Protein AF-0000000085080255 (afdb_homodimer)

Foldseek 3Di:
DVVVVVVVVVVVLLQCLQVQLLVCLLVLPPVSNVVSVVVPHDQCDHHPQQDGSLLNNLLNLNLVNNLVCLVVPHDQCGATNVGDTSLNSNLQNLNLNSLQVSVVSPDADDDDLARLQVQLLVCLVVLNLSSNVSCVSNPGDQCRAHPQSDGSLLNNLLVVSLVNNLVCLVVQHQQCRQTNVGDGSLNNNVPVVSSNVSNVVSVCVVCPPPPPD/DVVVVVVVVVVVCLQCLQVQLLVCLLVLPPVSNVVSVVVPHDQCDHHPQQDGSLLNNLLNLNLVNNLVCLVVPHDQCRATNVGDTSLNSNLQNLNLNSLQVSVVSPDADDDDLARLQVQLLVCLVVLNLSSNVSCVSNPGDQCRAHPQSDGSLLNNLLVVSLVNNLVCLVVQHQQCRQTNVGDGSLNNNVPVVSSNVSNVVSVCVVCPPPPPD

Organism: Oikopleura dioica (NCBI:txid34765)

InterPro domains:
  IPR002110 Ankyrin repeat [PF12796] (23-107)
  IPR002110 Ankyrin repeat [PF12796] (121-199)
  IPR002110 Ankyrin repeat [PR01415] (50-65)
  IPR002110 Ankyrin repeat [PR01415] (164-178)
  IPR002110 Ankyrin repeat [PS50088] (49-81)
  IPR002110 Ankyrin repeat [PS50088] (148-180)
  IPR002110 Ankyrin repeat [SM00248] (49-78)
  IPR002110 Ankyrin repeat [SM00248] (82-111)
  IPR002110 Ankyrin repeat [SM00248] (148-177)
  IPR036770 Ankyrin repeat-containing domain superfamily [G3DSA:1.25.40.20] (18-121)
  IPR036770 Ankyrin repeat-containing domain superfamily [G3DSA:1.25.40.20] (122-201)
  IPR036770 Ankyrin repeat-containing domain superfamily [SSF48403] (20-192)

Solvent-accessible surface area (backbone atoms only — not comparable to full-atom values): 22457 Å² total; per-residue (Å²): 111,68,63,58,45,50,49,48,48,46,50,48,43,64,66,41,37,28,44,50,42,31,42,26,25,51,69,55,34,61,67,59,40,51,53,41,36,75,73,68,42,61,64,78,37,46,33,89,56,41,39,27,27,54,34,36,11,31,46,61,57,31,55,69,58,43,51,52,41,52,75,72,64,49,78,54,72,57,51,23,76,86,65,47,24,27,53,54,32,7,29,78,58,50,26,61,70,51,29,50,54,38,42,74,74,64,41,75,72,88,67,53,50,52,58,48,20,51,54,41,38,53,28,49,76,65,66,32,57,65,49,46,50,23,38,46,71,49,64,51,64,75,70,25,31,39,100,56,41,44,29,40,56,38,49,20,36,63,68,61,38,56,72,51,42,50,51,45,32,76,75,65,48,66,46,73,50,55,24,77,83,67,48,24,28,62,69,49,27,72,87,38,60,72,55,47,53,50,44,51,51,36,57,47,66,73,59,60,72,75,73,82,121,111,68,65,58,46,48,49,48,48,45,48,48,42,63,65,40,36,26,44,52,41,32,42,26,26,52,70,54,35,60,69,58,42,51,53,40,38,74,73,68,42,58,65,79,37,45,33,87,58,41,39,27,27,54,32,36,11,31,46,61,57,30,56,70,57,44,50,53,41,53,75,71,63,49,78,55,75,57,52,24,76,87,64,47,25,27,52,54,32,6,28,78,58,50,27,63,69,51,30,49,53,39,42,75,74,65,41,72,71,87,68,52,51,51,58,47,20,50,53,42,38,53,27,50,76,66,67,33,57,64,48,46,52,23,39,45,72,48,64,51,65,74,72,24,31,38,98,57,41,44,30,39,56,38,52,19,35,62,68,62,37,56,71,51,40,51,52,46,32,76,73,63,48,67,46,74,48,57,24,77,84,68,47,23,27,62,69,49,27,73,86,38,60,71,54,46,51,51,46,51,51,36,58,47,67,73,58,59,71,75,74,83,120

Sequence (426 aa):
MKASTEAEIHLIKASLFPCLMCSAAKEGNFQGIKKLKEDGGDYSMTDYDGRTPLHIAAAAGHELLVEEMLLDGCPVHKKDHTGCTPLTEAIKNKHFQIIEMLRNAGAVLKCSQQQTCNELMMNVVGNDLDAITAWHAGGADLDASNYDGRTALHIAVARGAEDIVRFLISQGCDPERKDNFGRTPMSEAAEQEEIIELLEWGLSMKDPPPNETMKASTEAEIHLIKASLFPCLMCSAAKEGNFQGIKKLKEDGGDYSMTDYDGRTPLHIAAAAGHELLVEEMLLDGCPVHKKDHTGCTPLTEAIKNKHFQIIEMLRNAGAVLKCSQQQTCNELMMNVVGNDLDAITAWHAGGADLDASNYDGRTALHIAVARGAEDIVRFLISQGCDPERKDNFGRTPMSEAAEQEEIIELLEWGLSMKDPPPNET

pLDDT: mean 89.64, std 12.81, range [36.66, 98.81]

Secondary structure (DSSP, 8-state):
-HHHHHHHHHHHHHHHHHHHHHHHHHHT-HHHHHHHHHTT--TT---TTS--HHHHHHHHT-HHHHHHHHHTT--S----TTS--HHHHHHHTT-HHHHHHHHHTT------HHHHHHHHHHHHHTT-HHHHHHHHHHT--TT-B-TTS-BHHHHHHHHT-HHHHHHHHHTT--TT---TTS--HHHHTTT-HHHHHHHHHHHHHHS------/-HHHHHHHHHHHHHHHHHHHHHHHHHHT-HHHHHHHHHTT--TT---TTS--HHHHHHHHT-HHHHHHHHHTT--S----TTS--HHHHHHHTT-HHHHHHHHHTT------HHHHHHHHHHHHHTT-HHHHHHHHHHT--TT-B-TTS-BHHHHHHHHT-HHHHHHHHHTT--TT---TTS--HHHHTTT-HHHHHHHHHHHHHHS------

Nearest PDB structures (foldseek):
  7tbn-assembly2_B  TM=7.157E-01  e=3.384E-12  synthetic construct
  7qnl-assembly1_AAA  TM=7.066E-01  e=3.640E-11  synthetic construct
  6ne2-assembly1_B  TM=7.032E-01  e=1.443E-10  Escherichia coli
  6ndz-assembly3_F  TM=7.136E-01  e=1.830E-10  Escherichia coli
  5y4f-assembly2_B  TM=6.967E-01  e=3.482E-09  Homo sapiens

Radius of gyration: 25.68 Å; Cα contacts (8 Å, |Δi|>4): 650; chains: 2; bounding box: 86×81×56 Å

Structure (mmCIF, N/CA/C/O backbone):
data_AF-0000000085080255-model_v1
#
loop_
_entity.id
_entity.type
_entity.pdbx_description
1 polymer 'Uncharacterized protein'
#
loop_
_atom_site.group_PDB
_atom_site.id
_atom_site.type_symbol
_atom_site.label_atom_id
_atom_site.label_alt_id
_atom_site.label_comp_id
_atom_site.label_asym_id
_atom_site.label_entity_id
_atom_site.label_seq_id
_atom_site.pdbx_PDB_ins_code
_atom_site.Cartn_x
_atom_site.Cartn_y
_atom_site.Cartn_z
_atom_site.occupancy
_atom_site.B_iso_or_equiv
_atom_site.auth_seq_id
_atom_site.auth_comp_id
_atom_site.auth_asym_id
_atom_site.auth_atom_id
_atom_site.pdbx_PDB_model_num
ATOM 1 N N . MET A 1 1 ? 1.242 47.406 8.398 1 38.41 1 MET A N 1
ATOM 2 C CA . MET A 1 1 ? 1.635 46.406 9.391 1 38.41 1 MET A CA 1
ATOM 3 C C . MET A 1 1 ? 0.502 45.406 9.648 1 38.41 1 MET A C 1
ATOM 5 O O . MET A 1 1 ? 0.737 44.219 9.773 1 38.41 1 MET A O 1
ATOM 9 N N . LYS A 1 2 ? -0.733 45.906 9.875 1 51 2 LYS A N 1
ATOM 10 C CA . LYS A 1 2 ? -1.967 45.188 10.133 1 51 2 LY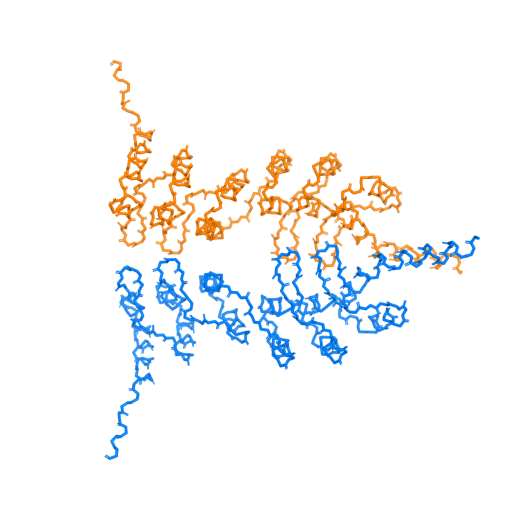S A CA 1
ATOM 11 C C . LYS A 1 2 ? -2.359 44.344 8.922 1 51 2 LYS A C 1
ATOM 13 O O . LYS A 1 2 ? -2.732 43.156 9.078 1 51 2 LYS A O 1
ATOM 18 N N . ALA A 1 3 ? -2.287 44.812 7.844 1 50.44 3 ALA A N 1
ATOM 19 C CA . ALA A 1 3 ? -2.602 44.156 6.578 1 50.44 3 ALA A CA 1
ATOM 20 C C . ALA A 1 3 ? -1.614 43.031 6.289 1 50.44 3 ALA A C 1
ATOM 22 O O . ALA A 1 3 ? -2.002 41.969 5.797 1 50.44 3 ALA A O 1
ATOM 23 N N . SER A 1 4 ? -0.37 43.344 6.551 1 50.56 4 SER A N 1
ATOM 24 C CA . SER A 1 4 ? 0.701 42.344 6.371 1 50.56 4 SER A CA 1
ATOM 25 C C . SER A 1 4 ? 0.538 41.188 7.32 1 50.56 4 SER A C 1
ATOM 27 O O . SER A 1 4 ? 0.734 40.031 6.922 1 50.56 4 SER A O 1
ATOM 29 N N . THR A 1 5 ? -0.001 41.562 8.461 1 52.41 5 THR A N 1
ATOM 30 C CA . THR A 1 5 ? -0.249 40.562 9.477 1 52.41 5 THR A CA 1
ATOM 31 C C . THR A 1 5 ? -1.427 39.656 9.07 1 52.41 5 THR A C 1
ATOM 33 O O . THR A 1 5 ? -1.385 38.438 9.258 1 52.41 5 THR A O 1
ATOM 36 N N . GLU A 1 6 ? -2.459 40.406 8.594 1 54.19 6 GLU A N 1
ATOM 37 C CA . GLU A 1 6 ? -3.621 39.656 8.148 1 54.19 6 GLU A CA 1
ATOM 38 C C . GLU A 1 6 ? -3.264 38.719 6.996 1 54.19 6 GLU A C 1
ATOM 40 O O . GLU A 1 6 ? -3.729 37.562 6.941 1 54.19 6 GLU A O 1
ATOM 45 N N . ALA A 1 7 ? -2.52 39.344 6.09 1 55.25 7 ALA A N 1
ATOM 46 C CA . ALA A 1 7 ? -2.061 38.531 4.969 1 55.25 7 ALA A CA 1
ATOM 47 C C . ALA A 1 7 ? -1.195 37.344 5.457 1 55.25 7 ALA A C 1
ATOM 49 O O . ALA A 1 7 ? -1.311 36.25 4.957 1 55.25 7 ALA A O 1
ATOM 50 N N . GLU A 1 8 ? -0.33 37.625 6.355 1 56.06 8 GLU A N 1
ATOM 51 C CA . GLU A 1 8 ? 0.521 36.594 6.93 1 56.06 8 GLU A CA 1
ATOM 52 C C . GLU A 1 8 ? -0.308 35.531 7.652 1 56.06 8 GLU A C 1
ATOM 54 O O . GLU A 1 8 ? -0.047 34.344 7.516 1 56.06 8 GLU A O 1
ATOM 59 N N . ILE A 1 9 ? -1.3 36.094 8.383 1 56.44 9 ILE A N 1
ATOM 60 C CA . ILE A 1 9 ? -2.188 35.156 9.086 1 56.44 9 ILE A CA 1
ATOM 61 C C . ILE A 1 9 ? -2.945 34.312 8.078 1 56.44 9 ILE A C 1
ATOM 63 O O . ILE A 1 9 ? -3.109 33.094 8.273 1 56.44 9 ILE A O 1
ATOM 67 N N . HIS A 1 10 ? -3.307 35.031 6.996 1 59.88 10 HIS A N 1
ATOM 68 C CA . HIS A 1 10 ? -4.023 34.312 5.949 1 59.88 10 HIS A CA 1
ATOM 69 C C . HIS A 1 10 ? -3.143 33.25 5.324 1 59.88 10 HIS A C 1
ATOM 71 O O . HIS A 1 10 ? -3.615 32.125 5.035 1 59.88 10 HIS A O 1
ATOM 77 N N . LEU A 1 11 ? -1.958 33.625 5.105 1 58.47 11 LEU A N 1
ATOM 78 C CA . LEU A 1 11 ? -1.027 32.656 4.527 1 58.47 11 LEU A CA 1
ATOM 79 C C . LEU A 1 11 ? -0.786 31.484 5.48 1 58.47 11 LEU A C 1
ATOM 81 O O . LEU A 1 11 ? -0.73 30.328 5.055 1 58.47 11 LEU A O 1
ATOM 85 N N . ILE A 1 12 ? -0.641 31.875 6.699 1 61.22 12 ILE A N 1
ATOM 86 C CA . ILE A 1 12 ? -0.442 30.828 7.703 1 61.22 12 ILE A CA 1
ATOM 87 C C . ILE A 1 12 ? -1.67 29.922 7.758 1 61.22 12 ILE A C 1
ATOM 89 O O . ILE A 1 12 ? -1.544 28.703 7.754 1 61.22 12 ILE A O 1
ATOM 93 N N . LYS A 1 13 ? -2.83 30.641 7.699 1 61.38 13 LYS A N 1
ATOM 94 C CA . LYS A 1 13 ? -4.07 29.875 7.727 1 61.38 13 LYS A CA 1
ATOM 95 C C . LYS A 1 13 ? -4.184 28.969 6.504 1 61.38 13 LYS A C 1
ATOM 97 O O . LYS A 1 13 ? -4.531 27.797 6.625 1 61.38 13 LYS A O 1
ATOM 102 N N . ALA A 1 14 ? -3.82 29.562 5.406 1 65.19 14 ALA A N 1
ATOM 103 C CA . ALA A 1 14 ? -3.93 28.797 4.172 1 65.19 14 ALA A CA 1
ATOM 104 C C . ALA A 1 14 ? -3 27.578 4.191 1 65.19 14 ALA A C 1
ATOM 106 O O . ALA A 1 14 ? -3.328 26.531 3.641 1 65.19 14 ALA A O 1
ATOM 107 N N . SER A 1 15 ? -1.964 27.812 4.852 1 69.44 15 SER A N 1
ATOM 108 C CA . SER A 1 15 ? -0.973 26.75 4.895 1 69.44 15 SER A CA 1
ATOM 109 C C . SER A 1 15 ? -1.305 25.734 5.98 1 69.44 15 SER A C 1
ATOM 111 O O . SER A 1 15 ? -1.027 24.531 5.824 1 69.44 15 SER A O 1
ATOM 113 N N . LEU A 1 16 ? -2.008 26.234 6.914 1 78.31 16 LEU A N 1
ATOM 114 C CA . LEU A 1 16 ? -2.219 25.391 8.086 1 78.31 16 LEU A CA 1
ATOM 115 C C . LEU A 1 16 ? -3.582 24.703 8.031 1 78.31 16 LEU A C 1
ATOM 117 O O . LEU A 1 16 ? -3.764 23.625 8.586 1 78.31 16 LEU A O 1
ATOM 121 N N . PHE A 1 17 ? -4.449 25.328 7.219 1 83.81 17 PHE A N 1
ATOM 122 C CA . PHE A 1 17 ? -5.828 24.844 7.23 1 83.81 17 PHE A CA 1
ATOM 123 C C . PHE A 1 17 ? -5.91 23.406 6.738 1 83.81 17 PHE A C 1
ATOM 125 O O . PHE A 1 17 ? -6.594 22.578 7.344 1 83.81 17 PHE A O 1
ATOM 132 N N . PRO A 1 18 ? -5.168 23.125 5.703 1 87 18 PRO A N 1
ATOM 133 C CA . PRO A 1 18 ? -5.266 21.719 5.266 1 87 18 PRO A CA 1
ATOM 134 C C . PRO A 1 18 ? -4.906 20.734 6.367 1 87 18 PRO A C 1
ATOM 136 O O . PRO A 1 18 ? -5.613 19.734 6.562 1 87 18 PRO A O 1
ATOM 139 N N . CYS A 1 19 ? -3.916 21.016 7.09 1 87.06 19 CYS A N 1
ATOM 140 C CA . CYS A 1 19 ? -3.479 20.125 8.156 1 87.06 19 CYS A CA 1
ATOM 141 C C . CYS A 1 19 ? -4.48 20.125 9.312 1 87.06 19 CYS A C 1
ATOM 143 O O . CYS A 1 19 ? -4.742 19.078 9.906 1 87.06 19 CYS A O 1
ATOM 145 N N . LEU A 1 20 ? -4.996 21.312 9.609 1 86.19 20 LEU A N 1
ATOM 146 C CA . LEU A 1 20 ? -5.973 21.422 10.68 1 86.19 20 LEU A CA 1
ATOM 147 C C . LEU A 1 20 ? -7.262 20.688 10.32 1 86.19 20 LEU A C 1
ATOM 149 O O . LEU A 1 20 ? -7.84 19.984 11.156 1 86.19 20 LEU A O 1
ATOM 153 N N . MET A 1 21 ? -7.633 20.812 9.086 1 90.38 21 MET A N 1
ATOM 154 C CA . MET A 1 21 ? -8.836 20.125 8.617 1 90.38 21 MET A CA 1
ATOM 155 C C . MET A 1 21 ? -8.648 18.625 8.672 1 90.38 21 MET A C 1
ATOM 157 O O . MET A 1 21 ? -9.531 17.906 9.148 1 90.38 21 MET A O 1
ATOM 161 N N . CYS A 1 22 ? -7.5 18.141 8.258 1 92.94 22 CYS A N 1
ATOM 162 C CA . CYS A 1 22 ? -7.223 16.703 8.266 1 92.94 22 CYS A CA 1
ATOM 163 C C . CYS A 1 22 ? -7.109 16.172 9.688 1 92.94 22 CYS A C 1
ATOM 165 O O . CYS A 1 22 ? -7.598 15.086 9.992 1 92.94 22 CYS A O 1
ATOM 167 N N . SER A 1 23 ? -6.5 16.984 10.578 1 89.44 23 SER A N 1
ATOM 168 C CA . SER A 1 23 ? -6.414 16.578 11.984 1 89.44 23 SER A CA 1
ATOM 169 C C . SER A 1 23 ? -7.801 16.469 12.609 1 89.44 23 SER A C 1
ATOM 171 O O . SER A 1 23 ? -8.086 15.508 13.328 1 89.44 23 SER A O 1
ATOM 173 N N . ALA A 1 24 ? -8.602 17.422 12.383 1 90.38 24 ALA A N 1
ATOM 174 C CA . ALA A 1 24 ? -9.969 17.391 12.898 1 90.38 24 ALA A CA 1
ATOM 175 C C . ALA A 1 24 ? -10.727 16.188 12.344 1 90.38 24 ALA A C 1
ATOM 177 O O . ALA A 1 24 ? -11.492 15.539 13.062 1 90.38 24 ALA A O 1
ATOM 178 N N . ALA A 1 25 ? -10.539 15.891 11.055 1 94.19 25 ALA A N 1
ATOM 179 C CA . ALA A 1 25 ? -11.188 14.75 10.414 1 94.19 25 ALA A CA 1
ATOM 180 C C . ALA A 1 25 ? -10.734 13.438 11.055 1 94.19 25 ALA A C 1
ATOM 182 O O . ALA A 1 25 ? -11.539 12.531 11.258 1 94.19 25 ALA A O 1
ATOM 183 N N . LYS A 1 26 ? -9.461 13.352 11.367 1 94.31 26 LYS A N 1
ATOM 184 C CA . LYS A 1 26 ? -8.906 12.156 11.992 1 94.31 26 LYS A CA 1
ATOM 185 C C . LYS A 1 26 ? -9.578 11.875 13.336 1 94.31 26 LYS A C 1
ATOM 187 O O . LYS A 1 26 ? -9.844 10.719 13.672 1 94.31 26 LYS A O 1
ATOM 192 N N . GLU A 1 27 ? -9.867 12.969 14.062 1 92.88 27 GLU A N 1
ATOM 193 C CA . GLU A 1 27 ? -10.43 12.844 15.406 1 92.88 27 GLU A CA 1
ATOM 194 C C . GLU A 1 27 ? -11.953 12.734 15.352 1 92.88 27 GLU A C 1
ATOM 196 O O . GLU A 1 27 ? -12.602 12.539 16.375 1 92.88 27 GLU A O 1
ATOM 201 N N . GLY A 1 28 ? -12.492 12.875 14.188 1 95.12 28 GLY A N 1
ATOM 202 C CA . GLY A 1 28 ? -13.938 12.914 14.078 1 95.12 28 GLY A CA 1
ATOM 203 C C . GLY A 1 28 ? -14.555 14.125 14.75 1 95.12 28 GLY A C 1
ATOM 204 O O . GLY A 1 28 ? -15.68 14.062 15.258 1 95.12 28 GLY A O 1
ATOM 205 N N . ASN A 1 29 ? -13.805 15.188 14.844 1 91.94 29 ASN A N 1
ATOM 206 C CA . ASN A 1 29 ? -14.227 16.406 15.516 1 91.94 29 ASN A CA 1
ATOM 207 C C . ASN A 1 29 ? -15.172 17.234 14.641 1 91.94 29 ASN A C 1
ATOM 209 O O . ASN A 1 29 ? -14.75 18.203 14.016 1 91.94 29 ASN A O 1
ATOM 213 N N . PHE A 1 30 ? -16.391 16.938 14.719 1 90.81 30 PHE A N 1
ATOM 214 C CA . PHE A 1 30 ? -17.422 17.531 13.875 1 90.81 30 PHE A CA 1
ATOM 215 C C . PHE A 1 30 ? -17.5 19.047 14.102 1 90.81 30 PHE A C 1
ATOM 217 O O . PHE A 1 30 ? -17.484 19.812 13.141 1 90.81 30 PHE A O 1
ATOM 224 N N . GLN A 1 31 ? -17.562 19.484 15.289 1 89.5 31 GLN A N 1
ATOM 225 C CA . GLN A 1 31 ? -17.672 20.891 15.617 1 89.5 31 GLN A CA 1
ATOM 226 C C . GLN A 1 31 ? -16.422 21.656 15.188 1 89.5 31 GLN A C 1
ATOM 228 O O . GLN A 1 31 ? -16.516 22.766 14.656 1 89.5 31 GLN A O 1
ATOM 233 N N . GLY A 1 32 ? -15.281 21.031 15.406 1 87.56 32 GLY A N 1
ATOM 234 C CA . GLY A 1 32 ? -14.031 21.656 15.016 1 87.56 32 GLY A CA 1
ATOM 235 C C . GLY A 1 32 ? -13.914 21.875 13.516 1 87.56 32 GLY A C 1
ATOM 236 O O . GLY A 1 32 ? -13.484 22.938 13.07 1 87.56 32 GLY A O 1
ATOM 237 N N . ILE A 1 33 ? -14.352 20.922 12.75 1 89.44 33 ILE A N 1
ATOM 238 C CA . ILE A 1 33 ? -14.211 21.031 11.297 1 89.44 33 ILE A CA 1
ATOM 239 C C . ILE A 1 33 ? -15.195 22.062 10.758 1 89.44 33 ILE A C 1
ATOM 241 O O . ILE A 1 33 ? -14.883 22.797 9.812 1 89.44 33 ILE A O 1
ATOM 245 N N . LYS A 1 34 ? -16.344 22.188 11.383 1 89.19 34 LYS A N 1
ATOM 246 C CA . LYS A 1 34 ? -17.312 23.203 10.992 1 89.19 34 LYS A CA 1
ATOM 247 C C . LYS A 1 34 ? -16.781 24.609 11.266 1 89.19 34 LYS A C 1
ATOM 249 O O . LYS A 1 34 ? -16.938 25.516 10.445 1 89.19 34 LYS A O 1
ATOM 254 N N . LYS A 1 35 ? -16.234 24.734 12.414 1 86.19 35 LYS A N 1
ATOM 255 C CA . LYS A 1 35 ? -15.633 26.016 12.758 1 86.19 35 LYS A CA 1
ATOM 256 C C . LYS A 1 35 ? -14.531 26.391 11.766 1 86.19 35 LYS A C 1
ATOM 258 O O . LYS A 1 35 ? -14.438 27.547 11.344 1 86.19 35 LYS A O 1
ATOM 263 N N . LEU A 1 36 ? -13.719 25.406 11.367 1 87.5 36 LEU A N 1
ATOM 264 C CA . LEU A 1 36 ? -12.648 25.641 10.406 1 87.5 36 LEU A CA 1
ATOM 265 C C . LEU A 1 36 ? -13.211 26.047 9.047 1 87.5 36 LEU A C 1
ATOM 267 O O . LEU A 1 36 ? -12.641 26.906 8.367 1 87.5 36 LEU A O 1
ATOM 271 N N . LYS A 1 37 ? -14.32 25.5 8.656 1 88.12 37 LYS A N 1
ATOM 272 C CA . LYS A 1 37 ? -14.984 25.859 7.41 1 88.12 37 LYS A CA 1
ATOM 273 C C . LYS A 1 37 ? -15.461 27.312 7.445 1 88.12 37 LYS A C 1
ATOM 275 O O . LYS A 1 37 ? -15.32 28.047 6.465 1 88.12 37 LYS A O 1
ATOM 280 N N . GLU A 1 38 ? -16.031 27.672 8.602 1 87.44 38 GLU A N 1
ATOM 281 C CA . GLU A 1 38 ? -16.484 29.047 8.766 1 87.44 38 GLU A CA 1
ATOM 282 C C . GLU A 1 38 ? -15.328 30.031 8.656 1 87.44 38 GLU A C 1
ATOM 284 O O . GLU A 1 38 ? -15.5 31.156 8.188 1 87.44 38 GLU A O 1
ATOM 289 N N . ASP A 1 39 ? -14.203 29.578 9 1 82.5 39 ASP A N 1
ATOM 290 C CA . ASP A 1 39 ? -13.023 30.438 9.016 1 82.5 39 ASP A CA 1
ATOM 291 C C . ASP A 1 39 ? -12.289 30.375 7.676 1 82.5 39 ASP A C 1
ATOM 293 O O . ASP A 1 39 ? -11.164 30.875 7.559 1 82.5 39 ASP A O 1
ATOM 297 N N . GLY A 1 40 ? -12.891 29.688 6.727 1 83.38 40 GLY A N 1
ATOM 298 C CA . GLY A 1 40 ? -12.312 29.734 5.391 1 83.38 40 GLY A CA 1
ATOM 299 C C . GLY A 1 40 ? -11.789 28.391 4.93 1 83.38 40 GLY A C 1
ATOM 300 O O . GLY A 1 40 ? -11.273 28.266 3.814 1 83.38 40 GLY A O 1
ATOM 301 N N . GLY A 1 41 ? -11.883 27.375 5.816 1 85.25 41 GLY A N 1
ATOM 302 C CA . GLY A 1 41 ? -11.516 26.031 5.391 1 85.25 41 GLY A CA 1
ATOM 303 C C . GLY A 1 41 ? -12.453 25.469 4.336 1 85.25 41 GLY A C 1
ATOM 304 O O . GLY A 1 41 ? -13.578 25.938 4.184 1 85.25 41 GLY A O 1
ATOM 305 N N . ASP A 1 42 ? -11.828 24.438 3.576 1 88.38 42 ASP A N 1
ATOM 306 C CA . ASP A 1 42 ? -12.539 23.75 2.51 1 88.38 42 ASP A CA 1
ATOM 307 C C . ASP A 1 42 ? -12.203 22.25 2.5 1 88.38 42 ASP A C 1
ATOM 309 O O . ASP A 1 42 ? -11.047 21.875 2.688 1 88.38 42 ASP A O 1
ATOM 313 N N . TYR A 1 43 ? -13.219 21.484 2.268 1 91.69 43 TYR A N 1
ATOM 314 C CA . TYR A 1 43 ? -13.039 20.047 2.311 1 91.69 43 TYR A CA 1
ATOM 315 C C . TYR A 1 43 ? -12.148 19.562 1.164 1 91.69 43 TYR A C 1
ATOM 317 O O . TYR A 1 43 ? -11.648 18.438 1.184 1 91.69 43 TYR A O 1
ATOM 325 N N . SER A 1 44 ? -11.977 20.406 0.179 1 90.94 44 SER A N 1
ATOM 326 C CA . SER A 1 44 ? -11.18 20.016 -0.981 1 90.94 44 SER A CA 1
ATOM 327 C C . SER A 1 44 ? -9.695 20.266 -0.75 1 90.94 44 SER A C 1
ATOM 329 O O . SER A 1 44 ? -8.859 19.828 -1.537 1 90.94 44 SER A O 1
ATOM 331 N N . MET A 1 45 ? -9.391 20.938 0.311 1 89.12 45 MET A N 1
ATOM 332 C CA . MET A 1 45 ? -7.988 21.203 0.623 1 89.12 45 MET A CA 1
ATOM 333 C C . MET A 1 45 ? -7.234 19.922 0.931 1 89.12 45 MET A C 1
ATOM 335 O O . MET A 1 45 ? -7.773 19.016 1.575 1 89.12 45 MET A O 1
ATOM 339 N N . THR A 1 46 ? -6.027 19.828 0.389 1 92.25 46 THR A N 1
ATOM 340 C CA . THR A 1 46 ? -5.219 18.625 0.591 1 92.25 46 THR A CA 1
ATOM 341 C C . THR A 1 46 ? -4.012 18.938 1.476 1 92.25 46 THR A C 1
ATOM 343 O O . THR A 1 46 ? -3.459 20.031 1.424 1 92.25 46 THR A O 1
ATOM 346 N N . ASP A 1 47 ? -3.674 17.984 2.293 1 90.5 47 ASP A N 1
ATOM 347 C CA . ASP A 1 47 ? -2.439 18.094 3.064 1 90.5 47 ASP A CA 1
ATOM 348 C C . ASP A 1 47 ? -1.219 17.797 2.193 1 90.5 47 ASP A C 1
ATOM 350 O O . ASP A 1 47 ? -1.322 17.75 0.966 1 90.5 47 ASP A O 1
ATOM 354 N N . TYR A 1 48 ? -0.037 17.75 2.816 1 88.75 48 TYR A N 1
ATOM 355 C CA . TYR A 1 48 ? 1.229 17.609 2.105 1 88.75 48 TYR A CA 1
ATOM 356 C C . TYR A 1 48 ? 1.335 16.234 1.438 1 88.75 48 TYR A C 1
ATOM 358 O O . TYR A 1 48 ? 2.209 16.016 0.598 1 88.75 48 TYR A O 1
ATOM 366 N N . ASP A 1 49 ? 0.354 15.32 1.688 1 91.12 49 ASP A N 1
ATOM 367 C CA . ASP A 1 49 ? 0.312 14.008 1.046 1 91.12 49 ASP A CA 1
ATOM 368 C C . ASP A 1 49 ? -0.795 13.945 -0.003 1 91.12 49 ASP A C 1
ATOM 370 O O . ASP A 1 49 ? -1.093 12.875 -0.536 1 91.12 49 ASP A O 1
ATOM 374 N N . GLY A 1 50 ? -1.425 15.047 -0.22 1 92.81 50 GLY A N 1
ATOM 375 C CA . GLY A 1 50 ? -2.49 15.086 -1.209 1 92.81 50 GLY A CA 1
ATOM 376 C C . GLY A 1 50 ? -3.809 14.547 -0.687 1 92.81 50 GLY A C 1
ATOM 377 O O . GLY A 1 50 ? -4.727 14.273 -1.463 1 92.81 50 GLY A O 1
ATOM 378 N N . ARG A 1 51 ? -3.898 14.445 0.607 1 93.94 51 ARG A N 1
ATOM 379 C CA . ARG A 1 51 ? -5.109 13.883 1.196 1 93.94 51 ARG A CA 1
ATOM 380 C C . ARG A 1 51 ? -6.102 14.984 1.563 1 93.94 51 ARG A C 1
ATOM 382 O O . ARG A 1 51 ? -5.703 16.047 2.035 1 93.94 51 ARG A O 1
ATOM 389 N N . THR A 1 52 ? -7.309 14.695 1.345 1 95.81 52 THR A N 1
ATOM 390 C CA . THR A 1 52 ? -8.398 15.57 1.779 1 95.81 52 THR A CA 1
ATOM 391 C C . THR A 1 52 ? -8.953 15.109 3.127 1 95.81 52 THR A C 1
ATOM 393 O O . THR A 1 52 ? -8.695 13.984 3.559 1 95.81 52 THR A O 1
ATOM 396 N N . PRO A 1 53 ? -9.688 15.992 3.801 1 95.31 53 PRO A N 1
ATOM 397 C CA . PRO A 1 53 ? -10.359 15.555 5.031 1 95.31 53 PRO A CA 1
ATOM 398 C C . PRO A 1 53 ? -11.234 14.328 4.824 1 95.31 53 PRO A C 1
ATOM 400 O O . PRO A 1 53 ? -11.344 13.484 5.719 1 95.31 53 PRO A O 1
ATOM 403 N N . LEU A 1 54 ? -11.758 14.18 3.6 1 97.62 54 LEU A N 1
ATOM 404 C CA . LEU A 1 54 ? -12.602 13.031 3.309 1 97.62 54 LEU A CA 1
ATOM 405 C C . LEU A 1 54 ? -11.781 11.742 3.324 1 97.62 54 LEU A C 1
ATOM 407 O O . LEU A 1 54 ? -12.234 10.719 3.842 1 97.62 54 LEU A O 1
ATOM 411 N N . HIS A 1 55 ? -10.57 11.75 2.744 1 97.56 55 HIS A N 1
ATOM 412 C CA . HIS A 1 55 ? -9.68 10.602 2.85 1 97.56 55 HIS A CA 1
ATOM 413 C C . HIS A 1 55 ? -9.523 10.156 4.301 1 97.56 55 HIS A C 1
ATOM 415 O O . HIS A 1 55 ? -9.68 8.977 4.609 1 97.56 55 HIS A O 1
ATOM 421 N N . ILE A 1 56 ? -9.258 11.156 5.086 1 96.44 56 ILE A N 1
ATOM 422 C CA . ILE A 1 56 ? -8.891 10.898 6.473 1 96.44 56 ILE A CA 1
ATOM 423 C C . ILE A 1 56 ? -10.109 10.391 7.246 1 96.44 56 ILE A C 1
ATOM 425 O O . ILE A 1 56 ? -10.016 9.414 7.988 1 96.44 56 ILE A O 1
ATOM 429 N N . ALA A 1 57 ? -11.18 11.031 7.109 1 97.5 57 ALA A N 1
ATOM 430 C CA . ALA A 1 57 ? -12.406 10.625 7.789 1 97.5 57 ALA A CA 1
ATOM 431 C C . ALA A 1 57 ? -12.828 9.219 7.359 1 97.5 57 ALA A C 1
ATOM 433 O O . ALA A 1 57 ? -13.281 8.422 8.188 1 97.5 57 ALA A O 1
ATOM 434 N N . ALA A 1 58 ? -12.711 8.922 6.047 1 98.25 58 ALA A N 1
ATOM 435 C CA . ALA A 1 58 ? -13.047 7.598 5.523 1 98.25 58 ALA A CA 1
ATOM 436 C C . ALA A 1 58 ? -12.148 6.523 6.121 1 98.25 58 ALA A C 1
ATOM 438 O O . ALA A 1 58 ? -12.617 5.449 6.508 1 98.25 58 ALA A O 1
ATOM 439 N N . ALA A 1 59 ? -10.93 6.836 6.238 1 97.25 59 ALA A N 1
ATOM 440 C CA . ALA A 1 59 ? -9.961 5.898 6.805 1 97.25 59 ALA A CA 1
ATOM 441 C C . ALA A 1 59 ? -10.227 5.672 8.289 1 97.25 59 ALA A C 1
ATOM 443 O O . ALA A 1 59 ? -10.039 4.562 8.797 1 97.25 59 ALA A O 1
ATOM 444 N N . ALA A 1 60 ? -10.664 6.742 8.953 1 97.12 60 ALA A N 1
ATOM 445 C CA . ALA A 1 60 ? -10.828 6.691 10.406 1 97.12 60 ALA A CA 1
ATOM 446 C C . ALA A 1 60 ? -12.195 6.117 10.781 1 97.12 60 ALA A C 1
ATOM 448 O O . ALA A 1 60 ? -12.438 5.789 11.945 1 97.12 60 ALA A O 1
ATOM 449 N N . GLY A 1 61 ? -13.062 6.047 9.867 1 98.12 61 GLY A N 1
ATOM 450 C CA . GLY A 1 61 ? -14.367 5.441 10.117 1 98.12 61 GLY A CA 1
ATOM 451 C C . GLY A 1 61 ? -15.367 6.41 10.711 1 98.12 61 GLY A C 1
ATOM 452 O O . GLY A 1 61 ? -16.266 6.004 11.445 1 98.12 61 GLY A O 1
ATOM 453 N N . HIS A 1 62 ? -15.227 7.652 10.461 1 98.06 62 HIS A N 1
ATOM 454 C CA . HIS A 1 62 ? -16.141 8.656 10.992 1 98.06 62 HIS A CA 1
ATOM 455 C C . HIS A 1 62 ? -17.328 8.867 10.07 1 98.06 62 HIS A C 1
ATOM 457 O O . HIS A 1 62 ? -17.344 9.797 9.266 1 98.06 62 HIS A O 1
ATOM 463 N N . GLU A 1 63 ? -18.359 8.141 10.281 1 97.94 63 GLU A N 1
ATOM 464 C CA . GLU A 1 63 ? -19.5 8.055 9.391 1 97.94 63 GLU A CA 1
ATOM 465 C C . GLU A 1 63 ? -20.234 9.391 9.305 1 97.94 63 GLU A C 1
ATOM 467 O O . GLU A 1 63 ? -20.562 9.859 8.211 1 97.94 63 GLU A O 1
ATOM 472 N N . LEU A 1 64 ? -20.438 10.023 10.422 1 96.69 64 LEU A N 1
ATOM 473 C CA . LEU A 1 64 ? -21.203 11.273 10.445 1 96.69 64 LEU A CA 1
ATOM 474 C C . LEU A 1 64 ? -20.453 12.375 9.695 1 96.69 64 LEU A C 1
ATOM 476 O O . LEU A 1 64 ? -21.078 13.141 8.945 1 96.69 64 LEU A O 1
ATOM 480 N N . LEU A 1 65 ? -19.219 12.391 9.891 1 97.06 65 LEU A N 1
ATOM 481 C CA . LEU A 1 65 ? -18.422 13.406 9.219 1 97.06 65 LEU A CA 1
ATOM 482 C C . LEU A 1 65 ? -18.375 13.156 7.711 1 97.06 65 LEU A C 1
ATOM 484 O O . LEU A 1 65 ? -18.484 14.094 6.922 1 97.06 65 LEU A O 1
ATOM 488 N N . VAL A 1 66 ? -18.25 11.914 7.281 1 98.06 66 VAL A N 1
ATOM 489 C CA . VAL A 1 66 ? -18.25 11.547 5.871 1 98.06 66 VAL A CA 1
ATOM 490 C C . VAL A 1 66 ? -19.578 11.961 5.238 1 98.06 66 VAL A C 1
ATOM 492 O O . VAL A 1 66 ? -19.609 12.57 4.168 1 98.06 66 VAL A O 1
ATOM 495 N N . GLU A 1 67 ? -20.609 11.656 5.922 1 97 67 GLU A N 1
ATOM 496 C CA . GLU A 1 67 ? -21.938 12.023 5.426 1 97 67 GLU A CA 1
ATOM 497 C C . GLU A 1 67 ? -22.047 13.531 5.203 1 97 67 GLU A C 1
ATOM 499 O O . GLU A 1 67 ? -22.516 13.977 4.156 1 97 67 GLU A O 1
ATOM 504 N N . GLU A 1 68 ? -21.609 14.258 6.141 1 94.31 68 GLU A N 1
ATOM 505 C CA . GLU A 1 68 ? -21.672 15.711 6.047 1 94.31 68 GLU A CA 1
ATOM 506 C C . GLU A 1 68 ? -20.844 16.219 4.863 1 94.31 68 GLU A C 1
ATOM 508 O O . GLU A 1 68 ? -21.297 17.109 4.129 1 94.31 68 GLU A O 1
ATOM 513 N N . MET A 1 69 ? -19.688 15.695 4.688 1 96.62 69 MET A N 1
ATOM 514 C CA . MET A 1 69 ? -18.812 16.125 3.602 1 96.62 69 MET A CA 1
ATOM 515 C C . MET A 1 69 ? -19.422 15.789 2.244 1 96.62 69 MET A C 1
ATOM 517 O O . MET A 1 69 ? -19.344 16.578 1.307 1 96.62 69 MET A O 1
ATOM 521 N N . LEU A 1 70 ? -20.047 14.68 2.143 1 97.06 70 LEU A N 1
ATOM 522 C CA . LEU A 1 70 ? -20.672 14.281 0.894 1 97.06 70 LEU A CA 1
ATOM 523 C C . LEU A 1 70 ? -21.859 15.188 0.574 1 97.06 70 LEU A C 1
ATOM 525 O O . LEU A 1 70 ? -22.062 15.57 -0.58 1 97.06 70 LEU A O 1
ATOM 529 N N . LEU A 1 71 ? -22.625 15.539 1.623 1 94.5 71 LEU A N 1
ATOM 530 C CA . LEU A 1 71 ? -23.766 16.438 1.443 1 94.5 71 LEU A CA 1
ATOM 531 C C . LEU A 1 71 ? -23.297 17.812 0.977 1 94.5 71 LEU A C 1
ATOM 533 O O . LEU A 1 71 ? -24 18.484 0.221 1 94.5 71 LEU A O 1
ATOM 537 N N . ASP A 1 72 ? -22.094 18.141 1.342 1 92.19 72 ASP A N 1
ATOM 538 C CA . ASP A 1 72 ? -21.516 19.438 0.969 1 92.19 72 ASP A CA 1
ATOM 539 C C . ASP A 1 72 ? -20.922 19.375 -0.435 1 92.19 72 ASP A C 1
ATOM 541 O O . ASP A 1 72 ? -20.344 20.359 -0.91 1 92.19 72 ASP A O 1
ATOM 545 N N . GLY A 1 73 ? -20.891 18.266 -1.038 1 92.25 73 GLY A N 1
ATOM 546 C CA . GLY A 1 73 ? -20.438 18.141 -2.416 1 92.25 73 GLY A CA 1
ATOM 547 C C . GLY A 1 73 ? -18.953 17.859 -2.535 1 92.25 73 GLY A C 1
ATOM 548 O O . GLY A 1 73 ? -18.344 18.172 -3.557 1 92.25 73 GLY A O 1
ATOM 549 N N . CYS A 1 74 ? -18.344 17.312 -1.492 1 93.31 74 CYS A N 1
ATOM 550 C CA . CYS A 1 74 ? -16.922 16.984 -1.533 1 93.31 74 CYS A CA 1
ATOM 551 C C . CYS A 1 74 ? -16.625 15.977 -2.646 1 93.31 74 CYS A C 1
ATOM 553 O O . CYS A 1 74 ? -17.359 15.016 -2.834 1 93.31 74 CYS A O 1
ATOM 555 N N . PRO A 1 75 ? -15.5 16.188 -3.326 1 93.56 75 PRO A N 1
ATOM 556 C CA . PRO A 1 75 ? -15.133 15.242 -4.379 1 93.56 75 PRO A CA 1
ATOM 557 C C . PRO A 1 75 ? -14.742 13.875 -3.824 1 93.56 75 PRO A C 1
ATOM 559 O O . PRO A 1 75 ? -13.953 13.789 -2.875 1 93.56 75 PRO A O 1
ATOM 562 N N . VAL A 1 76 ? -15.281 12.883 -4.461 1 96.44 76 VAL A N 1
ATOM 563 C CA . VAL A 1 76 ? -15.094 11.547 -3.906 1 96.44 76 VAL A CA 1
ATOM 564 C C . VAL A 1 76 ? -14.008 10.812 -4.691 1 96.44 76 VAL A C 1
ATOM 566 O O . VAL A 1 76 ? -13.531 9.758 -4.27 1 96.44 76 VAL A O 1
ATOM 569 N N . HIS A 1 77 ? -13.453 11.406 -5.836 1 96.38 77 HIS A N 1
ATOM 570 C CA . HIS A 1 77 ? -12.539 10.688 -6.711 1 96.38 77 HIS A CA 1
ATOM 571 C C . HIS A 1 77 ? -11.109 11.18 -6.535 1 96.38 77 HIS A C 1
ATOM 573 O O . HIS A 1 77 ? -10.188 10.656 -7.164 1 96.38 77 HIS A O 1
ATOM 579 N N . LYS A 1 78 ? -10.922 12.164 -5.68 1 95.12 78 LYS A N 1
ATOM 580 C CA . LYS A 1 78 ? -9.578 12.711 -5.508 1 95.12 78 LYS A CA 1
ATOM 581 C C . LYS A 1 78 ? -8.594 11.633 -5.059 1 95.12 78 LYS A C 1
ATOM 583 O O . LYS A 1 78 ? -8.883 10.867 -4.141 1 95.12 78 LYS A O 1
ATOM 588 N N . LYS A 1 79 ? -7.453 11.547 -5.75 1 95.25 79 LYS A N 1
ATOM 589 C CA . LYS A 1 79 ? -6.371 10.641 -5.371 1 95.25 79 LYS A CA 1
ATOM 590 C C . LYS A 1 79 ? -5.301 11.367 -4.566 1 95.25 79 LYS A C 1
ATOM 592 O O . LYS A 1 79 ? -4.957 12.508 -4.867 1 95.25 79 LYS A O 1
ATOM 597 N N . ASP A 1 80 ? -4.867 10.727 -3.529 1 93.31 80 ASP A N 1
ATOM 598 C CA . ASP A 1 80 ? -3.695 11.258 -2.846 1 93.31 80 ASP A CA 1
ATOM 599 C C . ASP A 1 80 ? -2.414 10.898 -3.596 1 93.31 80 ASP A C 1
ATOM 601 O O . ASP A 1 80 ? -2.465 10.406 -4.723 1 93.31 80 ASP A O 1
ATOM 605 N N . HIS A 1 81 ? -1.282 11.219 -3.043 1 88.81 81 HIS A N 1
ATOM 606 C CA . HIS A 1 81 ? -0.013 11.062 -3.742 1 88.81 81 HIS A CA 1
ATOM 607 C C . HIS A 1 81 ? 0.338 9.586 -3.914 1 88.81 81 HIS A C 1
ATOM 609 O O . HIS A 1 81 ? 1.223 9.242 -4.699 1 88.81 81 HIS A O 1
ATOM 615 N N . THR A 1 82 ? -0.337 8.703 -3.156 1 84.94 82 THR A N 1
ATOM 616 C CA . THR A 1 82 ? -0.096 7.27 -3.291 1 84.94 82 THR A CA 1
ATOM 617 C C . THR A 1 82 ? -1.138 6.629 -4.203 1 84.94 82 THR A C 1
ATOM 619 O O . THR A 1 82 ? -1.117 5.414 -4.422 1 84.94 82 THR A O 1
ATOM 622 N N . GLY A 1 83 ? -2.066 7.43 -4.672 1 90.69 83 GLY A N 1
ATOM 623 C CA . GLY A 1 83 ? -3.078 6.938 -5.594 1 90.69 83 GLY A CA 1
ATOM 624 C C . GLY A 1 83 ? -4.344 6.469 -4.898 1 90.69 83 GLY A C 1
ATOM 625 O O . GLY A 1 83 ? -5.258 5.953 -5.543 1 90.69 83 GLY A O 1
ATOM 626 N N . CYS A 1 84 ? -4.488 6.691 -3.65 1 93.62 84 CYS A N 1
ATOM 627 C CA . CYS A 1 84 ? -5.645 6.234 -2.889 1 93.62 84 CYS A CA 1
ATOM 628 C C . CYS A 1 84 ? -6.773 7.258 -2.945 1 93.62 84 CYS A C 1
ATOM 630 O O . CYS A 1 84 ? -6.531 8.461 -2.883 1 93.62 84 CYS A O 1
ATOM 632 N N . THR A 1 85 ? -7.934 6.734 -3.084 1 97.19 85 THR A N 1
ATOM 633 C CA . THR A 1 85 ? -9.141 7.547 -2.994 1 97.19 85 THR A CA 1
ATOM 634 C C . THR A 1 85 ? -9.828 7.355 -1.645 1 97.19 85 THR A C 1
ATOM 636 O O . THR A 1 85 ? -9.492 6.434 -0.897 1 97.19 85 THR A O 1
ATOM 639 N N . PRO A 1 86 ? -10.742 8.211 -1.275 1 98 86 PRO A N 1
ATOM 640 C CA . PRO A 1 86 ? -11.5 7.973 -0.042 1 98 86 PRO A CA 1
ATOM 641 C C . PRO A 1 86 ? -12.148 6.594 -0.009 1 98 86 PRO A C 1
ATOM 643 O O . PRO A 1 86 ? -12.18 5.945 1.041 1 98 86 PRO A O 1
ATOM 646 N N . LEU A 1 87 ? -12.578 6.148 -1.158 1 98.44 87 LEU A N 1
ATOM 647 C CA . LEU A 1 87 ? -13.188 4.824 -1.229 1 98.44 87 LEU A CA 1
ATOM 648 C C . LEU A 1 87 ? -12.172 3.738 -0.874 1 98.44 87 LEU A C 1
ATOM 650 O O . LEU A 1 87 ? -12.453 2.865 -0.051 1 98.44 87 LEU A O 1
ATOM 654 N N . THR A 1 88 ? -11.031 3.791 -1.51 1 97.31 88 THR A N 1
ATOM 655 C CA . THR A 1 88 ? -10.016 2.783 -1.229 1 97.31 88 THR A CA 1
ATOM 656 C C . THR A 1 88 ? -9.617 2.811 0.243 1 97.31 88 THR A C 1
ATOM 658 O O . THR A 1 88 ? -9.352 1.765 0.84 1 97.31 88 THR A O 1
ATOM 661 N N . GLU A 1 89 ? -9.594 4.031 0.832 1 96.75 89 GLU A N 1
ATOM 662 C CA . GLU A 1 89 ? -9.305 4.145 2.26 1 96.75 89 GLU A CA 1
ATOM 663 C C . GLU A 1 89 ? -10.367 3.426 3.092 1 96.75 89 GLU A C 1
ATOM 665 O O . GLU A 1 89 ? -10.039 2.697 4.027 1 96.75 89 GLU A O 1
ATOM 670 N N . ALA A 1 90 ? -11.531 3.639 2.777 1 98.38 90 ALA A N 1
ATOM 671 C CA . ALA A 1 90 ? -12.633 2.996 3.492 1 98.38 90 ALA A CA 1
ATOM 672 C C . ALA A 1 90 ? -12.562 1.478 3.354 1 98.38 90 ALA A C 1
ATOM 674 O O . ALA A 1 90 ? -12.797 0.748 4.32 1 98.38 90 ALA A O 1
ATOM 675 N N . ILE A 1 91 ? -12.203 0.981 2.182 1 98.19 91 ILE A N 1
ATOM 676 C CA . ILE A 1 91 ? -12.109 -0.446 1.895 1 98.19 91 ILE A CA 1
ATOM 677 C C . ILE A 1 91 ? -11 -1.068 2.734 1 98.19 91 ILE A C 1
ATOM 679 O O . ILE A 1 91 ? -11.219 -2.057 3.438 1 98.19 91 ILE A O 1
ATOM 683 N N . LYS A 1 92 ? -9.898 -0.458 2.703 1 95.44 92 LYS A N 1
ATOM 684 C CA . LYS A 1 92 ? -8.727 -0.996 3.389 1 95.44 92 LYS A CA 1
ATOM 685 C C . LYS A 1 92 ? -8.961 -1.085 4.895 1 95.44 92 LYS A C 1
ATOM 687 O O . LYS A 1 92 ? -8.414 -1.961 5.562 1 95.44 92 LYS A O 1
ATOM 692 N N . ASN A 1 93 ? -9.82 -0.19 5.355 1 97.12 93 ASN A N 1
ATOM 693 C CA . ASN A 1 93 ? -10.094 -0.177 6.785 1 97.12 93 ASN A CA 1
ATOM 694 C C . ASN A 1 93 ? -11.43 -0.844 7.105 1 97.12 93 ASN A C 1
ATOM 696 O O . ASN A 1 93 ? -11.875 -0.839 8.258 1 97.12 93 ASN A O 1
ATOM 700 N N . LYS A 1 94 ? -12.078 -1.381 6.141 1 98.38 94 LYS A N 1
ATOM 701 C CA . LYS A 1 94 ? -13.258 -2.223 6.273 1 98.38 94 LYS A CA 1
ATOM 702 C C . LYS A 1 94 ? -14.414 -1.451 6.91 1 98.38 94 LYS A C 1
ATOM 704 O O . LYS A 1 94 ? -15.117 -1.976 7.777 1 98.38 94 LYS A O 1
ATOM 709 N N . HIS A 1 95 ? -14.516 -0.21 6.555 1 98.62 95 HIS A N 1
ATOM 710 C CA . HIS A 1 95 ? -15.648 0.592 6.992 1 98.62 95 HIS A CA 1
ATOM 711 C C . HIS A 1 95 ? -16.828 0.467 6.023 1 98.62 95 HIS A C 1
ATOM 713 O O . HIS A 1 95 ? -17.016 1.332 5.168 1 98.62 95 HIS A O 1
ATOM 719 N N . PHE A 1 96 ? -17.641 -0.483 6.238 1 98.75 96 PHE A N 1
ATOM 720 C CA . PHE A 1 96 ? -18.672 -0.922 5.297 1 98.75 96 PHE A CA 1
ATOM 721 C C . PHE A 1 96 ? -19.703 0.175 5.066 1 98.75 96 PHE A C 1
ATOM 723 O O . PHE A 1 96 ? -20.109 0.42 3.932 1 98.75 96 PHE A O 1
ATOM 730 N N . GLN A 1 97 ? -20.109 0.873 6.105 1 98.75 97 GLN A N 1
ATOM 731 C CA . GLN A 1 97 ? -21.094 1.933 5.949 1 98.75 97 GLN A CA 1
ATOM 732 C C . GLN A 1 97 ? -20.547 3.086 5.117 1 98.75 97 GLN A C 1
ATOM 734 O O . GLN A 1 97 ? -21.25 3.646 4.281 1 98.75 97 GLN A O 1
ATOM 739 N N . ILE A 1 98 ? -19.312 3.35 5.324 1 98.81 98 ILE A N 1
ATOM 740 C CA . ILE A 1 98 ? -18.688 4.434 4.582 1 98.81 98 ILE A CA 1
ATOM 741 C C . ILE A 1 98 ? -18.5 4.02 3.125 1 98.81 98 ILE A C 1
ATOM 743 O O . ILE A 1 98 ? -18.672 4.836 2.213 1 98.81 98 ILE A O 1
ATOM 747 N N . ILE A 1 99 ? -18.141 2.779 2.875 1 98.81 99 ILE A N 1
ATOM 748 C CA . ILE A 1 99 ? -18.047 2.26 1.515 1 98.81 99 ILE A CA 1
ATOM 749 C C . ILE A 1 99 ? -19.375 2.475 0.788 1 98.81 99 ILE A C 1
ATOM 751 O O . ILE A 1 99 ? -19.406 3.02 -0.317 1 98.81 99 ILE A O 1
ATOM 755 N N . GLU A 1 100 ? -20.406 2.146 1.431 1 98.62 100 GLU A N 1
ATOM 756 C CA . GLU A 1 100 ? -21.734 2.297 0.847 1 98.62 100 GLU A CA 1
ATOM 757 C C . GLU A 1 100 ? -22.047 3.764 0.567 1 98.62 100 GLU A C 1
ATOM 759 O O . GLU A 1 100 ? -22.531 4.102 -0.515 1 98.62 100 GLU A O 1
ATOM 764 N N . MET A 1 101 ? -21.797 4.633 1.53 1 98.62 101 MET A N 1
ATOM 765 C CA . MET A 1 101 ? -22.047 6.062 1.377 1 98.62 101 MET A CA 1
ATOM 766 C C . MET A 1 101 ? -21.281 6.621 0.178 1 98.62 101 MET A C 1
ATOM 768 O O . MET A 1 101 ? -21.859 7.367 -0.624 1 98.62 101 MET A O 1
ATOM 772 N N . LEU A 1 102 ? -20.031 6.23 0.066 1 98.75 102 LEU A N 1
ATOM 773 C CA . LEU A 1 102 ? -19.203 6.738 -1.016 1 98.75 102 LEU A CA 1
ATOM 774 C C . LEU A 1 102 ? -19.672 6.207 -2.365 1 98.75 102 LEU A C 1
ATOM 776 O O . LEU A 1 102 ? -19.734 6.953 -3.344 1 98.75 102 LEU A O 1
ATOM 780 N N . ARG A 1 103 ? -20.016 4.973 -2.439 1 98.44 103 ARG A N 1
ATOM 781 C CA . ARG A 1 103 ? -20.531 4.391 -3.674 1 98.44 103 ARG A CA 1
ATOM 782 C C . ARG A 1 103 ? -21.828 5.066 -4.09 1 98.44 103 ARG A C 1
ATOM 784 O O . ARG A 1 103 ? -22.031 5.371 -5.27 1 98.44 103 ARG A O 1
ATOM 791 N N . ASN A 1 104 ? -22.719 5.301 -3.152 1 97.81 104 ASN A N 1
ATOM 792 C CA . ASN A 1 104 ? -23.969 5.988 -3.428 1 97.81 104 ASN A CA 1
ATOM 793 C C . ASN A 1 104 ? -23.734 7.414 -3.922 1 97.81 104 ASN A C 1
ATOM 795 O O . ASN A 1 104 ? -24.531 7.945 -4.695 1 97.81 104 ASN A O 1
ATOM 799 N N . ALA A 1 105 ? -22.672 7.969 -3.496 1 97.69 105 ALA A N 1
ATOM 800 C CA . ALA A 1 105 ? -22.328 9.328 -3.912 1 97.69 105 ALA A CA 1
ATOM 801 C C . ALA A 1 105 ? -21.625 9.32 -5.273 1 97.69 105 ALA A C 1
ATOM 803 O O . ALA A 1 105 ? -21.25 10.375 -5.781 1 97.69 105 ALA A O 1
ATOM 804 N N . GLY A 1 106 ? -21.344 8.094 -5.82 1 97.56 106 GLY A N 1
ATOM 805 C CA . GLY A 1 106 ? -20.828 8 -7.176 1 97.56 106 GLY A CA 1
ATOM 806 C C . GLY A 1 106 ? -19.391 7.555 -7.234 1 97.56 106 GLY A C 1
ATOM 807 O O . GLY A 1 106 ? -18.797 7.484 -8.312 1 97.56 106 GLY A O 1
ATOM 808 N N . ALA A 1 107 ? -18.797 7.195 -6.047 1 98 107 ALA A N 1
ATOM 809 C CA . ALA A 1 107 ? -17.422 6.719 -6.039 1 98 107 ALA A CA 1
ATOM 810 C C . ALA A 1 107 ? -17.297 5.375 -6.75 1 98 107 ALA A C 1
ATOM 812 O O . ALA A 1 107 ? -18.141 4.492 -6.574 1 98 107 ALA A O 1
ATOM 813 N N . VAL A 1 108 ? -16.203 5.23 -7.539 1 97.25 108 VAL A N 1
ATOM 814 C CA . VAL A 1 108 ? -15.945 3.994 -8.273 1 97.25 108 VAL A CA 1
ATOM 815 C C . VAL A 1 108 ? -14.523 3.52 -8 1 97.25 108 VAL A C 1
ATOM 817 O O . VAL A 1 108 ? -13.594 4.324 -7.961 1 97.25 108 VAL A O 1
ATOM 820 N N . LEU A 1 109 ? -14.422 2.266 -7.781 1 95.88 109 LEU A N 1
ATOM 821 C CA . LEU A 1 109 ? -13.102 1.667 -7.57 1 95.88 109 LEU A CA 1
ATOM 822 C C . LEU A 1 109 ? -12.32 1.596 -8.875 1 95.88 109 LEU A C 1
ATOM 824 O O . LEU A 1 109 ? -12.75 0.935 -9.828 1 95.88 109 LEU A O 1
ATOM 828 N N . LYS A 1 110 ? -11.258 2.377 -8.945 1 89.81 110 LYS A N 1
ATOM 829 C CA . LYS A 1 110 ? -10.438 2.387 -10.148 1 89.81 110 LYS A CA 1
ATOM 830 C C . LYS A 1 110 ? -9.133 1.624 -9.93 1 89.81 110 LYS A C 1
ATOM 832 O O . LYS A 1 110 ? -8.078 2.23 -9.727 1 89.81 110 LYS A O 1
ATOM 837 N N . CYS A 1 111 ? -9.125 0.327 -9.914 1 89.62 111 CYS A N 1
ATOM 838 C CA . CYS A 1 111 ? -7.973 -0.56 -9.773 1 89.62 111 CYS A CA 1
ATOM 839 C C . CYS A 1 111 ? -7.863 -1.505 -10.961 1 89.62 111 CYS A C 1
ATOM 841 O O . CYS A 1 111 ? -8.875 -1.938 -11.508 1 89.62 111 CYS A O 1
ATOM 843 N N . SER A 1 112 ? -6.668 -1.776 -11.359 1 88.44 112 SER A N 1
ATOM 844 C CA . SER A 1 112 ? -6.465 -2.775 -12.398 1 88.44 112 SER A CA 1
ATOM 845 C C . SER A 1 112 ? -6.824 -4.172 -11.906 1 88.44 112 SER A C 1
ATOM 847 O O . SER A 1 112 ? -6.941 -4.398 -10.695 1 88.44 112 SER A O 1
ATOM 849 N N . GLN A 1 113 ? -6.934 -5.059 -12.844 1 90.12 113 GLN A N 1
ATOM 850 C CA . GLN A 1 113 ? -7.184 -6.457 -12.516 1 90.12 113 GLN A CA 1
ATOM 851 C C . GLN A 1 113 ? -6.062 -7.027 -11.648 1 90.12 113 GLN A C 1
ATOM 853 O O . GLN A 1 113 ? -6.32 -7.719 -10.664 1 90.12 113 GLN A O 1
ATOM 858 N N . GLN A 1 114 ? -4.961 -6.691 -11.953 1 88 114 GLN A N 1
ATOM 859 C CA . GLN A 1 114 ? -3.797 -7.211 -11.242 1 88 114 GLN A CA 1
ATOM 860 C C . GLN A 1 114 ? -3.74 -6.676 -9.812 1 88 114 GLN A C 1
ATOM 862 O O . GLN A 1 114 ? -3.445 -7.418 -8.875 1 88 114 GLN A O 1
ATOM 867 N N . GLN A 1 115 ? -3.984 -5.414 -9.703 1 89.25 115 GLN A N 1
ATOM 868 C CA . GLN A 1 115 ? -3.996 -4.805 -8.375 1 89.25 115 GLN A CA 1
ATOM 869 C C . GLN A 1 115 ? -5.094 -5.41 -7.504 1 89.25 115 GLN A C 1
ATOM 871 O O . GLN A 1 115 ? -4.863 -5.73 -6.336 1 89.25 115 GLN A O 1
ATOM 876 N N . THR A 1 116 ? -6.227 -5.543 -8.094 1 94.62 116 THR A N 1
ATOM 877 C CA . THR A 1 116 ? -7.355 -6.117 -7.375 1 94.62 116 THR A CA 1
ATOM 878 C C . THR A 1 116 ? -7.047 -7.547 -6.941 1 94.62 116 THR A C 1
ATOM 880 O O . THR A 1 116 ? -7.25 -7.906 -5.777 1 94.62 116 THR A O 1
ATOM 883 N N . CYS A 1 117 ? -6.527 -8.273 -7.816 1 93.31 117 CYS A N 1
ATOM 884 C CA . CYS A 1 117 ? -6.215 -9.664 -7.52 1 93.31 117 CYS A CA 1
ATOM 885 C C . CYS A 1 117 ? -5.176 -9.766 -6.41 1 93.31 117 CYS A C 1
ATOM 887 O O . CYS A 1 117 ? -5.289 -10.602 -5.516 1 93.31 117 CYS A O 1
ATOM 889 N N . ASN A 1 118 ? -4.238 -8.93 -6.523 1 91.38 118 ASN A N 1
ATOM 890 C CA . ASN A 1 118 ? -3.197 -8.938 -5.5 1 91.38 118 ASN A CA 1
ATOM 891 C C . ASN A 1 118 ? -3.775 -8.672 -4.113 1 91.38 118 ASN A C 1
ATOM 893 O O . ASN A 1 118 ? -3.398 -9.336 -3.145 1 91.38 118 ASN A O 1
ATOM 897 N N . GLU A 1 119 ? -4.598 -7.719 -4.016 1 93.62 119 GLU A N 1
ATOM 898 C CA . GLU A 1 119 ? -5.223 -7.41 -2.734 1 93.62 119 GLU A CA 1
ATOM 899 C C . GLU A 1 119 ? -6.082 -8.57 -2.246 1 93.62 119 GLU A C 1
ATOM 901 O O . GLU A 1 119 ? -6.012 -8.961 -1.078 1 93.62 119 GLU A O 1
ATOM 906 N N . LEU A 1 120 ? -6.84 -9.148 -3.102 1 96.31 120 LEU A N 1
ATOM 907 C CA . LEU A 1 120 ? -7.699 -10.266 -2.73 1 96.31 120 LEU A CA 1
ATOM 908 C C . LEU A 1 120 ? -6.871 -11.461 -2.273 1 96.31 120 LEU A C 1
ATOM 910 O O . LEU A 1 120 ? -7.168 -12.07 -1.243 1 96.31 120 LEU A O 1
ATOM 914 N N . MET A 1 121 ? -5.848 -11.742 -2.988 1 93.81 121 MET A N 1
ATOM 915 C CA . MET A 1 121 ? -5.012 -12.891 -2.67 1 93.81 121 MET A CA 1
ATOM 916 C C . MET A 1 121 ? -4.332 -12.719 -1.317 1 93.81 121 MET A C 1
ATOM 918 O O . MET A 1 121 ? -4.254 -13.656 -0.527 1 93.81 121 MET A O 1
ATOM 922 N N . MET A 1 122 ? -3.85 -11.508 -1.131 1 92.62 122 MET A N 1
ATOM 923 C CA . MET A 1 122 ? -3.221 -11.242 0.159 1 92.62 122 MET A CA 1
ATOM 924 C C . MET A 1 122 ? -4.215 -11.422 1.299 1 92.62 122 MET A C 1
ATOM 926 O O . MET A 1 122 ? -3.861 -11.938 2.363 1 92.62 122 MET A O 1
ATOM 930 N N . ASN A 1 123 ? -5.387 -11.008 1.09 1 95.75 123 ASN A N 1
ATOM 931 C CA . ASN A 1 123 ? -6.406 -11.141 2.125 1 95.75 123 ASN A CA 1
ATOM 932 C C . ASN A 1 123 ? -6.809 -12.602 2.328 1 95.75 123 ASN A C 1
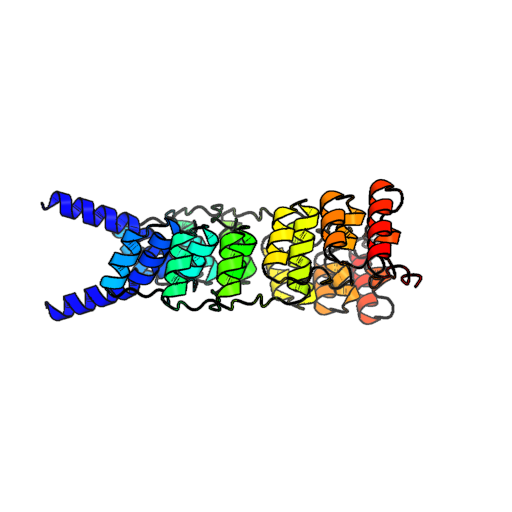ATOM 934 O O . ASN A 1 123 ? -7.133 -13.008 3.445 1 95.75 123 ASN A O 1
ATOM 938 N N . VAL A 1 124 ? -6.777 -13.406 1.26 1 96.56 124 VAL A N 1
ATOM 939 C CA . VAL A 1 124 ? -7.043 -14.836 1.375 1 96.56 124 VAL A CA 1
ATOM 940 C C . VAL A 1 124 ? -5.949 -15.5 2.211 1 96.56 124 VAL A C 1
ATOM 942 O O . VAL A 1 124 ? -6.242 -16.266 3.133 1 96.56 124 VAL A O 1
ATOM 945 N N . VAL A 1 125 ? -4.742 -15.188 1.896 1 93.06 125 VAL A N 1
ATOM 946 C CA . VAL A 1 125 ? -3.602 -15.766 2.598 1 93.06 125 VAL A CA 1
ATOM 947 C C . VAL A 1 125 ? -3.67 -15.406 4.082 1 93.06 125 VAL A C 1
ATOM 949 O O . VAL A 1 125 ? -3.354 -16.234 4.938 1 93.06 125 VAL A O 1
ATOM 952 N N . GLY A 1 126 ? -4.129 -14.203 4.328 1 93.31 126 GLY A N 1
ATOM 953 C CA . GLY A 1 126 ? -4.277 -13.75 5.703 1 93.31 126 GLY A CA 1
ATOM 954 C C . GLY A 1 126 ? -5.562 -14.227 6.355 1 93.31 126 GLY A C 1
ATOM 955 O O . GLY A 1 126 ? -5.816 -13.938 7.523 1 93.31 126 GLY A O 1
ATOM 956 N N . ASN A 1 127 ? -6.359 -14.914 5.656 1 96.5 127 ASN A N 1
ATOM 957 C CA . ASN A 1 127 ? -7.648 -15.43 6.113 1 96.5 127 ASN A CA 1
ATOM 958 C C . ASN A 1 127 ? -8.547 -14.305 6.633 1 96.5 127 ASN A C 1
ATOM 960 O O . ASN A 1 127 ? -9.125 -14.422 7.711 1 96.5 127 ASN A O 1
ATOM 964 N N . ASP A 1 128 ? -8.57 -13.266 5.906 1 97.5 128 ASP A N 1
ATOM 965 C CA . ASP A 1 128 ? -9.328 -12.078 6.289 1 97.5 128 ASP A CA 1
ATOM 966 C C . ASP A 1 128 ? -10.586 -11.93 5.43 1 97.5 128 ASP A C 1
ATOM 968 O O . ASP A 1 128 ? -10.625 -11.102 4.52 1 97.5 128 ASP A O 1
ATOM 972 N N . LEU A 1 129 ? -11.586 -12.609 5.789 1 98.38 129 LEU A N 1
ATOM 973 C CA . LEU A 1 129 ? -12.836 -12.617 5.035 1 98.38 129 LEU A CA 1
ATOM 974 C C . LEU A 1 129 ? -13.469 -11.227 5.016 1 98.38 129 LEU A C 1
ATOM 976 O O . LEU A 1 129 ? -14.016 -10.805 3.998 1 98.38 129 LEU A O 1
ATOM 980 N N . ASP A 1 130 ? -13.375 -10.5 6.113 1 98.5 130 ASP A N 1
ATOM 981 C CA . ASP A 1 130 ? -13.938 -9.156 6.184 1 98.5 130 ASP A CA 1
ATOM 982 C C . ASP A 1 130 ? -13.312 -8.242 5.133 1 98.5 130 ASP A C 1
ATOM 984 O O . ASP A 1 130 ? -14.008 -7.43 4.512 1 98.5 130 ASP A O 1
ATOM 988 N N . ALA A 1 131 ? -12.016 -8.43 4.941 1 98.19 131 ALA A N 1
ATOM 989 C CA . ALA A 1 131 ? -11.336 -7.609 3.949 1 98.19 131 ALA A CA 1
ATOM 990 C C . ALA A 1 131 ? -11.812 -7.941 2.537 1 98.19 131 ALA A C 1
ATOM 992 O O . ALA A 1 131 ? -12.047 -7.043 1.725 1 98.19 131 ALA A O 1
ATOM 993 N N . ILE A 1 132 ? -11.938 -9.18 2.289 1 98.5 132 ILE A N 1
ATOM 994 C CA . ILE A 1 132 ? -12.422 -9.609 0.979 1 98.5 132 ILE A CA 1
ATOM 995 C C . ILE A 1 132 ? -13.828 -9.062 0.742 1 98.5 132 ILE A C 1
ATOM 997 O O . ILE A 1 132 ? -14.125 -8.547 -0.336 1 98.5 132 ILE A O 1
ATOM 1001 N N . THR A 1 133 ? -14.688 -9.094 1.775 1 98.62 133 THR A N 1
ATOM 1002 C CA . THR A 1 133 ? -16.047 -8.586 1.695 1 98.62 133 THR A CA 1
ATOM 1003 C C . THR A 1 133 ? -16.047 -7.074 1.458 1 98.62 133 THR A C 1
ATOM 1005 O O . THR A 1 133 ? -16.875 -6.559 0.706 1 98.62 133 THR A O 1
ATOM 1008 N N . ALA A 1 134 ? -15.141 -6.422 2.039 1 98.62 134 ALA A N 1
ATOM 1009 C CA . ALA A 1 134 ? -15.031 -4.977 1.862 1 98.62 134 ALA A CA 1
ATOM 1010 C C . ALA A 1 134 ? -14.648 -4.629 0.426 1 98.62 134 ALA A C 1
ATOM 1012 O O . ALA A 1 134 ? -15.219 -3.705 -0.165 1 98.62 134 ALA A O 1
ATOM 1013 N N . TRP A 1 135 ? -13.695 -5.363 -0.1 1 98.38 135 TRP A N 1
ATOM 1014 C CA . TRP A 1 135 ? -13.312 -5.129 -1.487 1 98.38 135 TRP A CA 1
ATOM 1015 C C . TRP A 1 135 ? -14.477 -5.391 -2.43 1 98.38 135 TRP A C 1
ATOM 1017 O O . TRP A 1 135 ? -14.727 -4.617 -3.357 1 98.38 135 TRP A O 1
ATOM 1027 N N . HIS A 1 136 ? -15.234 -6.363 -2.162 1 98.06 136 HIS A N 1
ATOM 1028 C CA . HIS A 1 136 ? -16.422 -6.664 -2.959 1 98.06 136 HIS A CA 1
ATOM 1029 C C . HIS A 1 136 ? -17.453 -5.551 -2.855 1 98.06 136 HIS A C 1
ATOM 1031 O O . HIS A 1 136 ? -18 -5.105 -3.869 1 98.06 136 HIS A O 1
ATOM 1037 N N . ALA A 1 137 ? -17.719 -5.094 -1.622 1 98.25 137 ALA A N 1
ATOM 1038 C CA . ALA A 1 137 ? -18.672 -4.008 -1.39 1 98.25 137 ALA A CA 1
ATOM 1039 C C . ALA A 1 137 ? -18.25 -2.74 -2.123 1 98.25 137 ALA A C 1
ATOM 1041 O O . ALA A 1 137 ? -19.094 -1.954 -2.557 1 98.25 137 ALA A O 1
ATOM 1042 N N . GLY A 1 138 ? -16.953 -2.607 -2.273 1 98 138 GLY A N 1
ATOM 1043 C CA . GLY A 1 138 ? -16.422 -1.444 -2.957 1 98 138 GLY A CA 1
ATOM 1044 C C . GLY A 1 138 ? -16.5 -1.544 -4.469 1 98 138 GLY A C 1
ATOM 1045 O O . GLY A 1 138 ? -16.25 -0.567 -5.176 1 98 138 GLY A O 1
ATOM 1046 N N . GLY A 1 139 ? -16.75 -2.75 -4.969 1 97.62 139 GLY A N 1
ATOM 1047 C CA . GLY A 1 139 ? -16.938 -2.916 -6.398 1 97.62 139 GLY A CA 1
ATOM 1048 C C . GLY A 1 139 ? -15.852 -3.738 -7.059 1 97.62 139 GLY A C 1
ATOM 1049 O O . GLY A 1 139 ? -15.758 -3.781 -8.289 1 97.62 139 GLY A O 1
ATOM 1050 N N . ALA A 1 140 ? -15.031 -4.375 -6.266 1 97.44 140 ALA A N 1
ATOM 1051 C CA . ALA A 1 140 ? -13.945 -5.176 -6.82 1 97.44 140 ALA A CA 1
ATOM 1052 C C . ALA A 1 140 ? -14.484 -6.41 -7.539 1 97.44 140 ALA A C 1
ATOM 1054 O O . ALA A 1 140 ? -15.422 -7.055 -7.062 1 97.44 140 ALA A O 1
ATOM 1055 N N . ASP A 1 141 ? -13.867 -6.73 -8.656 1 96.31 141 ASP A N 1
ATOM 1056 C CA . ASP A 1 141 ? -14.148 -7.988 -9.336 1 96.31 141 ASP A CA 1
ATOM 1057 C C . ASP A 1 141 ? -13.508 -9.164 -8.609 1 96.31 141 ASP A C 1
ATOM 1059 O O . ASP A 1 141 ? -12.281 -9.328 -8.641 1 96.31 141 ASP A O 1
ATOM 1063 N N . LEU A 1 142 ? -14.258 -10.039 -8.039 1 97.25 142 LEU A N 1
ATOM 1064 C CA . LEU A 1 142 ? -13.75 -11.148 -7.238 1 97.25 142 LEU A CA 1
ATOM 1065 C C . LEU A 1 142 ? -13.102 -12.211 -8.125 1 97.25 142 LEU A C 1
ATOM 1067 O O . LEU A 1 142 ? -12.375 -13.078 -7.629 1 97.25 142 LEU A O 1
ATOM 1071 N N . ASP A 1 143 ? -13.352 -12.125 -9.43 1 94.88 143 ASP A N 1
ATOM 1072 C CA . ASP A 1 143 ? -12.781 -13.094 -10.359 1 94.88 143 ASP A CA 1
ATOM 1073 C C . ASP A 1 143 ? -11.523 -12.539 -11.023 1 94.88 143 ASP A C 1
ATOM 1075 O O . ASP A 1 143 ? -11.008 -13.117 -11.977 1 94.88 143 ASP A O 1
ATOM 1079 N N . ALA A 1 144 ? -11.062 -11.391 -10.508 1 95.25 144 ALA A N 1
ATOM 1080 C CA . ALA A 1 144 ? -9.805 -10.852 -11.023 1 95.25 144 ALA A CA 1
ATOM 1081 C C . ALA A 1 144 ? -8.68 -11.875 -10.891 1 95.25 144 ALA A C 1
ATOM 1083 O O . ALA A 1 144 ? -8.586 -12.578 -9.883 1 95.25 144 ALA A O 1
ATOM 1084 N N . SER A 1 145 ? -7.863 -11.969 -11.914 1 93.81 145 SER A N 1
ATOM 1085 C CA . SER A 1 145 ? -6.785 -12.953 -11.898 1 93.81 145 SER A CA 1
ATOM 1086 C C . SER A 1 145 ? -5.418 -12.281 -11.938 1 93.81 145 SER A C 1
ATOM 1088 O O . SER A 1 145 ? -5.301 -11.133 -12.375 1 93.81 145 SER A O 1
ATOM 1090 N N . ASN A 1 146 ? -4.469 -12.992 -11.375 1 90.44 146 ASN A N 1
ATOM 1091 C CA . ASN A 1 146 ? -3.096 -12.5 -11.422 1 90.44 146 ASN A CA 1
ATOM 1092 C C . ASN A 1 146 ? -2.408 -12.875 -12.734 1 90.44 146 ASN A C 1
ATOM 1094 O O . ASN A 1 146 ? -3.064 -13.312 -13.68 1 90.44 146 ASN A O 1
ATOM 1098 N N . TYR A 1 147 ? -1.13 -12.641 -12.828 1 83.94 147 TYR A N 1
ATOM 1099 C CA . TYR A 1 147 ? -0.338 -12.828 -14.039 1 83.94 147 TYR A CA 1
ATOM 1100 C C . TYR A 1 147 ? -0.324 -14.297 -14.453 1 83.94 147 TYR A C 1
ATOM 1102 O O . TYR A 1 147 ? -0.053 -14.617 -15.617 1 83.94 147 TYR A O 1
ATOM 1110 N N . ASP A 1 148 ? -0.688 -15.203 -13.523 1 89.5 148 ASP A N 1
ATOM 1111 C CA . ASP A 1 148 ? -0.73 -16.625 -13.82 1 89.5 148 ASP A CA 1
ATOM 1112 C C . ASP A 1 148 ? -2.158 -17.094 -14.109 1 89.5 148 ASP A C 1
ATOM 1114 O O . ASP A 1 148 ? -2.416 -18.281 -14.234 1 89.5 148 ASP A O 1
ATOM 1118 N N . GLY A 1 149 ? -3.062 -16.156 -14.094 1 92.38 149 GLY A N 1
ATOM 1119 C CA . GLY A 1 149 ? -4.457 -16.5 -14.328 1 92.38 149 GLY A CA 1
ATOM 1120 C C . GLY A 1 149 ? -5.148 -17.047 -13.094 1 92.38 149 GLY A C 1
ATOM 1121 O O . GLY A 1 149 ? -6.273 -17.547 -13.18 1 92.38 149 GLY A O 1
ATOM 1122 N N . ARG A 1 150 ? -4.473 -16.953 -12.008 1 93.31 150 ARG A N 1
ATOM 1123 C CA . ARG A 1 150 ? -5.039 -17.469 -10.766 1 93.31 150 ARG A CA 1
ATOM 1124 C C . ARG A 1 150 ? -5.945 -16.438 -10.102 1 93.31 150 ARG A C 1
ATOM 1126 O O . ARG A 1 150 ? -5.641 -15.25 -10.102 1 93.31 150 ARG A O 1
ATOM 1133 N N . THR A 1 151 ? -6.988 -16.969 -9.531 1 95.62 151 THR A N 1
ATOM 1134 C CA . THR A 1 151 ? -7.957 -16.125 -8.852 1 95.62 151 THR A CA 1
ATOM 1135 C C . THR A 1 151 ? -7.918 -16.344 -7.344 1 95.62 151 THR A C 1
ATOM 1137 O O . THR A 1 151 ? -7.246 -17.266 -6.867 1 95.62 151 THR A O 1
ATOM 1140 N N . ALA A 1 152 ? -8.625 -15.453 -6.605 1 96.56 152 ALA A N 1
ATOM 1141 C CA . ALA A 1 152 ? -8.734 -15.602 -5.156 1 96.56 152 ALA A CA 1
ATOM 1142 C C . ALA A 1 152 ? -9.305 -16.969 -4.789 1 96.56 152 ALA A C 1
ATOM 1144 O O . ALA A 1 152 ? -8.906 -17.562 -3.783 1 96.56 152 ALA A O 1
ATOM 1145 N N . LEU A 1 153 ? -10.188 -17.484 -5.645 1 97.12 153 LEU A N 1
ATOM 1146 C CA . LEU A 1 153 ? -10.797 -18.781 -5.375 1 97.12 153 LEU A CA 1
ATOM 1147 C C . LEU A 1 153 ? -9.758 -19.891 -5.477 1 97.12 153 LEU A C 1
ATOM 1149 O O . LEU A 1 153 ? -9.719 -20.797 -4.633 1 97.12 153 LEU A O 1
ATOM 1153 N N . HIS A 1 154 ? -8.914 -19.859 -6.516 1 96.44 154 HIS A N 1
ATOM 1154 C CA . HIS A 1 154 ? -7.836 -20.828 -6.617 1 96.44 154 HIS A CA 1
ATOM 1155 C C . HIS A 1 154 ? -7.055 -20.922 -5.312 1 96.44 154 HIS A C 1
ATOM 1157 O O . HIS A 1 154 ? -6.84 -22.016 -4.789 1 96.44 154 HIS A O 1
ATOM 1163 N N . ILE A 1 155 ? -6.727 -19.766 -4.781 1 94.5 155 ILE A N 1
ATOM 1164 C CA . ILE A 1 155 ? -5.855 -19.688 -3.613 1 94.5 155 ILE A CA 1
ATOM 1165 C C . ILE A 1 155 ? -6.625 -20.125 -2.369 1 94.5 155 ILE A C 1
ATOM 1167 O O . ILE A 1 155 ? -6.094 -20.859 -1.527 1 94.5 155 ILE A O 1
ATOM 1171 N N . ALA A 1 156 ? -7.809 -19.656 -2.236 1 96.88 156 ALA A N 1
ATOM 1172 C CA . ALA A 1 156 ? -8.625 -20.016 -1.085 1 96.88 156 ALA A CA 1
ATOM 1173 C C . ALA A 1 156 ? -8.781 -21.531 -0.979 1 96.88 156 ALA A C 1
ATOM 1175 O O . ALA A 1 156 ? -8.703 -22.094 0.115 1 96.88 156 ALA A O 1
ATOM 1176 N N . VAL A 1 157 ? -8.984 -22.172 -2.092 1 96.31 157 VAL A N 1
ATOM 1177 C CA . VAL A 1 157 ? -9.141 -23.625 -2.135 1 96.31 157 VAL A CA 1
ATOM 1178 C C . VAL A 1 157 ? -7.824 -24.297 -1.763 1 96.31 157 VAL A C 1
ATOM 1180 O O . VAL A 1 157 ? -7.797 -25.203 -0.923 1 96.31 157 VAL A O 1
ATOM 1183 N N . ALA A 1 158 ? -6.793 -23.844 -2.391 1 92.44 158 ALA A N 1
ATOM 1184 C CA . ALA A 1 158 ? -5.473 -24.406 -2.123 1 92.44 158 ALA A CA 1
ATOM 1185 C C . ALA A 1 158 ? -5.129 -24.328 -0.639 1 92.44 158 ALA A C 1
ATOM 1187 O O . ALA A 1 158 ? -4.473 -25.219 -0.096 1 92.44 158 ALA A O 1
ATOM 1188 N N . ARG A 1 159 ? -5.645 -23.297 0.049 1 92.56 159 ARG A N 1
ATOM 1189 C CA . ARG A 1 159 ? -5.297 -23.047 1.446 1 92.56 159 ARG A CA 1
ATOM 1190 C C . ARG A 1 159 ? -6.324 -23.688 2.381 1 92.56 159 ARG A C 1
ATOM 1192 O O . ARG A 1 159 ? -6.16 -23.656 3.602 1 92.56 159 ARG A O 1
ATOM 1199 N N . GLY A 1 160 ? -7.344 -24.141 1.82 1 94.56 160 GLY A N 1
ATOM 1200 C CA . GLY A 1 160 ? -8.391 -24.734 2.627 1 94.56 160 GLY A CA 1
ATOM 1201 C C . GLY A 1 160 ? -9.188 -23.719 3.424 1 94.56 160 GLY A C 1
ATOM 1202 O O . GLY A 1 160 ? -9.656 -24.016 4.527 1 94.56 160 GLY A O 1
ATOM 1203 N N . ALA A 1 161 ? -9.25 -22.531 2.959 1 96.31 161 ALA A N 1
ATOM 1204 C CA . ALA A 1 161 ? -10.008 -21.484 3.641 1 96.31 161 ALA A CA 1
ATOM 1205 C C . ALA A 1 161 ? -11.5 -21.625 3.365 1 96.31 161 ALA A C 1
ATOM 1207 O O . ALA A 1 161 ? -12.062 -20.875 2.564 1 96.31 161 ALA A O 1
ATOM 1208 N N . GLU A 1 162 ? -12.125 -22.391 4.117 1 96.56 162 GLU A N 1
ATOM 1209 C CA . GLU A 1 162 ? -13.492 -22.828 3.846 1 96.56 162 GLU A CA 1
ATOM 1210 C C . GLU A 1 162 ? -14.453 -21.656 3.838 1 96.56 162 GLU A C 1
ATOM 1212 O O . GLU A 1 162 ? -15.297 -21.531 2.941 1 96.56 162 GLU A O 1
ATOM 1217 N N . ASP A 1 163 ? -14.336 -20.734 4.781 1 97.81 163 ASP A N 1
ATOM 1218 C CA . ASP A 1 163 ? -15.258 -19.609 4.879 1 97.81 163 ASP A CA 1
ATOM 1219 C C . ASP A 1 163 ? -15.117 -18.688 3.674 1 97.81 163 ASP A C 1
ATOM 1221 O O . ASP A 1 163 ? -16.109 -18.172 3.162 1 97.81 163 ASP A O 1
ATOM 1225 N N . ILE A 1 164 ? -13.906 -18.5 3.252 1 98.38 164 ILE A N 1
ATOM 1226 C CA . ILE A 1 164 ? -13.656 -17.641 2.105 1 98.38 164 ILE A CA 1
ATOM 1227 C C . ILE A 1 164 ? -14.156 -18.312 0.83 1 98.38 164 ILE A C 1
ATOM 1229 O O . ILE A 1 164 ? -14.789 -17.672 -0.014 1 98.38 164 ILE A O 1
ATOM 1233 N N . VAL A 1 165 ? -13.945 -19.625 0.73 1 97.81 165 VAL A N 1
ATOM 1234 C CA . VAL A 1 165 ? -14.445 -20.375 -0.417 1 97.81 165 VAL A CA 1
ATOM 1235 C C . VAL A 1 165 ? -15.969 -20.25 -0.491 1 97.81 165 VAL A C 1
ATOM 1237 O O . VAL A 1 165 ? -16.516 -19.938 -1.553 1 97.81 165 VAL A O 1
ATOM 1240 N N . ARG A 1 166 ? -16.625 -20.422 0.598 1 97.44 166 ARG A N 1
ATOM 1241 C CA . ARG A 1 166 ? -18.078 -20.312 0.665 1 97.44 166 ARG A CA 1
ATOM 1242 C C . ARG A 1 166 ? -18.547 -18.938 0.203 1 97.44 166 ARG A C 1
ATOM 1244 O O . ARG A 1 166 ? -19.484 -18.828 -0.589 1 97.44 166 ARG A O 1
ATOM 1251 N N . PHE A 1 167 ? -17.953 -17.922 0.685 1 98.19 167 PHE A N 1
ATOM 1252 C CA . PHE A 1 167 ? -18.328 -16.562 0.313 1 98.19 167 PHE A CA 1
ATOM 1253 C C . PHE A 1 167 ? -18.141 -16.344 -1.183 1 98.19 167 PHE A C 1
ATOM 1255 O O . PHE A 1 167 ? -19.047 -15.867 -1.866 1 98.19 167 PHE A O 1
ATOM 1262 N N . LEU A 1 168 ? -16.922 -16.688 -1.7 1 98.06 168 LEU A N 1
ATOM 1263 C CA . LEU A 1 168 ? -16.609 -16.453 -3.104 1 98.06 168 LEU A CA 1
ATOM 1264 C C . LEU A 1 168 ? -17.578 -17.203 -4.012 1 98.06 168 LEU A C 1
ATOM 1266 O O . LEU A 1 168 ? -18.062 -16.641 -5 1 98.06 168 LEU A O 1
ATOM 1270 N N . ILE A 1 169 ? -17.922 -18.375 -3.637 1 96.5 169 ILE A N 1
ATOM 1271 C CA . ILE A 1 169 ? -18.844 -19.172 -4.41 1 96.5 169 ILE A CA 1
ATOM 1272 C C . ILE A 1 169 ? -20.25 -18.547 -4.359 1 96.5 169 ILE A C 1
ATOM 1274 O O . ILE A 1 169 ? -20.938 -18.484 -5.375 1 96.5 169 ILE A O 1
ATOM 1278 N N . SER A 1 170 ? -20.656 -18.141 -3.207 1 96.06 170 SER A N 1
ATOM 1279 C CA . SER A 1 170 ? -21.969 -17.531 -3.047 1 96.06 170 SER A CA 1
ATOM 1280 C C . SER A 1 170 ? -22.094 -16.25 -3.879 1 96.06 170 SER A C 1
ATOM 1282 O O . SER A 1 170 ? -23.203 -15.844 -4.23 1 96.06 170 SER A O 1
ATOM 1284 N N . GLN A 1 171 ? -20.984 -15.633 -4.191 1 96.19 171 GLN A N 1
ATOM 1285 C CA . GLN A 1 171 ? -20.984 -14.406 -4.98 1 96.19 171 GLN A CA 1
ATOM 1286 C C . GLN A 1 171 ? -20.859 -14.711 -6.469 1 96.19 171 GLN A C 1
ATOM 1288 O O . GLN A 1 171 ? -20.766 -13.797 -7.289 1 96.19 171 GLN A O 1
ATOM 1293 N N . GLY A 1 172 ? -20.688 -15.969 -6.828 1 94.38 172 GLY A N 1
ATOM 1294 C CA . GLY A 1 172 ? -20.766 -16.359 -8.227 1 94.38 172 GLY A CA 1
ATOM 1295 C C . GLY A 1 172 ? -19.422 -16.656 -8.844 1 94.38 172 GLY A C 1
ATOM 1296 O O . GLY A 1 172 ? -19.297 -16.766 -10.07 1 94.38 172 GLY A O 1
ATOM 1297 N N . CYS A 1 173 ? -18.375 -16.75 -8.078 1 95.69 173 CYS A N 1
ATOM 1298 C CA . CYS A 1 173 ? -17.062 -17.078 -8.625 1 95.69 173 CYS A CA 1
ATOM 1299 C C . CYS A 1 173 ? -17.078 -18.484 -9.242 1 95.69 173 CYS A C 1
ATOM 1301 O O . CYS A 1 173 ? -17.688 -19.406 -8.703 1 95.69 173 CYS A O 1
ATOM 1303 N N . ASP A 1 174 ? -16.328 -18.641 -10.344 1 92.81 174 ASP A N 1
ATOM 1304 C CA . ASP A 1 174 ? -16.375 -19.828 -11.18 1 92.81 174 ASP A CA 1
ATOM 1305 C C . ASP A 1 174 ? -15.398 -20.891 -10.672 1 92.81 174 ASP A C 1
ATOM 1307 O O . ASP A 1 174 ? -14.188 -20.719 -10.773 1 92.81 174 ASP A O 1
ATOM 1311 N N . PRO A 1 175 ? -15.906 -22.016 -10.195 1 94.31 175 PRO A N 1
ATOM 1312 C CA . PRO A 1 175 ? -15.031 -23.094 -9.703 1 94.31 175 PRO A CA 1
ATOM 1313 C C . PRO A 1 175 ? -14.25 -23.781 -10.82 1 94.31 175 PRO A C 1
ATOM 1315 O O . PRO A 1 175 ? -13.305 -24.516 -10.547 1 94.31 175 PRO A O 1
ATOM 1318 N N . GLU A 1 176 ? -14.609 -23.547 -12.102 1 94 176 GLU A N 1
ATOM 1319 C CA . GLU A 1 176 ? -13.984 -24.25 -13.227 1 94 176 GLU A CA 1
ATOM 1320 C C . GLU A 1 176 ? -13.102 -23.312 -14.039 1 94 176 GLU A C 1
ATOM 1322 O O . GLU A 1 176 ? -12.648 -23.656 -15.133 1 94 176 GLU A O 1
ATOM 1327 N N . ARG A 1 177 ? -12.906 -22.188 -13.531 1 94.19 177 ARG A N 1
ATOM 1328 C CA . ARG A 1 177 ? -12.008 -21.266 -14.211 1 94.19 177 ARG A CA 1
ATOM 1329 C C . ARG A 1 177 ? -10.586 -21.812 -14.258 1 94.19 177 ARG A C 1
ATOM 1331 O O . ARG A 1 177 ? -10.031 -22.203 -13.234 1 94.19 177 ARG A O 1
ATOM 1338 N N . LYS A 1 178 ? -9.984 -21.844 -15.422 1 95.81 178 LYS A N 1
ATOM 1339 C CA . LYS A 1 178 ? -8.641 -22.375 -15.586 1 95.81 178 LYS A CA 1
ATOM 1340 C C . LYS A 1 178 ? -7.586 -21.281 -15.469 1 95.81 178 LYS A C 1
ATOM 1342 O O . LYS A 1 178 ? -7.781 -20.172 -15.984 1 95.81 178 LYS A O 1
ATOM 1347 N N . ASP A 1 179 ? -6.52 -21.625 -14.719 1 93.19 179 ASP A N 1
ATOM 1348 C CA . ASP A 1 179 ? -5.359 -20.734 -14.758 1 93.19 179 ASP A CA 1
ATOM 1349 C C . ASP A 1 179 ? -4.492 -21.016 -15.984 1 93.19 179 ASP A C 1
ATOM 1351 O O . ASP A 1 179 ? -4.902 -21.75 -16.875 1 93.19 179 ASP A O 1
ATOM 1355 N N . ASN A 1 180 ? -3.371 -20.359 -16.094 1 89.38 180 ASN A N 1
ATOM 1356 C CA . ASN A 1 180 ? -2.531 -20.484 -17.281 1 89.38 180 ASN A CA 1
ATOM 1357 C C . ASN A 1 180 ? -1.895 -21.875 -17.375 1 89.38 180 ASN A C 1
ATOM 1359 O O . ASN A 1 180 ? -1.292 -22.203 -18.391 1 89.38 180 ASN A O 1
ATOM 1363 N N . PHE A 1 181 ? -2.068 -22.672 -16.328 1 87.06 181 PHE A N 1
ATOM 1364 C CA . PHE A 1 181 ? -1.504 -24.016 -16.297 1 87.06 181 PHE A CA 1
ATOM 1365 C C . PHE A 1 181 ? -2.598 -25.062 -16.438 1 87.06 181 PHE A C 1
ATOM 1367 O O . PHE A 1 181 ? -2.34 -26.266 -16.297 1 87.06 181 PHE A O 1
ATOM 1374 N N . GLY A 1 182 ? -3.768 -24.625 -16.625 1 92 182 GLY A N 1
ATOM 1375 C CA . GLY A 1 182 ? -4.883 -25.531 -16.844 1 92 182 GLY A CA 1
ATOM 1376 C C . GLY A 1 182 ? -5.516 -26.031 -15.562 1 92 182 GLY A C 1
ATOM 1377 O O . GLY A 1 182 ? -6.355 -26.938 -15.586 1 92 182 GLY A O 1
ATOM 1378 N N . ARG A 1 183 ? -5.172 -25.469 -14.555 1 92.31 183 ARG A N 1
ATOM 1379 C CA . ARG A 1 183 ? -5.715 -25.891 -13.266 1 92.31 183 ARG A CA 1
ATOM 1380 C C . ARG A 1 183 ? -6.957 -25.078 -12.906 1 92.31 183 ARG A C 1
ATOM 1382 O O . ARG A 1 183 ? -7.02 -23.875 -13.18 1 92.31 183 ARG A O 1
ATOM 1389 N N . THR A 1 184 ? -7.871 -25.797 -12.266 1 95.5 184 THR A N 1
ATOM 1390 C CA . THR A 1 184 ? -9.086 -25.156 -11.781 1 95.5 184 THR A CA 1
ATOM 1391 C C . THR A 1 184 ? -9.156 -25.188 -10.258 1 95.5 184 THR A C 1
ATOM 1393 O O . THR A 1 184 ? -8.461 -25.984 -9.625 1 95.5 184 THR A O 1
ATOM 1396 N N . PRO A 1 185 ? -9.984 -24.25 -9.617 1 95.25 185 PRO A N 1
ATOM 1397 C CA . PRO A 1 185 ? -10.188 -24.391 -8.18 1 95.25 185 PRO A CA 1
ATOM 1398 C C . PRO A 1 185 ? -10.641 -25.797 -7.785 1 95.25 185 PRO A C 1
ATOM 1400 O O . PRO A 1 185 ? -10.18 -26.344 -6.785 1 95.25 185 PRO A O 1
ATOM 1403 N N . MET A 1 186 ? -11.422 -26.391 -8.586 1 93.06 186 MET A N 1
ATOM 1404 C CA . MET A 1 186 ? -11.914 -27.75 -8.328 1 93.06 186 MET A CA 1
ATOM 1405 C C . MET A 1 186 ? -10.758 -28.75 -8.297 1 93.06 186 MET A C 1
ATOM 1407 O O . MET A 1 186 ? -10.672 -29.578 -7.391 1 93.06 186 MET A O 1
ATOM 1411 N N . SER A 1 187 ? -9.914 -28.625 -9.266 1 91.06 187 SER A N 1
ATOM 1412 C CA . SER A 1 187 ? -8.797 -29.562 -9.344 1 91.06 187 SER A CA 1
ATOM 1413 C C . SER A 1 187 ? -7.832 -29.359 -8.18 1 91.06 187 SER A C 1
ATOM 1415 O O . SER A 1 187 ? -7.156 -30.312 -7.762 1 91.06 187 SER A O 1
ATOM 1417 N N . GLU A 1 188 ? -7.781 -28.141 -7.578 1 89.44 188 GLU A N 1
ATOM 1418 C CA . GLU A 1 188 ? -6.875 -27.812 -6.477 1 89.44 188 GLU A CA 1
ATOM 1419 C C . GLU A 1 188 ? -7.418 -28.328 -5.148 1 89.44 188 GLU A C 1
ATOM 1421 O O . GLU A 1 188 ? -6.672 -28.469 -4.18 1 89.44 188 GLU A O 1
ATOM 1426 N N . ALA A 1 189 ? -8.602 -28.516 -4.961 1 91.38 189 ALA A N 1
ATOM 1427 C CA . ALA A 1 189 ? -9.242 -28.938 -3.719 1 91.38 189 ALA A CA 1
ATOM 1428 C C . ALA A 1 189 ? -8.742 -30.312 -3.283 1 91.38 189 ALA A C 1
ATOM 1430 O O . ALA A 1 189 ? -8.758 -30.641 -2.094 1 91.38 189 ALA A O 1
ATOM 1431 N N . ALA A 1 190 ? -8.156 -30.984 -4.195 1 82.06 190 ALA A N 1
ATOM 1432 C CA . ALA A 1 190 ? -7.566 -32.281 -3.877 1 82.06 190 ALA A CA 1
ATOM 1433 C C . ALA A 1 190 ? -8.523 -33.125 -3.047 1 82.06 190 ALA A C 1
ATOM 1435 O O . ALA A 1 190 ? -9.648 -33.406 -3.469 1 82.06 190 ALA A O 1
ATOM 1436 N N . GLU A 1 191 ? -8.125 -33.375 -1.738 1 86.62 191 GLU A N 1
ATOM 1437 C CA . GLU A 1 191 ? -8.883 -34.281 -0.89 1 86.62 191 GLU A CA 1
ATOM 1438 C C . GLU A 1 191 ? -9.648 -33.531 0.195 1 86.62 191 GLU A C 1
ATOM 1440 O O . GLU A 1 191 ? -10.023 -34.094 1.215 1 86.62 191 GLU A O 1
ATOM 1445 N N . GLN A 1 192 ? -9.891 -32.344 -0.092 1 92 192 GLN A N 1
ATOM 1446 C CA . GLN A 1 192 ? -10.625 -31.547 0.894 1 92 192 GLN A CA 1
ATOM 1447 C C . GLN A 1 192 ? -12.133 -31.703 0.71 1 92 192 GLN A C 1
ATOM 1449 O O . GLN A 1 192 ? -12.758 -30.891 0.012 1 92 192 GLN A O 1
ATOM 1454 N N . GLU A 1 193 ? -12.719 -32.562 1.352 1 92.81 193 GLU A N 1
ATOM 1455 C CA . GLU A 1 193 ? -14.102 -32.969 1.134 1 92.81 193 GLU A CA 1
ATOM 1456 C C . GLU A 1 193 ? -15.055 -31.781 1.288 1 92.81 193 GLU A C 1
ATOM 1458 O O . GLU A 1 193 ? -15.914 -31.562 0.435 1 92.81 193 GLU A O 1
ATOM 1463 N N . GLU A 1 194 ? -14.898 -31.094 2.322 1 93.56 194 GLU A N 1
ATOM 1464 C CA . GLU A 1 194 ? -15.797 -29.969 2.578 1 93.56 194 GLU A CA 1
ATOM 1465 C C . GLU A 1 194 ? -15.711 -28.938 1.468 1 93.56 194 GLU A C 1
ATOM 1467 O O . GLU A 1 194 ? -16.719 -28.375 1.046 1 93.56 194 GLU A O 1
ATOM 1472 N N . ILE A 1 195 ? -14.531 -28.672 0.995 1 95.5 195 ILE A N 1
ATOM 1473 C CA . ILE A 1 195 ? -14.305 -27.688 -0.054 1 95.5 195 ILE A CA 1
ATOM 1474 C C . ILE A 1 195 ? -14.891 -28.188 -1.372 1 95.5 195 ILE A C 1
ATOM 1476 O O . ILE A 1 195 ? -15.5 -27.422 -2.119 1 95.5 195 ILE A O 1
ATOM 1480 N N . ILE A 1 196 ? -14.742 -29.484 -1.602 1 95.25 196 ILE A N 1
ATOM 1481 C CA . ILE A 1 196 ? -15.273 -30.078 -2.822 1 95.25 196 ILE A CA 1
ATOM 1482 C C . ILE A 1 196 ? -16.797 -29.938 -2.842 1 95.25 196 ILE A C 1
ATOM 1484 O O . ILE A 1 196 ? -17.375 -29.578 -3.869 1 95.25 196 ILE A O 1
ATOM 1488 N N . GLU A 1 197 ? -17.344 -30.141 -1.733 1 94.69 197 GLU A N 1
ATOM 1489 C CA . GLU A 1 197 ? -18.797 -30.016 -1.629 1 94.69 197 GLU A CA 1
ATOM 1490 C C . GLU A 1 197 ? -19.25 -28.594 -1.926 1 94.69 197 GLU A C 1
ATOM 1492 O O . GLU A 1 197 ? -20.25 -28.391 -2.613 1 94.69 197 GLU A O 1
ATOM 1497 N N . LEU A 1 198 ? -18.562 -27.656 -1.437 1 93.94 198 LEU A N 1
ATOM 1498 C CA . LEU A 1 198 ? -18.891 -26.25 -1.661 1 93.94 198 LEU A CA 1
ATOM 1499 C C . LEU A 1 198 ? -18.766 -25.891 -3.139 1 93.94 198 LEU A C 1
ATOM 1501 O O . LEU A 1 198 ? -19.609 -25.203 -3.689 1 93.94 198 LEU A O 1
ATOM 1505 N N . LEU A 1 199 ? -17.734 -26.344 -3.734 1 95.19 199 LEU A N 1
ATOM 1506 C CA . LEU A 1 199 ? -17.5 -26.047 -5.145 1 95.19 199 LEU A CA 1
ATOM 1507 C C . LEU A 1 199 ? -18.578 -26.672 -6.023 1 95.19 199 LEU A C 1
ATOM 1509 O O . LEU A 1 199 ? -19.016 -26.062 -6.992 1 95.19 199 LEU A O 1
ATOM 1513 N N . GLU A 1 200 ? -18.953 -27.859 -5.66 1 93.38 200 GLU A N 1
ATOM 1514 C CA . GLU A 1 200 ? -20.031 -28.516 -6.387 1 93.38 200 GLU A CA 1
ATOM 1515 C C . GLU A 1 200 ? -21.344 -27.75 -6.262 1 93.38 200 GLU A C 1
ATOM 1517 O O . GLU A 1 200 ? -22.094 -27.641 -7.227 1 93.38 200 GLU A O 1
ATOM 1522 N N . TRP A 1 201 ? -21.562 -27.328 -5.121 1 90.62 201 TRP A N 1
ATOM 1523 C CA . TRP A 1 201 ? -22.734 -26.484 -4.914 1 90.62 201 TRP A CA 1
ATOM 1524 C C . TRP A 1 201 ? -22.688 -25.25 -5.82 1 90.62 201 TRP A C 1
ATOM 1526 O O . TRP A 1 201 ? -23.703 -24.891 -6.43 1 90.62 201 TRP A O 1
ATOM 1536 N N . GLY A 1 202 ? -21.594 -24.547 -5.902 1 89.81 202 GLY A N 1
ATOM 1537 C CA . GLY A 1 202 ? -21.438 -23.391 -6.766 1 89.81 202 GLY A CA 1
ATOM 1538 C C . GLY A 1 202 ? -21.703 -23.688 -8.227 1 89.81 202 GLY A C 1
ATOM 1539 O O . GLY A 1 202 ? -22.266 -22.875 -8.945 1 89.81 202 GLY A O 1
ATOM 1540 N N . LEU A 1 203 ? -21.281 -24.859 -8.688 1 89.5 203 LEU A N 1
ATOM 1541 C CA . LEU A 1 203 ? -21.5 -25.281 -10.07 1 89.5 203 LEU A CA 1
ATOM 1542 C C . LEU A 1 203 ? -22.984 -25.5 -10.344 1 89.5 203 LEU A C 1
ATOM 1544 O O . LEU A 1 203 ? -23.453 -25.203 -11.445 1 89.5 203 LEU A O 1
ATOM 1548 N N . SER A 1 204 ? -23.641 -25.938 -9.336 1 87.5 204 SER A N 1
ATOM 1549 C CA . SER A 1 204 ? -25.078 -26.203 -9.484 1 87.5 204 SER A CA 1
ATOM 1550 C C . SER A 1 204 ? -25.875 -24.906 -9.586 1 87.5 204 SER A C 1
ATOM 1552 O O . SER A 1 204 ? -26.906 -24.859 -10.242 1 87.5 204 SER A O 1
ATOM 1554 N N . MET A 1 205 ? -25.438 -23.906 -8.914 1 82.31 205 MET A N 1
ATOM 1555 C CA . MET A 1 205 ? -26.141 -22.609 -8.93 1 82.31 205 MET A CA 1
ATOM 1556 C C . MET A 1 205 ? -25.969 -21.922 -10.281 1 82.31 205 MET A C 1
ATOM 1558 O O . MET A 1 205 ? -26.812 -21.109 -10.664 1 82.31 205 MET A O 1
ATOM 1562 N N . LYS A 1 206 ? -24.922 -22.078 -10.914 1 74.25 206 LYS A N 1
ATOM 1563 C CA . LYS A 1 206 ? -24.656 -21.422 -12.195 1 74.25 206 LYS A CA 1
ATOM 1564 C C . LYS A 1 206 ? -25.547 -22.016 -13.289 1 74.25 206 LYS A C 1
ATOM 1566 O O . LYS A 1 206 ? -26 -21.297 -14.188 1 74.25 206 LYS A O 1
ATOM 1571 N N . ASP A 1 207 ? -25.781 -23.266 -13.508 1 65 207 ASP A N 1
ATOM 1572 C CA . ASP A 1 207 ? -26.656 -23.922 -14.477 1 65 207 ASP A CA 1
ATOM 1573 C C . ASP A 1 207 ? -27.875 -24.547 -13.773 1 65 207 ASP A C 1
ATOM 1575 O O . ASP A 1 207 ? -27.875 -25.734 -13.477 1 65 207 ASP A O 1
ATOM 1579 N N . PRO A 1 208 ? -28.844 -23.625 -13.359 1 59.16 208 PRO A N 1
ATOM 1580 C CA . PRO A 1 208 ? -29.984 -24.281 -12.703 1 59.16 208 PRO A CA 1
ATOM 1581 C C . PRO A 1 208 ? -30.672 -25.297 -13.609 1 59.16 208 PRO A C 1
ATOM 1583 O O . PRO A 1 208 ? -30.719 -25.125 -14.828 1 59.16 208 PRO A O 1
ATOM 1586 N N . PRO A 1 209 ? -30.766 -26.531 -13.125 1 57.41 209 PRO A N 1
ATOM 1587 C CA . PRO A 1 209 ? -31.484 -27.5 -13.961 1 57.41 209 PRO A CA 1
ATOM 1588 C C . PRO A 1 209 ? -32.719 -26.875 -14.633 1 57.41 209 PRO A C 1
ATOM 1590 O O . PRO A 1 209 ? -33.312 -25.953 -14.094 1 57.41 209 PRO A O 1
ATOM 1593 N N . PRO A 1 210 ? -32.719 -27.016 -16.016 1 52.88 210 PRO A N 1
ATOM 1594 C CA . PRO A 1 210 ? -33.938 -26.547 -16.672 1 52.88 210 PRO A CA 1
ATOM 1595 C C . PRO A 1 210 ? -35.188 -26.875 -15.883 1 52.88 210 PRO A C 1
ATOM 1597 O O . PRO A 1 210 ? -35.25 -27.875 -15.172 1 52.88 210 PRO A O 1
ATOM 1600 N N . ASN A 1 211 ? -35.781 -25.812 -15.391 1 49.16 211 ASN A N 1
ATOM 1601 C CA . ASN A 1 211 ? -37.125 -26.062 -14.844 1 49.16 211 ASN A CA 1
ATOM 1602 C C . ASN A 1 211 ? -37.875 -27.078 -15.688 1 49.16 211 ASN A C 1
ATOM 1604 O O . ASN A 1 211 ? -38.062 -26.875 -16.891 1 49.16 211 ASN A O 1
ATOM 1608 N N . GLU A 1 212 ? -37.75 -28.25 -15.367 1 44.34 212 GLU A N 1
ATOM 1609 C CA . GLU A 1 212 ? -38.781 -29.109 -15.953 1 44.34 212 GLU A CA 1
ATOM 1610 C C . GLU A 1 212 ? -40.156 -28.484 -15.859 1 44.34 212 GLU A C 1
ATOM 1612 O O . GLU A 1 212 ? -40.688 -28.312 -14.766 1 44.34 212 GLU A O 1
ATOM 1617 N N . THR A 1 213 ? -40.469 -27.453 -16.719 1 36.66 213 THR A N 1
ATOM 1618 C CA . THR A 1 213 ? -41.875 -27.391 -17.031 1 36.66 213 THR A CA 1
ATOM 1619 C C . THR A 1 213 ? -42.344 -28.625 -17.812 1 36.66 213 THR A C 1
ATOM 1621 O O . THR A 1 213 ? -41.656 -29.047 -18.766 1 36.66 213 THR A O 1
ATOM 1624 N N . MET B 1 1 ? -4.762 36.062 31.578 1 40.44 1 MET B N 1
ATOM 1625 C CA . MET B 1 1 ? -5.121 36.188 30.156 1 40.44 1 MET B CA 1
ATOM 1626 C C . MET B 1 1 ? -3.936 35.844 29.266 1 40.44 1 MET B C 1
ATOM 1628 O O . MET B 1 1 ? -4.098 35.156 28.25 1 40.44 1 MET B O 1
ATOM 1632 N N . LYS B 1 2 ? -2.771 36.406 29.547 1 50.56 2 LYS B N 1
ATOM 1633 C CA . LYS B 1 2 ? -1.504 36.219 28.844 1 50.56 2 LYS B CA 1
ATOM 1634 C C . LYS B 1 2 ? -1.028 34.781 28.953 1 50.56 2 LYS B C 1
ATOM 1636 O O . LYS B 1 2 ? -0.565 34.188 27.969 1 50.56 2 LYS B O 1
ATOM 1641 N N . ALA B 1 3 ? -1.053 34.25 30.047 1 51.88 3 ALA B N 1
ATOM 1642 C CA . ALA B 1 3 ? -0.639 32.875 30.344 1 51.88 3 ALA B CA 1
ATOM 1643 C C . ALA B 1 3 ? -1.523 31.875 29.625 1 51.88 3 ALA B C 1
ATOM 1645 O O . ALA B 1 3 ? -1.034 30.859 29.125 1 51.88 3 ALA B O 1
ATOM 1646 N N . SER B 1 4 ? -2.809 32.125 29.609 1 50.22 4 SER B N 1
ATOM 1647 C CA . SER B 1 4 ? -3.799 31.297 28.938 1 50.22 4 SER B CA 1
ATOM 1648 C C . SER B 1 4 ? -3.588 31.312 27.422 1 50.22 4 SER B C 1
ATOM 1650 O O . SER B 1 4 ? -3.686 30.266 26.781 1 50.22 4 SER B O 1
ATOM 1652 N N . THR B 1 5 ? -3.129 32.469 27 1 52.25 5 THR B N 1
ATOM 1653 C CA . THR B 1 5 ? -2.848 32.656 25.578 1 52.25 5 THR B CA 1
ATOM 1654 C C . THR B 1 5 ? -1.596 31.875 25.188 1 52.25 5 THR B C 1
ATOM 1656 O O . THR B 1 5 ? -1.556 31.25 24.125 1 52.25 5 THR B O 1
ATOM 1659 N N . GLU B 1 6 ? -0.613 32.031 26.109 1 54.12 6 GLU B N 1
ATOM 1660 C CA . GLU B 1 6 ? 0.615 31.281 25.812 1 54.12 6 GLU B CA 1
ATOM 1661 C C . GLU B 1 6 ? 0.366 29.781 25.797 1 54.12 6 GLU B C 1
ATOM 1663 O O . GLU B 1 6 ? 0.909 29.062 24.953 1 54.12 6 GLU B O 1
ATOM 1668 N N . ALA B 1 7 ? -0.365 29.391 26.828 1 55.31 7 ALA B N 1
ATOM 1669 C CA . ALA B 1 7 ? -0.725 27.984 26.859 1 55.31 7 ALA B CA 1
ATOM 1670 C C . ALA B 1 7 ? -1.527 27.594 25.625 1 55.31 7 ALA B C 1
ATOM 1672 O O . ALA B 1 7 ? -1.317 26.516 25.062 1 55.31 7 ALA B O 1
ATOM 1673 N N . GLU B 1 8 ? -2.463 28.406 25.266 1 55.59 8 GLU B N 1
ATOM 1674 C CA . GLU B 1 8 ? -3.258 28.156 24.078 1 55.59 8 GLU B CA 1
ATOM 1675 C C . GLU B 1 8 ? -2.383 28.125 22.828 1 55.59 8 GLU B C 1
ATOM 1677 O O . GLU B 1 8 ? -2.557 27.266 21.953 1 55.59 8 GLU B O 1
ATOM 1682 N N . ILE B 1 9 ? -1.455 29.109 22.844 1 55.84 9 ILE B N 1
ATOM 1683 C CA . ILE B 1 9 ? -0.534 29.156 21.703 1 55.84 9 ILE B CA 1
ATOM 1684 C C . ILE B 1 9 ? 0.318 27.891 21.688 1 55.84 9 ILE B C 1
ATOM 1686 O O . ILE B 1 9 ? 0.558 27.312 20.625 1 55.84 9 ILE B O 1
ATOM 1690 N N . HIS B 1 10 ? 0.666 27.516 22.938 1 59.41 10 HIS B N 1
ATOM 1691 C CA . HIS B 1 10 ? 1.468 26.312 23.031 1 59.41 10 HIS B CA 1
ATOM 1692 C C . HIS B 1 10 ? 0.69 25.094 22.547 1 59.41 10 HIS B C 1
ATOM 1694 O O . HIS B 1 10 ? 1.247 24.219 21.875 1 59.41 10 HIS B O 1
ATOM 1700 N N . LEU B 1 11 ? -0.514 25.062 22.953 1 58.12 11 LEU B N 1
ATOM 1701 C CA . LEU B 1 11 ? -1.352 23.938 22.516 1 58.12 11 LEU B CA 1
ATOM 1702 C C . LEU B 1 11 ? -1.545 23.953 21.016 1 58.12 11 LEU B C 1
ATOM 1704 O O . LEU B 1 11 ? -1.503 22.906 20.359 1 58.12 11 LEU B O 1
ATOM 1708 N N . ILE B 1 12 ? -1.756 25.156 20.578 1 60.88 12 ILE B N 1
ATOM 1709 C CA . ILE B 1 12 ? -1.913 25.281 19.125 1 60.88 12 ILE B CA 1
ATOM 1710 C C . ILE B 1 12 ? -0.627 24.859 18.422 1 60.88 12 ILE B C 1
ATOM 1712 O O . ILE B 1 12 ? -0.667 24.094 17.453 1 60.88 12 ILE B O 1
ATOM 1716 N N . LYS B 1 13 ? 0.472 25.312 19.062 1 60.97 13 LYS B N 1
ATOM 1717 C CA . LYS B 1 13 ? 1.761 24.953 18.484 1 60.97 13 LYS B CA 1
ATOM 1718 C C . LYS B 1 13 ? 1.978 23.438 18.531 1 60.97 13 LYS B C 1
ATOM 1720 O O . LYS B 1 13 ? 2.402 22.844 17.531 1 60.97 13 LYS B O 1
ATOM 1725 N N . ALA B 1 14 ? 1.613 22.922 19.672 1 64.56 14 ALA B N 1
ATOM 1726 C CA . ALA B 1 14 ? 1.816 21.484 19.828 1 64.56 14 ALA B CA 1
ATOM 1727 C C . ALA B 1 14 ? 0.976 20.703 18.828 1 64.56 14 ALA B C 1
ATOM 1729 O O . ALA B 1 14 ? 1.397 19.641 18.344 1 64.56 14 ALA B O 1
ATOM 1730 N N . SER B 1 15 ? -0.086 21.297 18.562 1 69.31 15 SER B N 1
ATOM 1731 C CA . SER B 1 15 ? -1 20.609 17.656 1 69.31 15 SER B CA 1
ATOM 1732 C C . SER B 1 15 ? -0.622 20.859 16.203 1 69.31 15 SER B C 1
ATOM 1734 O O . SER B 1 15 ? -0.817 19.984 15.344 1 69.31 15 SER B O 1
ATOM 1736 N N . LEU B 1 16 ? 0.029 21.938 16.047 1 78.44 16 LEU B N 1
ATOM 1737 C CA . LEU B 1 16 ? 0.278 22.359 14.68 1 78.44 16 LEU B CA 1
ATOM 1738 C C . LEU B 1 16 ? 1.682 21.969 14.234 1 78.44 16 LEU B C 1
ATOM 1740 O O . LEU B 1 16 ? 1.92 21.734 13.047 1 78.44 16 LEU B O 1
ATOM 1744 N N . PHE B 1 17 ? 2.508 21.75 15.25 1 84 17 PHE B N 1
ATOM 1745 C CA . PHE B 1 17 ? 3.914 21.547 14.93 1 84 17 PHE B CA 1
ATOM 1746 C C . PHE B 1 17 ? 4.102 20.266 14.109 1 84 17 PHE B C 1
ATOM 1748 O O . PHE B 1 17 ? 4.828 20.266 13.117 1 84 17 PHE B O 1
ATOM 1755 N N . PRO B 1 18 ? 3.408 19.234 14.5 1 86.94 18 PRO B N 1
ATOM 1756 C CA . PRO B 1 18 ? 3.605 18.031 13.68 1 86.94 18 PRO B CA 1
ATOM 1757 C C . PRO B 1 18 ? 3.289 18.266 12.203 1 86.94 18 PRO B C 1
ATOM 1759 O O . PRO B 1 18 ? 4.051 17.844 11.336 1 86.94 18 PRO B O 1
ATOM 1762 N N . CYS B 1 19 ? 2.281 18.969 11.945 1 86.88 19 CYS B N 1
ATOM 1763 C CA . CYS B 1 19 ? 1.88 19.234 10.57 1 86.88 19 CYS B CA 1
ATOM 1764 C C . CYS B 1 19 ? 2.865 20.172 9.891 1 86.88 19 CYS B C 1
ATOM 1766 O O . CYS B 1 19 ? 3.191 20 8.719 1 86.88 19 CYS B O 1
ATOM 1768 N N . LEU B 1 20 ? 3.293 21.172 10.648 1 86.25 20 LEU B N 1
ATOM 1769 C CA . LEU B 1 20 ? 4.246 22.125 10.102 1 86.25 20 LEU B CA 1
ATOM 1770 C C . LEU B 1 20 ? 5.582 21.469 9.805 1 86.25 20 LEU B C 1
ATOM 1772 O O . LEU B 1 20 ? 6.191 21.719 8.766 1 86.25 20 LEU B O 1
ATOM 1776 N N . MET B 1 21 ? 5.965 20.609 10.695 1 90.44 21 MET B N 1
ATOM 1777 C CA . MET B 1 21 ? 7.219 19.875 10.5 1 90.44 21 MET B CA 1
ATOM 1778 C C . MET B 1 21 ? 7.137 18.969 9.273 1 90.44 21 MET B C 1
ATOM 1780 O O . MET B 1 21 ? 8.055 18.953 8.453 1 90.44 21 MET B O 1
ATOM 1784 N N . CYS B 1 22 ? 6.027 18.281 9.117 1 92.88 22 CYS B N 1
ATOM 1785 C CA . CYS B 1 22 ? 5.852 17.375 7.988 1 92.88 22 CYS B CA 1
ATOM 1786 C C . CYS B 1 22 ? 5.742 18.156 6.68 1 92.88 22 CYS B C 1
ATOM 1788 O O . CYS B 1 22 ? 6.293 17.734 5.66 1 92.88 22 CYS B O 1
ATOM 1790 N N . SER B 1 23 ? 5.055 19.312 6.727 1 89.38 23 SER B N 1
ATOM 1791 C CA . SER B 1 23 ? 4.965 20.141 5.539 1 89.38 23 SER B CA 1
ATOM 1792 C C . SER B 1 23 ? 6.336 20.656 5.113 1 89.38 23 SER B C 1
ATOM 1794 O O . SER B 1 23 ? 6.672 20.625 3.928 1 89.38 23 SER B O 1
ATOM 1796 N N . ALA B 1 24 ? 7.082 21.109 6.035 1 90.38 24 ALA B N 1
ATOM 1797 C CA . ALA B 1 24 ? 8.438 21.578 5.742 1 90.38 24 ALA B CA 1
ATOM 1798 C C . ALA B 1 24 ? 9.297 20.438 5.18 1 90.38 24 ALA B C 1
ATOM 1800 O O . ALA B 1 24 ? 10.078 20.656 4.254 1 90.38 24 ALA B O 1
ATOM 1801 N N . ALA B 1 25 ? 9.156 19.25 5.746 1 94.12 25 ALA B N 1
ATOM 1802 C CA . ALA B 1 25 ? 9.891 18.078 5.277 1 94.12 25 ALA B CA 1
ATOM 1803 C C . ALA B 1 25 ? 9.516 17.719 3.842 1 94.12 25 ALA B C 1
ATOM 1805 O O . ALA B 1 25 ? 10.375 17.375 3.033 1 94.12 25 ALA B O 1
ATOM 1806 N N . LYS B 1 26 ? 8.25 17.844 3.525 1 94.19 26 LYS B N 1
ATOM 1807 C CA . LYS B 1 26 ? 7.762 17.547 2.18 1 94.19 26 LYS B CA 1
ATOM 1808 C C . LYS B 1 26 ? 8.414 18.469 1.148 1 94.19 26 LYS B C 1
ATOM 1810 O O . LYS B 1 26 ? 8.742 18.031 0.045 1 94.19 26 LYS B O 1
ATOM 1815 N N . GLU B 1 27 ? 8.609 19.75 1.554 1 92.88 27 GLU B N 1
ATOM 1816 C CA . GLU B 1 27 ? 9.148 20.75 0.637 1 92.88 27 GLU B CA 1
ATOM 1817 C C . GLU B 1 27 ? 10.672 20.734 0.641 1 92.88 27 GLU B C 1
ATOM 1819 O O . GLU B 1 27 ? 11.305 21.453 -0.132 1 92.88 27 GLU B O 1
ATOM 1824 N N . GLY B 1 28 ? 11.227 19.938 1.502 1 95 28 GLY B N 1
ATOM 1825 C CA . GLY B 1 28 ? 12.672 19.969 1.649 1 95 28 GLY B CA 1
ATOM 1826 C C . GLY B 1 28 ? 13.188 21.281 2.199 1 95 28 GLY B C 1
ATOM 1827 O O . GLY B 1 28 ? 14.297 21.703 1.875 1 95 28 GLY B O 1
ATOM 1828 N N . ASN B 1 29 ? 12.359 21.969 2.941 1 91.94 29 ASN B N 1
ATOM 1829 C CA . ASN B 1 29 ? 12.688 23.281 3.488 1 91.94 29 ASN B CA 1
ATOM 1830 C C . ASN B 1 29 ? 13.586 23.172 4.715 1 91.94 29 ASN B C 1
ATOM 1832 O O . ASN B 1 29 ? 13.117 23.281 5.848 1 91.94 29 ASN B O 1
ATOM 1836 N N . PHE B 1 30 ? 14.828 23.141 4.488 1 90.69 30 PHE B N 1
ATOM 1837 C CA . PHE B 1 30 ? 15.836 22.922 5.52 1 90.69 30 PHE B CA 1
ATOM 1838 C C . PHE B 1 30 ? 15.805 24.047 6.555 1 90.69 30 PHE B C 1
ATOM 1840 O O . PHE B 1 30 ? 15.758 23.781 7.758 1 90.69 30 PHE B O 1
ATOM 1847 N N . GLN B 1 31 ? 15.797 25.25 6.145 1 89.5 31 GLN B N 1
ATOM 1848 C CA . GLN B 1 31 ? 15.789 26.391 7.047 1 89.5 31 GLN B CA 1
ATOM 1849 C C . GLN B 1 31 ? 14.508 26.453 7.867 1 89.5 31 GLN B C 1
ATOM 1851 O O . GLN B 1 31 ? 14.539 26.734 9.062 1 89.5 31 GLN B O 1
ATOM 1856 N N . GLY B 1 32 ? 13.414 26.156 7.211 1 87.56 32 GLY B N 1
ATOM 1857 C CA . GLY B 1 32 ? 12.133 26.156 7.895 1 87.56 32 GLY B CA 1
ATOM 1858 C C . GLY B 1 32 ? 12.047 25.109 9 1 87.56 32 GLY B C 1
ATOM 1859 O O . GLY B 1 32 ? 11.555 25.406 10.094 1 87.56 32 GLY B O 1
ATOM 1860 N N . ILE B 1 33 ? 12.57 23.953 8.75 1 89.44 33 ILE B N 1
ATOM 1861 C CA . ILE B 1 33 ? 12.469 22.875 9.734 1 89.44 33 ILE B CA 1
ATOM 1862 C C . ILE B 1 33 ? 13.398 23.172 10.914 1 89.44 33 ILE B C 1
ATOM 1864 O O . ILE B 1 33 ? 13.062 22.875 12.062 1 89.44 33 ILE B O 1
ATOM 1868 N N . LYS B 1 34 ? 14.516 23.812 10.648 1 89.31 34 LYS B N 1
ATOM 1869 C CA . LYS B 1 34 ? 15.422 24.203 11.727 1 89.31 34 LYS B CA 1
ATOM 1870 C C . LYS B 1 34 ? 14.781 25.266 12.625 1 89.31 34 LYS B C 1
ATOM 1872 O O . LYS B 1 34 ? 14.898 25.188 13.852 1 89.31 34 LYS B O 1
ATOM 1877 N N . LYS B 1 35 ? 14.188 26.203 12 1 86.19 35 LYS B N 1
ATOM 1878 C CA . LYS B 1 35 ? 13.484 27.219 12.766 1 86.19 35 LYS B CA 1
ATOM 1879 C C . LYS B 1 35 ? 12.391 26.609 13.633 1 86.19 35 LYS B C 1
ATOM 1881 O O . LYS B 1 35 ? 12.219 27 14.789 1 86.19 35 LYS B O 1
ATOM 1886 N N . LEU B 1 36 ? 11.672 25.641 13.078 1 87.5 36 LEU B N 1
ATOM 1887 C CA . LEU B 1 36 ? 10.609 24.969 13.828 1 87.5 36 LEU B CA 1
ATOM 1888 C C . LEU B 1 36 ? 11.18 24.203 15.016 1 87.5 36 LEU B C 1
ATOM 1890 O O . LEU B 1 36 ? 10.562 24.156 16.078 1 87.5 36 LEU B O 1
ATOM 1894 N N . LYS B 1 37 ? 12.336 23.625 14.875 1 88.12 37 LYS B N 1
ATOM 1895 C CA . LYS B 1 37 ? 13 22.922 15.969 1 88.12 37 LYS B CA 1
ATOM 1896 C C . LYS B 1 37 ? 13.375 23.875 17.094 1 88.12 37 LYS B C 1
ATOM 1898 O O . LYS B 1 37 ? 13.203 23.562 18.266 1 88.12 37 LYS B O 1
ATOM 1903 N N . GLU B 1 38 ? 13.883 25.031 16.656 1 87.31 38 GLU B N 1
ATOM 1904 C CA . GLU B 1 38 ? 14.234 26.047 17.656 1 87.31 38 GLU B CA 1
ATOM 1905 C C . GLU B 1 38 ? 13.008 26.5 18.438 1 87.31 38 GLU B C 1
ATOM 1907 O O . GLU B 1 38 ? 13.109 26.844 19.625 1 87.31 38 GLU B O 1
ATOM 1912 N 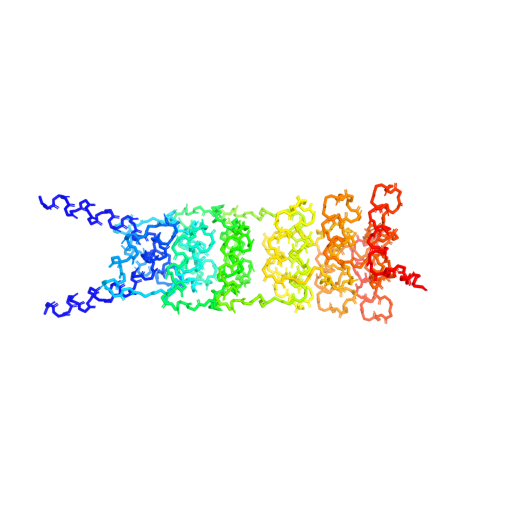N . ASP B 1 39 ? 11.906 26.422 17.828 1 82.38 39 ASP B N 1
ATOM 1913 C CA . ASP B 1 39 ? 10.664 26.891 18.438 1 82.38 39 ASP B CA 1
ATOM 1914 C C . ASP B 1 39 ? 9.969 25.766 19.203 1 82.38 39 ASP B C 1
ATOM 1916 O O . ASP B 1 39 ? 8.82 25.906 19.609 1 82.38 39 ASP B O 1
ATOM 1920 N N . GLY B 1 40 ? 10.648 24.641 19.281 1 83.19 40 GLY B N 1
ATOM 1921 C CA . GLY B 1 40 ? 10.109 23.578 20.125 1 83.19 40 GLY B CA 1
ATOM 1922 C C . GLY B 1 40 ? 9.688 22.344 19.344 1 83.19 40 GLY B C 1
ATOM 1923 O O . GLY B 1 40 ? 9.211 21.375 19.922 1 83.19 40 GLY B O 1
ATOM 1924 N N . GLY B 1 41 ? 9.844 22.406 18 1 85.31 41 GLY B N 1
ATOM 1925 C CA . GLY B 1 41 ? 9.578 21.219 17.219 1 85.31 41 GLY B CA 1
ATOM 1926 C C . GLY B 1 41 ? 10.57 20.094 17.469 1 85.31 41 GLY B C 1
ATOM 1927 O O . GLY B 1 41 ? 11.664 20.344 17.984 1 85.31 41 GLY B O 1
ATOM 1928 N N . ASP B 1 42 ? 10.023 18.812 17.125 1 88.19 42 ASP B N 1
ATOM 1929 C CA . ASP B 1 42 ? 10.805 17.594 17.281 1 88.19 42 ASP B CA 1
ATOM 1930 C C . ASP B 1 42 ? 10.578 16.641 16.109 1 88.19 42 ASP B C 1
ATOM 1932 O O . ASP B 1 42 ? 9.445 16.469 15.648 1 88.19 42 ASP B O 1
ATOM 1936 N N . TYR B 1 43 ? 11.648 16.047 15.695 1 91.5 43 TYR B N 1
ATOM 1937 C CA . TYR B 1 43 ? 11.57 15.172 14.531 1 91.5 43 TYR B CA 1
ATOM 1938 C C . TYR B 1 43 ? 10.742 13.93 14.844 1 91.5 43 TYR B C 1
ATOM 1940 O O . TYR B 1 43 ? 10.32 13.219 13.938 1 91.5 43 TYR B O 1
ATOM 1948 N N . SER B 1 44 ? 10.531 13.672 16.109 1 90.69 44 SER B N 1
ATOM 1949 C CA . SER B 1 44 ? 9.797 12.477 16.484 1 90.69 44 SER B CA 1
ATOM 1950 C C . SER B 1 44 ? 8.289 12.727 16.484 1 90.69 44 SER B C 1
ATOM 1952 O O . SER B 1 44 ? 7.504 11.789 16.609 1 90.69 44 SER B O 1
ATOM 1954 N N . MET B 1 45 ? 7.91 13.938 16.312 1 88.94 45 MET B N 1
ATOM 1955 C CA . MET B 1 45 ? 6.484 14.266 16.281 1 88.94 45 MET B CA 1
ATOM 1956 C C . MET B 1 45 ? 5.816 13.656 15.055 1 88.94 45 MET B C 1
ATOM 1958 O O . MET B 1 45 ? 6.402 13.633 13.977 1 88.94 45 MET B O 1
ATOM 1962 N N . THR B 1 46 ? 4.629 13.102 15.281 1 92.12 46 THR B N 1
ATOM 1963 C CA . THR B 1 46 ? 3.91 12.461 14.195 1 92.12 46 THR B CA 1
ATOM 1964 C C . THR B 1 46 ? 2.666 13.258 13.812 1 92.12 46 THR B C 1
ATOM 1966 O O . THR B 1 46 ? 2.041 13.883 14.672 1 92.12 46 THR B O 1
ATOM 1969 N N . ASP B 1 47 ? 2.375 13.258 12.555 1 90.44 47 ASP B N 1
ATOM 1970 C CA . ASP B 1 47 ? 1.12 13.844 12.094 1 90.44 47 ASP B CA 1
ATOM 1971 C C . ASP B 1 47 ? -0.054 12.906 12.359 1 90.44 47 ASP B C 1
ATOM 1973 O O . ASP B 1 47 ? 0.077 11.938 13.117 1 90.44 47 ASP B O 1
ATOM 1977 N N . TYR B 1 48 ? -1.237 13.273 11.875 1 88.94 48 TYR B N 1
ATOM 1978 C CA . TYR B 1 48 ? -2.473 12.547 12.148 1 88.94 48 TYR B CA 1
ATOM 1979 C C . TYR B 1 48 ? -2.453 11.164 11.5 1 88.94 48 TYR B C 1
ATOM 1981 O O . TYR B 1 48 ? -3.289 10.312 11.805 1 88.94 48 TYR B O 1
ATOM 1989 N N . ASP B 1 49 ? -1.404 10.859 10.664 1 91.12 49 ASP B N 1
ATOM 1990 C CA . ASP B 1 49 ? -1.24 9.547 10.047 1 91.12 49 ASP B CA 1
ATOM 1991 C C . ASP B 1 49 ? -0.108 8.773 10.711 1 91.12 49 ASP B C 1
ATOM 1993 O O . ASP B 1 49 ? 0.284 7.703 10.234 1 91.12 49 ASP B O 1
ATOM 1997 N N . GLY B 1 50 ? 0.431 9.336 11.742 1 92.81 50 GLY B N 1
ATOM 1998 C CA . GLY B 1 50 ? 1.515 8.664 12.445 1 92.81 50 GLY B CA 1
ATOM 1999 C C . GLY B 1 50 ? 2.857 8.82 11.758 1 92.81 50 GLY B C 1
ATOM 2000 O O . GLY B 1 50 ? 3.812 8.109 12.086 1 92.81 50 GLY B O 1
ATOM 2001 N N . ARG B 1 51 ? 2.922 9.766 10.875 1 93.88 51 ARG B N 1
ATOM 2002 C CA . ARG B 1 51 ? 4.16 9.945 10.117 1 93.88 51 ARG B CA 1
ATOM 2003 C C . ARG B 1 51 ? 5.055 10.992 10.789 1 93.88 51 ARG B C 1
ATOM 2005 O O . ARG B 1 51 ? 4.566 12 11.305 1 93.88 51 ARG B O 1
ATOM 2012 N N . THR B 1 52 ? 6.293 10.719 10.75 1 95.75 52 THR B N 1
ATOM 2013 C CA . THR B 1 52 ? 7.301 11.68 11.203 1 95.75 52 THR B CA 1
ATOM 2014 C C . THR B 1 52 ? 7.852 12.477 10.023 1 95.75 52 THR B C 1
ATOM 2016 O O . THR B 1 52 ? 7.668 12.094 8.867 1 95.75 52 THR B O 1
ATOM 2019 N N . PRO B 1 53 ? 8.508 13.602 10.305 1 95.31 53 PRO B N 1
ATOM 2020 C CA . PRO B 1 53 ? 9.172 14.336 9.227 1 95.31 53 PRO B CA 1
ATOM 2021 C C . PRO B 1 53 ? 10.141 13.461 8.43 1 95.31 53 PRO B C 1
ATOM 2023 O O . PRO B 1 53 ? 10.289 13.641 7.219 1 95.31 53 PRO B O 1
ATOM 2026 N N . LEU B 1 54 ? 10.703 12.453 9.109 1 97.56 54 LEU B N 1
ATOM 2027 C CA . LEU B 1 54 ? 11.633 11.562 8.43 1 97.56 54 LEU B CA 1
ATOM 2028 C C . LEU B 1 54 ? 10.914 10.711 7.387 1 97.56 54 LEU B C 1
ATOM 2030 O O . LEU B 1 54 ? 11.422 10.508 6.285 1 97.56 54 LEU B O 1
ATOM 2034 N N . HIS B 1 55 ? 9.719 10.195 7.703 1 97.5 55 HIS B N 1
ATOM 2035 C CA . HIS B 1 55 ? 8.914 9.5 6.707 1 97.5 55 HIS B CA 1
ATOM 2036 C C . HIS B 1 55 ? 8.75 10.344 5.445 1 97.5 55 HIS B C 1
ATOM 2038 O O . HIS B 1 55 ? 8.977 9.859 4.336 1 97.5 55 HIS B O 1
ATOM 2044 N N . ILE B 1 56 ? 8.398 11.555 5.73 1 96.38 56 ILE B N 1
ATOM 2045 C CA . ILE B 1 56 ? 8.008 12.445 4.645 1 96.38 56 ILE B CA 1
ATOM 2046 C C . ILE B 1 56 ? 9.234 12.812 3.812 1 96.38 56 ILE B C 1
ATOM 2048 O O . ILE B 1 56 ? 9.188 12.773 2.58 1 96.38 56 ILE B O 1
ATOM 2052 N N . ALA B 1 57 ? 10.258 13.172 4.426 1 97.5 57 ALA B N 1
ATOM 2053 C CA . ALA B 1 57 ? 11.492 13.531 3.73 1 97.5 57 ALA B CA 1
ATOM 2054 C C . ALA B 1 57 ? 12.031 12.359 2.924 1 97.5 57 ALA B C 1
ATOM 2056 O O . ALA B 1 57 ? 12.508 12.531 1.802 1 97.5 57 ALA B O 1
ATOM 2057 N N . ALA B 1 58 ? 11.969 11.141 3.516 1 98.19 58 ALA B N 1
ATOM 2058 C CA . ALA B 1 58 ? 12.414 9.93 2.826 1 98.19 58 ALA B CA 1
ATOM 2059 C C . ALA B 1 58 ? 11.57 9.664 1.583 1 98.19 58 ALA B C 1
ATOM 2061 O O . ALA B 1 58 ? 12.102 9.336 0.522 1 98.19 58 ALA B O 1
ATOM 2062 N N . ALA B 1 59 ? 10.328 9.867 1.709 1 97.25 59 ALA B N 1
ATOM 2063 C CA . ALA B 1 59 ? 9.414 9.664 0.587 1 97.25 59 ALA B CA 1
ATOM 2064 C C . ALA B 1 59 ? 9.656 10.695 -0.511 1 97.25 59 ALA B C 1
ATOM 2066 O O . ALA B 1 59 ? 9.539 10.383 -1.699 1 97.25 59 ALA B O 1
ATOM 2067 N N . ALA B 1 60 ? 10 11.914 -0.078 1 97.06 60 ALA B N 1
ATOM 2068 C CA . ALA B 1 60 ? 10.125 13.023 -1.02 1 97.06 60 ALA B CA 1
ATOM 2069 C C . ALA B 1 60 ? 11.508 13.055 -1.65 1 97.06 60 ALA B C 1
ATOM 2071 O O . ALA B 1 60 ? 11.742 13.781 -2.621 1 97.06 60 ALA B O 1
ATOM 2072 N N . GLY B 1 61 ? 12.414 12.352 -1.103 1 98.12 61 GLY B N 1
ATOM 2073 C CA . GLY B 1 61 ? 13.742 12.258 -1.68 1 98.12 61 GLY B CA 1
ATOM 2074 C C . GLY B 1 61 ? 14.656 13.391 -1.26 1 98.12 61 GLY B C 1
ATOM 2075 O O . GLY B 1 61 ? 15.57 13.773 -2.002 1 98.12 61 GLY B O 1
ATOM 2076 N N . HIS B 1 62 ? 14.438 13.969 -0.147 1 98.06 62 HIS B N 1
ATOM 2077 C CA . HIS B 1 62 ? 15.258 15.07 0.335 1 98.06 62 HIS B CA 1
ATOM 2078 C C . HIS B 1 62 ? 16.453 14.562 1.119 1 98.06 62 HIS B C 1
ATOM 2080 O O . HIS B 1 62 ? 16.438 14.516 2.352 1 98.06 62 HIS B O 1
ATOM 2086 N N . GLU B 1 63 ? 17.516 14.336 0.464 1 97.88 63 GLU B N 1
ATOM 2087 C CA . GLU B 1 63 ? 18.703 13.664 0.997 1 97.88 63 GLU B CA 1
ATOM 2088 C C . GLU B 1 63 ? 19.344 14.484 2.115 1 97.88 63 GLU B C 1
ATOM 2090 O O . GLU B 1 63 ? 19.656 13.953 3.178 1 97.88 63 GLU B O 1
ATOM 2095 N N . LEU B 1 64 ? 19.453 15.766 1.924 1 96.69 64 LEU B N 1
ATOM 2096 C CA . LEU B 1 64 ? 20.125 16.609 2.906 1 96.69 64 LEU B CA 1
ATOM 2097 C C . LEU B 1 64 ? 19.328 16.672 4.207 1 96.69 64 LEU B C 1
ATOM 2099 O O . LEU B 1 64 ? 19.906 16.609 5.293 1 96.69 64 LEU B O 1
ATOM 2103 N N . LEU B 1 65 ? 18.094 16.75 4.047 1 97 65 LEU B N 1
ATOM 2104 C CA . LEU B 1 65 ? 17.234 16.797 5.227 1 97 65 LEU B CA 1
ATOM 2105 C C . LEU B 1 65 ? 17.266 15.469 5.977 1 97 65 LEU B C 1
ATOM 2107 O O . LEU B 1 65 ? 17.328 15.445 7.211 1 97 65 LEU B O 1
ATOM 2111 N N . VAL B 1 66 ? 17.234 14.352 5.273 1 98.06 66 VAL B N 1
ATOM 2112 C CA . VAL B 1 66 ? 17.312 13.023 5.879 1 98.06 66 VAL B CA 1
ATOM 2113 C C . VAL B 1 66 ? 18.625 12.883 6.641 1 98.06 66 VAL B C 1
ATOM 2115 O O . VAL B 1 66 ? 18.641 12.43 7.789 1 98.06 66 VAL B O 1
ATOM 2118 N N . GLU B 1 67 ? 19.656 13.297 6.02 1 97 67 GLU B N 1
ATOM 2119 C CA . GLU B 1 67 ? 20.969 13.234 6.66 1 97 67 GLU B CA 1
ATOM 2120 C C . GLU B 1 67 ? 20.969 14.008 7.977 1 97 67 GLU B C 1
ATOM 2122 O O . GLU B 1 67 ? 21.438 13.5 9 1 97 67 GLU B O 1
ATOM 2127 N N . GLU B 1 68 ? 20.469 15.164 7.941 1 94.25 68 GLU B N 1
ATOM 2128 C CA . GLU B 1 68 ? 20.422 16 9.141 1 94.25 68 GLU B CA 1
ATOM 2129 C C . GLU B 1 68 ? 19.594 15.344 10.242 1 94.25 68 GLU B C 1
ATOM 2131 O O . GLU B 1 68 ? 20 15.352 11.406 1 94.25 68 GLU B O 1
ATOM 2136 N N . MET B 1 69 ? 18.484 14.797 9.898 1 96.56 69 MET B N 1
ATOM 2137 C CA . MET B 1 69 ? 17.609 14.156 10.875 1 96.56 69 MET B CA 1
ATOM 2138 C C . MET B 1 69 ? 18.281 12.93 11.492 1 96.56 69 MET B C 1
ATOM 2140 O O . MET B 1 69 ? 18.172 12.688 12.695 1 96.56 69 MET B O 1
ATOM 2144 N N . LEU B 1 70 ? 18.984 12.211 10.719 1 97 70 LEU B N 1
ATOM 2145 C CA . LEU B 1 70 ? 19.688 11.031 11.219 1 97 70 LEU B CA 1
ATOM 2146 C C . LEU B 1 70 ? 20.812 11.43 12.164 1 97 70 LEU B C 1
ATOM 2148 O O . LEU B 1 70 ? 21.016 10.789 13.195 1 97 70 LEU B O 1
ATOM 2152 N N . LEU B 1 71 ? 21.516 12.516 11.805 1 94.38 71 LEU B N 1
ATOM 2153 C CA . LEU B 1 71 ? 22.578 13.016 12.664 1 94.38 71 LEU B CA 1
ATOM 2154 C C . LEU B 1 71 ? 22.031 13.477 14.008 1 94.38 71 LEU B C 1
ATOM 2156 O O . LEU B 1 71 ? 22.703 13.359 15.031 1 94.38 71 LEU B O 1
ATOM 2160 N N . ASP B 1 72 ? 20.797 13.883 13.992 1 92 72 ASP B N 1
ATOM 2161 C CA . ASP B 1 72 ? 20.141 14.359 15.211 1 92 72 ASP B CA 1
ATOM 2162 C C . ASP B 1 72 ? 19.578 13.195 16.016 1 92 72 ASP B C 1
ATOM 2164 O O . ASP B 1 72 ? 18.938 13.398 17.062 1 92 72 ASP B O 1
ATOM 2168 N N . GLY B 1 73 ? 19.656 12.023 15.531 1 91.94 73 GLY B N 1
ATOM 2169 C CA . GLY B 1 73 ? 19.25 10.844 16.281 1 91.94 73 GLY B CA 1
ATOM 2170 C C . GLY B 1 73 ? 17.797 10.484 16.078 1 91.94 73 GLY B C 1
ATOM 2171 O O . GLY B 1 73 ? 17.188 9.836 16.938 1 91.94 73 GLY B O 1
ATOM 2172 N N . CYS B 1 74 ? 17.188 10.906 14.977 1 93 74 CYS B N 1
ATOM 2173 C CA . CYS B 1 74 ? 15.797 10.578 14.695 1 93 74 CYS B CA 1
ATOM 2174 C C . CYS B 1 74 ? 15.602 9.062 14.602 1 93 74 CYS B C 1
ATOM 2176 O O . CYS B 1 74 ? 16.422 8.367 14 1 93 74 CYS B O 1
ATOM 2178 N N . PRO B 1 75 ? 14.492 8.594 15.156 1 93.44 75 PRO B N 1
ATOM 2179 C CA . PRO B 1 75 ? 14.227 7.156 15.062 1 93.44 75 PRO B CA 1
ATOM 2180 C C . PRO B 1 75 ? 13.922 6.703 13.633 1 93.44 75 PRO B C 1
ATOM 2182 O O . PRO B 1 75 ? 13.125 7.34 12.938 1 93.44 75 PRO B O 1
ATOM 2185 N N . VAL B 1 76 ? 14.555 5.613 13.273 1 96.38 76 VAL B N 1
ATOM 2186 C CA . VAL B 1 76 ? 14.445 5.195 11.883 1 96.38 76 VAL B CA 1
ATOM 2187 C C . VAL B 1 76 ? 13.438 4.051 11.766 1 96.38 76 VAL B C 1
ATOM 2189 O O . VAL B 1 76 ? 13.039 3.684 10.656 1 96.38 76 VAL B O 1
ATOM 2192 N N . HIS B 1 77 ? 12.875 3.5 12.93 1 96.38 77 HIS B N 1
ATOM 2193 C CA . HIS B 1 77 ? 12.039 2.309 12.883 1 96.38 77 HIS B CA 1
ATOM 2194 C C . HIS B 1 77 ? 10.57 2.658 13.109 1 96.38 77 HIS B C 1
ATOM 2196 O O . HIS B 1 77 ? 9.703 1.781 13.062 1 96.38 77 HIS B O 1
ATOM 2202 N N . LYS B 1 78 ? 10.289 3.928 13.336 1 95.06 78 LYS B N 1
ATOM 2203 C CA . LYS B 1 78 ? 8.906 4.316 13.602 1 95.06 78 LYS B CA 1
ATOM 2204 C C . LYS B 1 78 ? 7.992 3.924 12.445 1 95.06 78 LYS B C 1
ATOM 2206 O O . LYS B 1 78 ? 8.312 4.176 11.281 1 95.06 78 LYS B O 1
ATOM 2211 N N . LYS B 1 79 ? 6.879 3.254 12.758 1 95.25 79 LYS B N 1
ATOM 2212 C CA . LYS B 1 79 ? 5.859 2.904 11.781 1 95.25 79 LYS B CA 1
ATOM 2213 C C . LYS B 1 79 ? 4.711 3.91 11.797 1 95.25 79 LYS B C 1
ATOM 2215 O O . LYS B 1 79 ? 4.293 4.367 12.859 1 95.25 79 LYS B O 1
ATOM 2220 N N . ASP B 1 80 ? 4.301 4.285 10.633 1 93.25 80 ASP B N 1
ATOM 2221 C CA . ASP B 1 80 ? 3.068 5.066 10.57 1 93.25 80 ASP B CA 1
ATOM 2222 C C . ASP B 1 80 ? 1.841 4.172 10.711 1 93.25 80 ASP B C 1
ATOM 2224 O O . ASP B 1 80 ? 1.963 2.988 11.039 1 93.25 80 ASP B O 1
ATOM 2228 N N . HIS B 1 81 ? 0.672 4.719 10.555 1 88.88 81 HIS B N 1
ATOM 2229 C CA . HIS B 1 81 ? -0.562 3.988 10.82 1 88.88 81 HIS B CA 1
ATOM 2230 C C . HIS B 1 81 ? -0.797 2.906 9.773 1 88.88 81 HIS B C 1
ATOM 2232 O O . HIS B 1 81 ? -1.631 2.018 9.969 1 88.88 81 HIS B O 1
ATOM 2238 N N . THR B 1 82 ? -0.091 2.992 8.641 1 84.94 82 THR B N 1
ATOM 2239 C CA . THR B 1 82 ? -0.223 1.973 7.609 1 84.94 82 THR B CA 1
ATOM 2240 C C . THR B 1 82 ? 0.889 0.934 7.727 1 84.94 82 THR B C 1
ATOM 2242 O O . THR B 1 82 ? 0.961 -0 6.926 1 84.94 82 THR B O 1
ATOM 2245 N N . GLY B 1 83 ? 1.779 1.141 8.688 1 90.75 83 GLY B N 1
ATOM 2246 C CA . GLY B 1 83 ? 2.85 0.186 8.922 1 90.75 83 GLY B CA 1
ATOM 2247 C C . GLY B 1 83 ? 4.125 0.519 8.172 1 90.75 83 GLY B C 1
ATOM 2248 O O . GLY B 1 83 ? 5.094 -0.241 8.211 1 90.75 83 GLY B O 1
ATOM 2249 N N . CYS B 1 84 ? 4.215 1.632 7.555 1 93.62 84 CYS B N 1
ATOM 2250 C CA . CYS B 1 84 ? 5.379 2.018 6.762 1 93.62 84 CYS B CA 1
ATOM 2251 C C . CYS B 1 84 ? 6.43 2.689 7.637 1 93.62 84 CYS B C 1
ATOM 2253 O O . CYS B 1 84 ? 6.098 3.473 8.531 1 93.62 84 CYS B O 1
ATOM 2255 N N . THR B 1 85 ? 7.633 2.344 7.359 1 97.19 85 THR B N 1
ATOM 2256 C CA . THR B 1 85 ? 8.773 3.004 7.984 1 9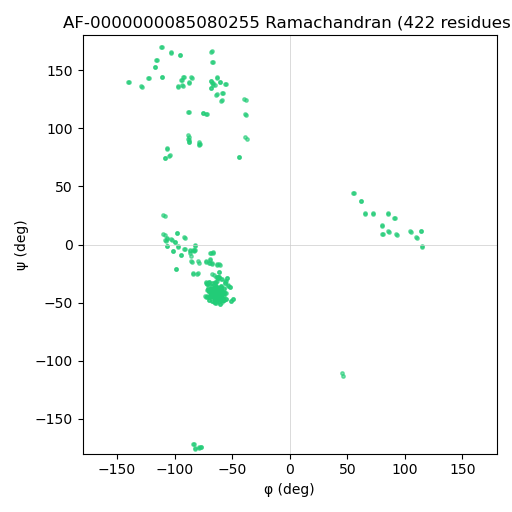7.19 85 THR B CA 1
ATOM 2257 C C . THR B 1 85 ? 9.43 3.982 7.012 1 97.19 85 THR B C 1
ATOM 2259 O O . THR B 1 85 ? 9.141 3.967 5.816 1 97.19 85 THR B O 1
ATOM 2262 N N . PRO B 1 86 ? 10.281 4.871 7.484 1 98 86 PRO B N 1
ATOM 2263 C CA . PRO B 1 86 ? 11.016 5.73 6.555 1 98 86 PRO B CA 1
ATOM 2264 C C . PRO B 1 86 ? 11.766 4.941 5.484 1 98 86 PRO B C 1
ATOM 2266 O O . PRO B 1 86 ? 11.812 5.355 4.324 1 98 86 PRO B O 1
ATOM 2269 N N . LEU B 1 87 ? 12.25 3.797 5.867 1 98.44 87 LEU B N 1
ATOM 2270 C CA . LEU B 1 87 ? 12.953 2.955 4.906 1 98.44 87 LEU B CA 1
ATOM 2271 C C . LEU B 1 87 ? 12.008 2.486 3.803 1 98.44 87 LEU B C 1
ATOM 2273 O O . LEU B 1 87 ? 12.328 2.602 2.617 1 98.44 87 LEU B O 1
ATOM 2277 N N . THR B 1 88 ? 10.883 1.957 4.203 1 97.31 88 THR B N 1
ATOM 2278 C CA . THR B 1 88 ? 9.93 1.479 3.203 1 97.31 88 THR B CA 1
ATOM 2279 C C . THR B 1 88 ? 9.492 2.617 2.287 1 97.31 88 THR B C 1
ATOM 2281 O O . THR B 1 88 ? 9.273 2.41 1.092 1 97.31 88 THR B O 1
ATOM 2284 N N . GLU B 1 89 ? 9.367 3.83 2.859 1 96.75 89 GLU B N 1
ATOM 2285 C CA . GLU B 1 89 ? 9.039 4.992 2.039 1 96.75 89 GLU B CA 1
ATOM 2286 C C . GLU B 1 89 ? 10.117 5.262 1 1 96.75 89 GLU B C 1
ATOM 2288 O O . GLU B 1 89 ? 9.82 5.516 -0.168 1 96.75 89 GLU B O 1
ATOM 2293 N N . ALA B 1 90 ? 11.281 5.227 1.415 1 98.44 90 ALA B N 1
ATOM 2294 C CA . ALA B 1 90 ? 12.398 5.453 0.507 1 98.44 90 ALA B CA 1
ATOM 2295 C C . ALA B 1 90 ? 12.445 4.395 -0.589 1 98.44 90 ALA B C 1
ATOM 2297 O O . ALA B 1 90 ? 12.703 4.707 -1.754 1 98.44 90 ALA B O 1
ATOM 2298 N N . ILE B 1 91 ? 12.148 3.148 -0.26 1 98.19 91 ILE B N 1
ATOM 2299 C CA . ILE B 1 91 ? 12.164 2.027 -1.194 1 98.19 91 ILE B CA 1
ATOM 2300 C C . ILE B 1 91 ? 11.078 2.219 -2.246 1 98.19 91 ILE B C 1
ATOM 2302 O O . ILE B 1 91 ? 11.352 2.166 -3.447 1 98.19 91 ILE B O 1
ATOM 2306 N N . LYS B 1 92 ? 9.93 2.5 -1.784 1 95.44 92 LYS B N 1
ATOM 2307 C CA . LYS B 1 92 ? 8.781 2.623 -2.674 1 95.44 92 LYS B CA 1
ATOM 2308 C C . LYS B 1 92 ? 8.984 3.754 -3.68 1 95.44 92 LYS B C 1
ATOM 2310 O O . LYS B 1 92 ? 8.477 3.689 -4.801 1 95.44 92 LYS B O 1
ATOM 2315 N N . ASN B 1 93 ? 9.773 4.723 -3.24 1 97.12 93 ASN B N 1
ATOM 2316 C CA . ASN B 1 93 ? 10 5.867 -4.121 1 97.12 93 ASN B CA 1
ATOM 2317 C C . ASN B 1 93 ? 11.367 5.789 -4.789 1 97.12 93 ASN B C 1
ATOM 2319 O O . ASN B 1 93 ? 11.773 6.715 -5.492 1 97.12 93 ASN B O 1
ATOM 2323 N N . LYS B 1 94 ? 12.078 4.746 -4.582 1 98.31 94 LYS B N 1
ATOM 2324 C CA . LYS B 1 94 ? 13.312 4.406 -5.273 1 98.31 94 LYS B CA 1
ATOM 2325 C C . LYS B 1 94 ? 14.391 5.461 -5.027 1 98.31 94 LYS B C 1
ATOM 2327 O O . LYS B 1 94 ? 15.102 5.859 -5.953 1 98.31 94 LYS B O 1
ATOM 2332 N N . HIS B 1 95 ? 14.406 5.969 -3.836 1 98.62 95 HIS B N 1
ATOM 2333 C CA . HIS B 1 95 ? 15.469 6.887 -3.439 1 98.62 95 HIS B CA 1
ATOM 2334 C C . HIS B 1 95 ? 16.672 6.137 -2.887 1 98.62 95 HIS B C 1
ATOM 2336 O O . HIS B 1 95 ? 16.828 6.02 -1.669 1 98.62 95 HIS B O 1
ATOM 2342 N N . PHE B 1 96 ? 17.562 5.762 -3.73 1 98.75 96 PHE B N 1
ATOM 2343 C CA . PHE B 1 96 ? 18.641 4.82 -3.445 1 98.75 96 PHE B CA 1
ATOM 2344 C C . PHE B 1 96 ? 19.594 5.398 -2.41 1 98.75 96 PHE B C 1
ATOM 2346 O O . PHE B 1 96 ? 20.016 4.695 -1.488 1 98.75 96 PHE B O 1
ATOM 2353 N N . GLN B 1 97 ? 19.922 6.668 -2.494 1 98.75 97 GLN B N 1
ATOM 2354 C CA . GLN B 1 97 ? 20.828 7.277 -1.538 1 98.75 97 GLN B CA 1
ATOM 2355 C C . GLN B 1 97 ? 20.219 7.312 -0.138 1 98.75 97 GLN B C 1
ATOM 2357 O O . GLN B 1 97 ? 20.922 7.059 0.85 1 98.75 97 GLN B O 1
ATOM 2362 N N . ILE B 1 98 ? 18.969 7.555 -0.111 1 98.81 98 ILE B N 1
ATOM 2363 C CA . ILE B 1 98 ? 18.281 7.609 1.175 1 98.81 98 ILE B CA 1
ATOM 2364 C C . ILE B 1 98 ? 18.172 6.203 1.759 1 98.81 98 ILE B C 1
ATOM 2366 O O . ILE B 1 98 ? 18.312 6.012 2.969 1 98.81 98 ILE B O 1
ATOM 2370 N N . ILE B 1 99 ? 17.922 5.211 0.932 1 98.81 99 ILE B N 1
ATOM 2371 C CA . ILE B 1 99 ? 17.906 3.822 1.376 1 98.81 99 ILE B CA 1
ATOM 2372 C C . ILE B 1 99 ? 19.234 3.482 2.049 1 98.81 99 ILE B C 1
ATOM 2374 O O . ILE B 1 99 ? 19.266 2.963 3.166 1 98.81 99 ILE B O 1
ATOM 2378 N N . GLU B 1 100 ? 20.25 3.846 1.425 1 98.62 100 GLU B N 1
ATOM 2379 C CA . GLU B 1 100 ? 21.594 3.576 1.956 1 98.62 100 GLU B CA 1
ATOM 2380 C C . GLU B 1 100 ? 21.812 4.293 3.285 1 98.62 100 GLU B C 1
ATOM 2382 O O . GLU B 1 100 ? 22.297 3.695 4.246 1 98.62 100 GLU B O 1
ATOM 2387 N N . MET B 1 101 ? 21.469 5.574 3.354 1 98.56 101 MET B N 1
ATOM 2388 C CA . MET B 1 101 ? 21.625 6.363 4.57 1 98.56 101 MET B CA 1
ATOM 2389 C C . MET B 1 101 ? 20.859 5.727 5.73 1 98.56 101 MET B C 1
ATOM 2391 O O . MET B 1 101 ? 21.391 5.605 6.836 1 98.56 101 MET B O 1
ATOM 2395 N N . LEU B 1 102 ? 19.641 5.309 5.445 1 98.75 102 LEU B N 1
ATOM 2396 C CA . LEU B 1 102 ? 18.797 4.727 6.488 1 98.75 102 LEU B CA 1
ATOM 2397 C C . LEU B 1 102 ? 19.344 3.375 6.938 1 98.75 102 LEU B C 1
ATOM 2399 O O . LEU B 1 102 ? 19.391 3.082 8.133 1 98.75 102 LEU B O 1
ATOM 2403 N N . ARG B 1 103 ? 19.781 2.568 6.031 1 98.44 103 ARG B N 1
ATOM 2404 C CA . ARG B 1 103 ? 20.391 1.281 6.371 1 98.44 103 ARG B CA 1
ATOM 2405 C C . ARG B 1 103 ? 21.641 1.467 7.211 1 98.44 103 ARG B C 1
ATOM 2407 O O . ARG B 1 103 ? 21.859 0.752 8.195 1 98.44 103 ARG B O 1
ATOM 2414 N N . ASN B 1 104 ? 22.469 2.404 6.828 1 97.75 104 ASN B N 1
ATOM 2415 C CA . ASN B 1 104 ? 23.688 2.703 7.586 1 97.75 104 ASN B CA 1
ATOM 2416 C C . ASN B 1 104 ? 23.359 3.191 8.992 1 97.75 104 ASN B C 1
ATOM 2418 O O . ASN B 1 104 ? 24.141 2.977 9.922 1 97.75 104 ASN B O 1
ATOM 2422 N N . ALA B 1 105 ? 22.25 3.799 9.125 1 97.62 105 ALA B N 1
ATOM 2423 C CA . ALA B 1 105 ? 21.812 4.297 10.43 1 97.62 105 ALA B CA 1
ATOM 2424 C C . ALA B 1 105 ? 21.156 3.188 11.258 1 97.62 105 ALA B C 1
ATOM 2426 O O . ALA B 1 105 ? 20.719 3.42 12.383 1 97.62 105 ALA B O 1
ATOM 2427 N N . GLY B 1 106 ? 20.984 1.981 10.641 1 97.5 106 GLY B N 1
ATOM 2428 C CA . GLY B 1 106 ? 20.516 0.833 11.391 1 97.5 106 GLY B CA 1
ATOM 2429 C C . GLY B 1 106 ? 19.094 0.415 11.023 1 97.5 106 GLY B C 1
ATOM 2430 O O . GLY B 1 106 ? 18.547 -0.51 11.625 1 97.5 106 GLY B O 1
ATOM 2431 N N . ALA B 1 107 ? 18.516 1.065 9.984 1 98 107 ALA B N 1
ATOM 2432 C CA . ALA B 1 107 ? 17.172 0.683 9.555 1 98 107 ALA B CA 1
ATOM 2433 C C . ALA B 1 107 ? 17.156 -0.721 8.953 1 98 107 ALA B C 1
ATOM 2435 O O . ALA B 1 107 ? 18.062 -1.078 8.188 1 98 107 ALA B O 1
ATOM 2436 N N . VAL B 1 108 ? 16.109 -1.498 9.297 1 97.19 108 VAL B N 1
ATOM 2437 C CA . VAL B 1 108 ? 15.953 -2.857 8.789 1 97.19 108 VAL B CA 1
ATOM 2438 C C . VAL B 1 108 ? 14.562 -3.039 8.188 1 97.19 108 VAL B C 1
ATOM 2440 O O . VAL B 1 108 ? 13.57 -2.566 8.75 1 97.19 108 VAL B O 1
ATOM 2443 N N . LEU B 1 109 ? 14.547 -3.65 7.066 1 95.88 109 LEU B N 1
ATOM 2444 C CA . LEU B 1 109 ? 13.273 -3.949 6.418 1 95.88 109 LEU B CA 1
ATOM 2445 C C . LEU B 1 109 ? 12.539 -5.062 7.156 1 95.88 109 LEU B C 1
ATOM 2447 O O . LEU B 1 109 ? 13.039 -6.188 7.254 1 95.88 109 LEU B O 1
ATOM 2451 N N . LYS B 1 110 ? 11.438 -4.695 7.77 1 89.88 110 LYS B N 1
ATOM 2452 C CA . LYS B 1 110 ? 10.648 -5.68 8.5 1 89.88 110 LYS B CA 1
ATOM 2453 C C . LYS B 1 110 ? 9.391 -6.066 7.723 1 89.88 110 LYS B C 1
ATOM 2455 O O . LYS B 1 110 ? 8.297 -5.578 8.023 1 89.88 110 LYS B O 1
ATOM 2460 N N . CYS B 1 111 ? 9.461 -6.875 6.715 1 89.56 111 CYS B N 1
ATOM 2461 C CA . CYS B 1 111 ? 8.375 -7.391 5.895 1 89.56 111 CYS B CA 1
ATOM 2462 C C . CYS B 1 111 ? 8.367 -8.914 5.898 1 89.56 111 CYS B C 1
ATOM 2464 O O . CYS B 1 111 ? 9.422 -9.547 5.945 1 89.56 111 CYS B O 1
ATOM 2466 N N . SER B 1 112 ? 7.207 -9.477 5.891 1 88.31 112 SER B N 1
ATOM 2467 C CA . SER B 1 112 ? 7.105 -10.93 5.762 1 88.31 112 SER B CA 1
ATOM 2468 C C 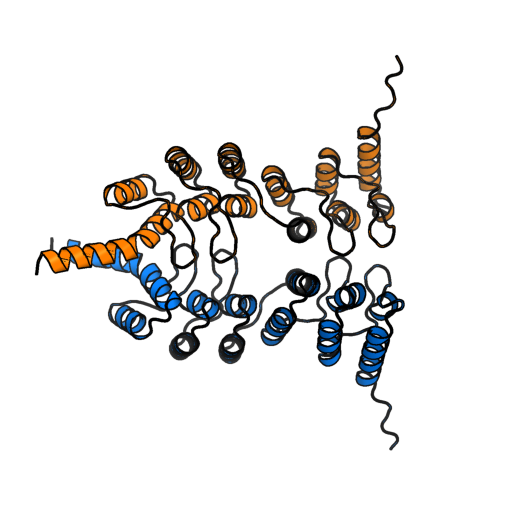. SER B 1 112 ? 7.547 -11.391 4.379 1 88.31 112 SER B C 1
ATOM 2470 O O . SER B 1 112 ? 7.645 -10.586 3.449 1 88.31 112 SER B O 1
ATOM 2472 N N . GLN B 1 113 ? 7.754 -12.664 4.293 1 90 113 GLN B N 1
ATOM 2473 C CA . GLN B 1 113 ? 8.094 -13.266 3.01 1 90 113 GLN B CA 1
ATOM 2474 C C . GLN B 1 113 ? 6.996 -13.031 1.98 1 90 113 GLN B C 1
ATOM 2476 O O . GLN B 1 113 ? 7.273 -12.672 0.833 1 90 113 GLN B O 1
ATOM 2481 N N . GLN B 1 114 ? 5.875 -13.125 2.391 1 87.94 114 GLN B N 1
ATOM 2482 C CA . GLN B 1 114 ? 4.73 -12.977 1.497 1 87.94 114 GLN B CA 1
ATOM 2483 C C . GLN B 1 114 ? 4.594 -11.539 1.015 1 87.94 114 GLN B C 1
ATOM 2485 O O . GLN B 1 114 ? 4.324 -11.297 -0.163 1 87.94 114 GLN B O 1
ATOM 2490 N N . GLN B 1 115 ? 4.742 -10.641 1.929 1 89.19 115 GLN B N 1
ATOM 2491 C CA . GLN B 1 115 ? 4.668 -9.234 1.566 1 89.19 115 GLN B CA 1
ATOM 2492 C C . GLN B 1 115 ? 5.781 -8.852 0.592 1 89.19 115 GLN B C 1
ATOM 2494 O O . GLN B 1 115 ? 5.535 -8.156 -0.397 1 89.19 115 GLN B O 1
ATOM 2499 N N . THR B 1 116 ? 6.934 -9.328 0.903 1 94.56 116 THR B N 1
ATOM 2500 C CA . THR B 1 116 ? 8.078 -9.047 0.045 1 94.56 116 THR B CA 1
ATOM 2501 C C . THR B 1 116 ? 7.863 -9.625 -1.352 1 94.56 116 THR B C 1
ATOM 2503 O O . THR B 1 116 ? 8.055 -8.93 -2.352 1 94.56 116 THR B O 1
ATOM 2506 N N . CYS B 1 117 ? 7.426 -10.789 -1.386 1 93.25 117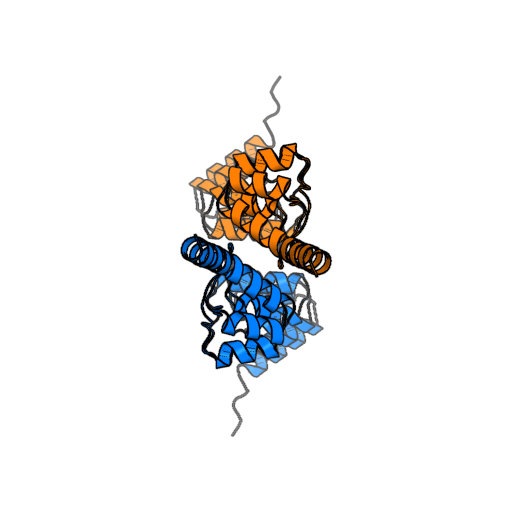 CYS B N 1
ATOM 2507 C CA . CYS B 1 117 ? 7.203 -11.445 -2.666 1 93.25 117 CYS B CA 1
ATOM 2508 C C . CYS B 1 117 ? 6.137 -10.719 -3.479 1 93.25 117 CYS B C 1
ATOM 2510 O O . CYS B 1 117 ? 6.285 -10.539 -4.688 1 93.25 117 CYS B O 1
ATOM 2512 N N . ASN B 1 118 ? 5.148 -10.352 -2.793 1 91.31 118 ASN B N 1
ATOM 2513 C CA . ASN B 1 118 ? 4.078 -9.633 -3.479 1 91.31 118 ASN B CA 1
ATOM 2514 C C . ASN B 1 118 ? 4.598 -8.352 -4.125 1 91.31 118 ASN B C 1
ATOM 2516 O O . ASN B 1 118 ? 4.238 -8.031 -5.262 1 91.31 118 ASN B O 1
ATOM 2520 N N . GLU B 1 119 ? 5.352 -7.621 -3.416 1 93.5 119 GLU B N 1
ATOM 2521 C CA . GLU B 1 119 ? 5.914 -6.387 -3.961 1 93.5 119 GLU B CA 1
ATOM 2522 C C . GLU B 1 119 ? 6.836 -6.676 -5.141 1 93.5 119 GLU B C 1
ATOM 2524 O O . GLU B 1 119 ? 6.758 -6.012 -6.176 1 93.5 119 GLU B O 1
ATOM 2529 N N . LEU B 1 120 ? 7.648 -7.648 -5.016 1 96.25 120 LEU B N 1
ATOM 2530 C CA . LEU B 1 120 ? 8.57 -8 -6.086 1 96.25 120 LEU B CA 1
ATOM 2531 C C . LEU B 1 120 ? 7.816 -8.445 -7.336 1 96.25 120 LEU B C 1
ATOM 2533 O O . LEU B 1 120 ? 8.125 -8 -8.445 1 96.25 120 LEU B O 1
ATOM 2537 N N . MET B 1 121 ? 6.836 -9.234 -7.145 1 93.75 121 MET B N 1
ATOM 2538 C CA . MET B 1 121 ? 6.074 -9.758 -8.273 1 93.75 121 MET B CA 1
ATOM 2539 C C . MET B 1 121 ? 5.344 -8.641 -9.008 1 93.75 121 MET B C 1
ATOM 2541 O O . MET B 1 121 ? 5.316 -8.609 -10.234 1 93.75 121 MET B O 1
ATOM 2545 N N . MET B 1 122 ? 4.781 -7.777 -8.203 1 92.62 122 MET B N 1
ATOM 2546 C CA . MET B 1 122 ? 4.102 -6.645 -8.82 1 92.62 122 MET B CA 1
ATOM 2547 C C . MET B 1 122 ? 5.074 -5.809 -9.641 1 92.62 122 MET B C 1
ATOM 2549 O O . MET B 1 122 ? 4.723 -5.316 -10.719 1 92.62 122 MET B O 1
ATOM 2553 N N . ASN B 1 123 ? 6.215 -5.645 -9.148 1 95.75 123 ASN B N 1
ATOM 2554 C CA . ASN B 1 123 ? 7.215 -4.855 -9.867 1 95.75 123 ASN B CA 1
ATOM 2555 C C . ASN B 1 123 ? 7.711 -5.582 -11.117 1 95.75 123 ASN B C 1
ATOM 2557 O O . ASN B 1 123 ? 8.031 -4.945 -12.117 1 95.75 123 ASN B O 1
ATOM 2561 N N . VAL B 1 124 ? 7.766 -6.914 -11.07 1 96.56 124 VAL B N 1
ATOM 2562 C CA . VAL B 1 124 ? 8.125 -7.699 -12.25 1 96.56 124 VAL B CA 1
ATOM 2563 C C . VAL B 1 124 ? 7.055 -7.531 -13.328 1 96.56 124 VAL B C 1
ATOM 2565 O O . VAL B 1 124 ? 7.371 -7.273 -14.492 1 96.56 124 VAL B O 1
ATOM 2568 N N . VAL B 1 125 ? 5.848 -7.668 -12.93 1 93.12 125 VAL B N 1
ATOM 2569 C CA . VAL B 1 125 ? 4.727 -7.559 -13.859 1 93.12 125 VAL B CA 1
ATOM 2570 C C . VAL B 1 125 ? 4.723 -6.176 -14.508 1 93.12 125 VAL B C 1
ATOM 2572 O O . VAL B 1 125 ? 4.445 -6.043 -15.703 1 93.12 125 VAL B O 1
ATOM 2575 N N . GLY B 1 126 ? 5.09 -5.191 -13.711 1 93.38 126 GLY B N 1
ATOM 2576 C CA . GLY B 1 126 ? 5.164 -3.828 -14.219 1 93.38 126 GLY B CA 1
ATOM 2577 C C . GLY B 1 126 ? 6.461 -3.535 -14.945 1 93.38 126 GLY B C 1
ATOM 2578 O O . GLY B 1 126 ? 6.66 -2.424 -15.445 1 93.38 126 GLY B O 1
ATOM 2579 N N . ASN B 1 127 ? 7.32 -4.461 -15.023 1 96.5 127 ASN B N 1
ATOM 2580 C CA . ASN B 1 127 ? 8.625 -4.336 -15.664 1 96.5 127 ASN B CA 1
ATOM 2581 C C . ASN B 1 127 ? 9.422 -3.172 -15.086 1 96.5 127 ASN B C 1
ATOM 2583 O O . ASN B 1 127 ? 9.977 -2.363 -15.828 1 96.5 127 ASN B O 1
ATOM 2587 N N . ASP B 1 128 ? 9.398 -3.078 -13.805 1 97.5 128 ASP B N 1
ATOM 2588 C CA . ASP B 1 128 ? 10.07 -1.988 -13.094 1 97.5 128 ASP B CA 1
ATOM 2589 C C . ASP B 1 128 ? 11.336 -2.48 -12.398 1 97.5 128 ASP B C 1
ATOM 2591 O O . ASP B 1 128 ? 11.344 -2.662 -11.18 1 97.5 128 ASP B O 1
ATOM 2595 N N . LEU B 1 129 ? 12.367 -2.559 -13.117 1 98.38 129 LEU B N 1
ATOM 2596 C CA . LEU B 1 129 ? 13.641 -3.066 -12.609 1 98.38 129 LEU B CA 1
ATOM 2597 C C . LEU B 1 129 ? 14.172 -2.172 -11.492 1 98.38 129 LEU B C 1
ATOM 2599 O O . LEU B 1 129 ? 14.719 -2.666 -10.5 1 98.38 129 LEU B O 1
ATOM 2603 N N . ASP B 1 130 ? 13.992 -0.875 -11.609 1 98.5 130 ASP B N 1
ATOM 2604 C CA . ASP B 1 130 ? 14.461 0.057 -10.586 1 98.5 130 ASP B CA 1
ATOM 2605 C C . ASP B 1 130 ? 13.805 -0.234 -9.242 1 98.5 130 ASP B C 1
ATOM 2607 O O . ASP B 1 130 ? 14.453 -0.165 -8.195 1 98.5 130 ASP B O 1
ATOM 2611 N N . ALA B 1 131 ? 12.539 -0.597 -9.32 1 98.19 131 ALA B N 1
ATOM 2612 C CA . ALA B 1 131 ? 11.828 -0.904 -8.078 1 98.19 131 ALA B CA 1
ATOM 2613 C C . ALA B 1 131 ? 12.375 -2.18 -7.438 1 98.19 131 ALA B C 1
ATOM 2615 O O . ALA B 1 131 ? 12.562 -2.24 -6.223 1 98.19 131 ALA B O 1
ATOM 2616 N N . ILE B 1 132 ? 12.594 -3.127 -8.242 1 98.5 132 ILE B N 1
ATOM 2617 C CA . ILE B 1 132 ? 13.141 -4.383 -7.738 1 98.5 132 ILE B CA 1
ATOM 2618 C C . ILE B 1 132 ? 14.508 -4.133 -7.113 1 98.5 132 ILE B C 1
ATOM 2620 O O . ILE B 1 132 ? 14.805 -4.625 -6.023 1 98.5 132 ILE B O 1
ATOM 2624 N N . THR B 1 133 ? 15.344 -3.295 -7.754 1 98.56 133 THR B N 1
ATOM 2625 C CA . THR B 1 133 ? 16.672 -2.945 -7.254 1 98.56 133 THR B CA 1
ATOM 2626 C C . THR B 1 133 ? 16.562 -2.189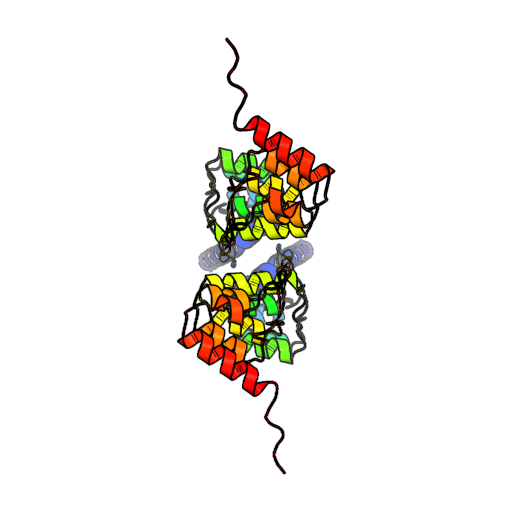 -5.934 1 98.56 133 THR B C 1
ATOM 2628 O O . THR B 1 133 ? 17.375 -2.395 -5.031 1 98.56 133 THR B O 1
ATOM 2631 N N . ALA B 1 134 ? 15.594 -1.39 -5.824 1 98.62 134 ALA B N 1
ATOM 2632 C CA . ALA B 1 134 ? 15.383 -0.632 -4.59 1 98.62 134 ALA B CA 1
ATOM 2633 C C . ALA B 1 134 ? 15.023 -1.558 -3.432 1 98.62 134 ALA B C 1
ATOM 2635 O O . ALA B 1 134 ? 15.547 -1.405 -2.324 1 98.62 134 ALA B O 1
ATOM 2636 N N . TRP B 1 135 ? 14.141 -2.49 -3.709 1 98.38 135 TRP B N 1
ATOM 2637 C CA . TRP B 1 135 ? 13.781 -3.451 -2.672 1 98.38 135 TRP B CA 1
ATOM 2638 C C . TRP B 1 135 ? 14.992 -4.27 -2.242 1 98.38 135 TRP B C 1
ATOM 2640 O O . TRP B 1 135 ? 15.219 -4.484 -1.047 1 98.38 135 TRP B O 1
ATOM 2650 N N . HIS B 1 136 ? 15.805 -4.617 -3.146 1 98.06 136 HIS B N 1
ATOM 2651 C CA . HIS B 1 136 ? 17.031 -5.348 -2.838 1 98.06 136 HIS B CA 1
ATOM 2652 C C . HIS B 1 136 ? 17.984 -4.5 -1.998 1 98.06 136 HIS B C 1
ATOM 2654 O O . HIS B 1 136 ? 18.516 -4.973 -0.996 1 98.06 136 HIS B O 1
ATOM 2660 N N . ALA B 1 137 ? 18.188 -3.24 -2.404 1 98.25 137 ALA B N 1
ATOM 2661 C CA . ALA B 1 137 ? 19.047 -2.318 -1.67 1 98.25 137 ALA B CA 1
ATOM 2662 C C . ALA B 1 137 ? 18.547 -2.127 -0.239 1 98.25 137 ALA B C 1
ATOM 2664 O O . ALA B 1 137 ? 19.344 -1.92 0.678 1 98.25 137 ALA B O 1
ATOM 2665 N N . GLY B 1 138 ? 17.266 -2.248 -0.087 1 98 138 GLY B N 1
ATOM 2666 C CA . GLY B 1 138 ? 16.656 -2.092 1.227 1 98 138 GLY B CA 1
ATOM 2667 C C . GLY B 1 138 ? 16.797 -3.326 2.098 1 98 138 GLY B C 1
ATOM 2668 O O . GLY B 1 138 ? 16.5 -3.287 3.291 1 98 138 GLY B O 1
ATOM 2669 N N . GLY B 1 139 ? 17.141 -4.449 1.484 1 97.62 139 GLY B N 1
ATOM 2670 C CA . GLY B 1 139 ? 17.391 -5.652 2.262 1 97.62 139 GLY B CA 1
ATOM 2671 C C . GLY B 1 139 ? 16.375 -6.75 1.995 1 97.62 139 GLY B C 1
ATOM 2672 O O . GLY B 1 139 ? 16.312 -7.738 2.73 1 97.62 139 GLY B O 1
ATOM 2673 N N . ALA B 1 140 ? 15.586 -6.586 0.975 1 97.38 140 ALA B N 1
ATOM 2674 C CA . ALA B 1 140 ? 14.57 -7.586 0.658 1 97.38 140 ALA B CA 1
ATOM 2675 C C . ALA B 1 140 ? 15.219 -8.883 0.171 1 97.38 140 ALA B C 1
ATOM 2677 O O . ALA B 1 140 ? 16.188 -8.852 -0.588 1 97.38 140 ALA B O 1
ATOM 2678 N N . ASP B 1 141 ? 14.656 -9.992 0.595 1 96.25 141 ASP B N 1
ATOM 2679 C CA . ASP B 1 141 ? 15.047 -11.289 0.056 1 96.25 141 ASP B CA 1
ATOM 2680 C C . ASP B 1 141 ? 14.461 -11.5 -1.34 1 96.25 141 ASP B C 1
ATOM 2682 O O . ASP B 1 141 ? 13.258 -11.711 -1.491 1 96.25 141 ASP B O 1
ATOM 2686 N N . LEU B 1 142 ? 15.258 -11.562 -2.344 1 97.25 142 LEU B N 1
ATOM 2687 C CA . LEU B 1 142 ? 14.812 -11.664 -3.729 1 97.25 142 LEU B CA 1
ATOM 2688 C C . LEU B 1 142 ? 14.258 -13.055 -4.02 1 97.25 142 LEU B C 1
ATOM 2690 O O . LEU B 1 142 ? 13.586 -13.266 -5.031 1 97.25 142 LEU B O 1
ATOM 2694 N N . ASP B 1 143 ? 14.555 -14 -3.119 1 94.94 143 ASP B N 1
ATOM 2695 C CA . ASP B 1 143 ? 14.07 -15.359 -3.311 1 94.94 143 ASP B CA 1
ATOM 2696 C C . ASP B 1 143 ? 12.805 -15.617 -2.504 1 94.94 143 ASP B C 1
ATOM 2698 O O . ASP B 1 143 ? 12.367 -16.766 -2.367 1 94.94 143 ASP B O 1
ATOM 2702 N N . ALA B 1 144 ? 12.25 -14.531 -1.95 1 95.19 144 ALA B N 1
ATOM 2703 C CA . ALA B 1 144 ? 10.969 -14.68 -1.262 1 95.19 144 ALA B CA 1
ATOM 2704 C C . ALA B 1 144 ? 9.914 -15.297 -2.184 1 95.19 144 ALA B C 1
ATOM 2706 O O . ALA B 1 144 ? 9.852 -14.953 -3.367 1 95.19 144 ALA B O 1
ATOM 2707 N N . SER B 1 145 ? 9.141 -16.203 -1.641 1 93.75 145 SER B N 1
ATOM 2708 C CA . SER B 1 145 ? 8.133 -16.875 -2.455 1 93.75 145 SER B CA 1
ATOM 2709 C C . SER B 1 145 ? 6.727 -16.594 -1.954 1 93.75 145 SER B C 1
ATOM 2711 O O . SER B 1 145 ? 6.539 -16.219 -0.791 1 93.75 145 SER B O 1
ATOM 2713 N N . ASN B 1 146 ? 5.805 -16.656 -2.895 1 90.38 146 ASN B N 1
ATOM 2714 C CA . ASN B 1 146 ? 4.402 -16.484 -2.531 1 90.38 146 ASN B CA 1
ATOM 2715 C C . ASN B 1 146 ? 3.785 -17.781 -2.031 1 90.38 146 ASN B C 1
ATOM 2717 O O . ASN B 1 146 ? 4.5 -18.75 -1.756 1 90.38 146 ASN B O 1
ATOM 2721 N N . TYR B 1 147 ? 2.502 -17.781 -1.839 1 83.94 147 TYR B N 1
ATOM 2722 C CA . TYR B 1 147 ? 1.762 -18.891 -1.254 1 83.94 147 TYR B CA 1
ATOM 2723 C C . TYR B 1 147 ? 1.866 -20.141 -2.129 1 83.94 147 TYR B C 1
ATOM 2725 O O . TYR B 1 147 ? 1.656 -21.266 -1.654 1 83.94 147 TYR B O 1
ATOM 2733 N N . ASP B 1 148 ? 2.273 -19.969 -3.402 1 89.44 148 ASP B N 1
ATOM 2734 C CA . ASP B 1 148 ? 2.426 -21.078 -4.324 1 89.44 148 ASP B CA 1
ATOM 2735 C C . ASP B 1 148 ? 3.891 -21.5 -4.449 1 89.44 148 ASP B C 1
ATOM 2737 O O . ASP B 1 148 ? 4.234 -22.328 -5.293 1 89.44 148 ASP B O 1
ATOM 2741 N N . GLY B 1 149 ? 4.727 -20.844 -3.701 1 92.31 149 GLY B N 1
ATOM 2742 C CA . GLY B 1 149 ? 6.148 -21.141 -3.775 1 92.31 149 GLY B CA 1
ATOM 2743 C C . GLY B 1 149 ? 6.836 -20.484 -4.949 1 92.31 149 GLY B C 1
ATOM 2744 O O . GLY B 1 149 ? 7.996 -20.766 -5.242 1 92.31 149 GLY B O 1
ATOM 2745 N N . ARG B 1 150 ? 6.121 -19.625 -5.586 1 93.19 150 ARG B N 1
ATOM 2746 C CA . ARG B 1 150 ? 6.684 -18.953 -6.75 1 93.19 150 ARG B CA 1
ATOM 2747 C C . ARG B 1 150 ? 7.492 -17.719 -6.332 1 93.19 150 ARG B C 1
ATOM 2749 O O . ARG B 1 150 ? 7.105 -17 -5.41 1 93.19 150 ARG B O 1
ATOM 2756 N N . THR B 1 151 ? 8.547 -17.531 -7.07 1 95.56 151 THR B N 1
ATOM 2757 C CA . THR B 1 151 ? 9.438 -16.406 -6.793 1 95.56 151 THR B CA 1
ATOM 2758 C C . THR B 1 151 ? 9.367 -15.383 -7.914 1 95.56 151 THR B C 1
ATOM 2760 O O . THR B 1 151 ? 8.742 -15.625 -8.953 1 95.56 151 THR B O 1
ATOM 2763 N N . ALA B 1 152 ? 9.992 -14.203 -7.66 1 96.5 152 ALA B N 1
ATOM 2764 C CA . ALA B 1 152 ? 10.07 -13.156 -8.68 1 96.5 152 ALA B CA 1
ATOM 2765 C C . ALA B 1 152 ? 10.719 -13.688 -9.953 1 96.5 152 ALA B C 1
ATOM 2767 O O . ALA B 1 152 ? 10.336 -13.297 -11.062 1 96.5 152 ALA B O 1
ATOM 2768 N N . LEU B 1 153 ? 11.656 -14.609 -9.789 1 97.06 153 LEU B N 1
ATOM 2769 C CA . LEU B 1 153 ? 12.344 -15.172 -10.953 1 97.06 153 LEU B CA 1
ATOM 2770 C C . LEU B 1 153 ? 11.391 -16.016 -11.789 1 97.06 153 LEU B C 1
ATOM 2772 O O . LEU B 1 153 ? 11.383 -15.914 -13.023 1 97.06 153 LEU B O 1
ATOM 2776 N N . HIS B 1 154 ? 10.578 -16.859 -11.148 1 96.44 154 HIS B N 1
ATOM 2777 C CA . HIS B 1 154 ? 9.57 -17.609 -11.883 1 96.44 154 HIS B CA 1
ATOM 2778 C C . HIS B 1 154 ? 8.758 -16.703 -12.797 1 96.44 154 HIS B C 1
ATOM 2780 O O . HIS B 1 154 ? 8.602 -16.984 -13.984 1 96.44 154 HIS B O 1
ATOM 2786 N N . ILE B 1 155 ? 8.328 -15.586 -12.227 1 94.44 155 ILE B N 1
ATOM 2787 C CA . ILE B 1 155 ? 7.422 -14.688 -12.93 1 94.44 155 ILE B CA 1
ATOM 2788 C C . ILE B 1 155 ? 8.18 -13.945 -14.031 1 94.44 155 ILE B C 1
ATOM 2790 O O . ILE B 1 155 ? 7.672 -13.773 -15.141 1 94.44 155 ILE B O 1
ATOM 2794 N N . ALA B 1 156 ? 9.328 -13.469 -13.703 1 96.88 156 ALA B N 1
ATOM 2795 C CA . ALA B 1 156 ? 10.141 -12.75 -14.68 1 96.88 156 ALA B CA 1
ATOM 2796 C C . ALA B 1 156 ? 10.391 -13.602 -15.922 1 96.88 156 ALA B C 1
ATOM 2798 O O . ALA B 1 156 ? 10.32 -13.102 -17.047 1 96.88 156 ALA B O 1
ATOM 2799 N N . VAL B 1 157 ? 10.672 -14.852 -15.711 1 96.25 157 VAL B N 1
ATOM 2800 C CA . VAL B 1 157 ? 10.93 -15.781 -16.812 1 96.25 157 VAL B CA 1
ATOM 2801 C C . VAL B 1 157 ? 9.648 -16 -17.609 1 96.25 157 VAL B C 1
ATOM 2803 O O . VAL B 1 157 ? 9.656 -15.914 -18.844 1 96.25 157 VAL B O 1
ATOM 2806 N N . ALA B 1 158 ? 8.617 -16.266 -16.906 1 92.44 158 ALA B N 1
ATOM 2807 C CA . ALA B 1 158 ? 7.332 -16.5 -17.562 1 92.44 158 ALA B CA 1
ATOM 2808 C C . ALA B 1 158 ? 6.938 -15.312 -18.438 1 92.44 158 ALA B C 1
ATOM 2810 O O . ALA B 1 158 ? 6.324 -15.492 -19.484 1 92.44 158 ALA B O 1
ATOM 2811 N N . ARG B 1 159 ? 7.348 -14.102 -18.047 1 92.56 159 ARG B N 1
ATOM 2812 C CA . ARG B 1 159 ? 6.941 -12.891 -18.75 1 92.56 159 ARG B CA 1
ATOM 2813 C C . ARG B 1 159 ? 7.98 -12.484 -19.797 1 92.56 159 ARG B C 1
ATOM 2815 O O . ARG B 1 159 ? 7.773 -11.531 -20.547 1 92.56 159 ARG B O 1
ATOM 2822 N N . GLY B 1 160 ? 9.047 -13.133 -19.75 1 94.44 160 GLY B N 1
ATOM 2823 C CA . GLY B 1 160 ? 10.109 -12.812 -20.688 1 94.44 160 GLY B CA 1
ATOM 2824 C C . GLY B 1 160 ? 10.805 -11.5 -20.375 1 94.44 160 GLY B C 1
ATOM 2825 O O . GLY B 1 160 ? 11.258 -10.797 -21.266 1 94.44 160 GLY B O 1
ATOM 2826 N N . ALA B 1 161 ? 10.805 -11.117 -19.156 1 96.31 161 ALA B N 1
ATOM 2827 C CA . ALA B 1 161 ? 11.461 -9.883 -18.734 1 96.31 161 ALA B CA 1
ATOM 2828 C C . ALA B 1 161 ? 12.969 -10.078 -18.609 1 96.31 161 ALA B C 1
ATOM 2830 O O . ALA B 1 161 ? 13.5 -10.203 -17.5 1 96.31 161 ALA B O 1
ATOM 2831 N N . GLU B 1 162 ? 13.625 -9.93 -19.656 1 96.5 162 GLU B N 1
ATOM 2832 C CA . GLU B 1 162 ? 15.023 -10.32 -19.781 1 96.5 162 GLU B CA 1
ATOM 2833 C C . GLU B 1 162 ? 15.906 -9.531 -18.828 1 96.5 162 GLU B C 1
ATOM 2835 O O . GLU B 1 162 ? 16.766 -10.102 -18.156 1 96.5 162 GLU B O 1
ATOM 2840 N N . ASP B 1 163 ? 15.703 -8.234 -18.719 1 97.81 163 ASP B N 1
ATOM 2841 C CA . ASP B 1 163 ? 16.531 -7.395 -17.859 1 97.81 163 ASP B CA 1
ATOM 2842 C C . ASP B 1 163 ? 16.375 -7.766 -16.391 1 97.81 163 ASP B C 1
ATOM 2844 O O . ASP B 1 163 ? 17.344 -7.777 -15.641 1 97.81 163 ASP B O 1
ATOM 2848 N N . ILE B 1 164 ? 15.164 -8.062 -16.031 1 98.38 164 ILE B N 1
ATOM 2849 C CA . ILE B 1 164 ? 14.891 -8.43 -14.656 1 98.38 164 ILE B CA 1
ATOM 2850 C C . ILE B 1 164 ? 15.469 -9.812 -14.359 1 98.38 164 ILE B C 1
ATOM 2852 O O . ILE B 1 164 ? 16.078 -10.023 -13.312 1 98.38 164 ILE B O 1
ATOM 2856 N N . VAL B 1 165 ? 15.359 -10.719 -15.32 1 97.75 165 VAL B N 1
ATOM 2857 C CA . VAL B 1 165 ? 15.945 -12.047 -15.172 1 97.75 165 VAL B CA 1
ATOM 2858 C C . VAL B 1 165 ? 17.453 -11.922 -14.977 1 97.75 165 VAL B C 1
ATOM 2860 O O . VAL B 1 165 ? 18.016 -12.523 -14.055 1 97.75 165 VAL B O 1
ATOM 2863 N N . ARG B 1 166 ? 18.078 -11.141 -15.758 1 97.44 166 ARG B N 1
ATOM 2864 C CA . ARG B 1 166 ? 19.516 -10.93 -15.672 1 97.44 166 ARG B CA 1
ATOM 2865 C C . ARG B 1 166 ? 19.922 -10.406 -14.297 1 97.44 166 ARG B C 1
ATOM 2867 O O . ARG B 1 166 ? 20.875 -10.891 -13.695 1 97.44 166 ARG B O 1
ATOM 2874 N N . PHE B 1 167 ? 19.234 -9.43 -13.836 1 98.19 167 PHE B N 1
ATOM 2875 C CA . PHE B 1 167 ? 19.531 -8.852 -12.531 1 98.19 167 PHE B CA 1
ATOM 2876 C C . PHE B 1 167 ? 19.375 -9.891 -11.43 1 98.19 167 PHE B C 1
ATOM 2878 O O . PHE B 1 167 ? 20.266 -10.07 -10.602 1 98.19 167 PHE B O 1
ATOM 2885 N N . LEU B 1 168 ? 18.203 -10.594 -11.414 1 98.06 168 LEU B N 1
ATOM 2886 C CA . LEU B 1 168 ? 17.906 -11.562 -10.359 1 98.06 168 LEU B CA 1
ATOM 2887 C C . LEU B 1 168 ? 18.953 -12.664 -10.336 1 98.06 168 LEU B C 1
ATOM 2889 O O . LEU B 1 168 ? 19.438 -13.055 -9.266 1 98.06 168 LEU B O 1
ATOM 2893 N N . ILE B 1 169 ? 19.375 -13.078 -11.477 1 96.44 169 ILE B N 1
ATOM 2894 C CA . ILE B 1 169 ? 20.375 -14.125 -11.586 1 96.44 169 ILE B CA 1
ATOM 2895 C C . ILE B 1 169 ? 21.719 -13.609 -11.078 1 96.44 169 ILE B C 1
ATOM 2897 O O . ILE B 1 169 ? 22.438 -14.312 -10.367 1 96.44 169 ILE B O 1
ATOM 2901 N N . SER B 1 170 ? 22.078 -12.422 -11.453 1 96 170 SER B N 1
ATOM 2902 C CA . SER B 1 170 ? 23.328 -11.836 -11.031 1 96 170 SER B CA 1
ATOM 2903 C C . SER B 1 170 ? 23.391 -11.68 -9.516 1 96 170 SER B C 1
ATOM 2905 O O . SER B 1 170 ? 24.484 -11.625 -8.938 1 96 170 SER B O 1
ATOM 2907 N N . GLN B 1 171 ? 22.25 -11.609 -8.883 1 96.12 171 GLN B N 1
ATOM 2908 C CA . GLN B 1 171 ? 22.188 -11.453 -7.434 1 96.12 171 GLN B CA 1
ATOM 2909 C C . GLN B 1 171 ? 22.125 -12.812 -6.738 1 96.12 171 GLN B C 1
ATOM 2911 O O . GLN B 1 171 ? 22 -12.891 -5.516 1 96.12 171 GLN B O 1
ATOM 2916 N N . GLY B 1 172 ? 22.062 -13.898 -7.504 1 94.31 172 GLY B N 1
ATOM 2917 C CA . GLY B 1 172 ? 22.219 -15.227 -6.93 1 94.31 172 GLY B CA 1
ATOM 2918 C C . GLY B 1 172 ? 20.906 -15.977 -6.816 1 94.31 172 GLY B C 1
ATOM 2919 O O . GLY B 1 172 ? 20.828 -17.016 -6.148 1 94.31 172 GLY B O 1
ATOM 2920 N N . CYS B 1 173 ? 19.859 -15.516 -7.414 1 95.69 173 CYS B N 1
ATOM 2921 C CA . CYS B 1 173 ? 18.594 -16.234 -7.387 1 95.69 173 CYS B CA 1
ATOM 2922 C C . CYS B 1 173 ? 18.719 -17.594 -8.086 1 95.69 173 CYS B C 1
ATOM 2924 O O . CYS B 1 173 ? 19.375 -17.688 -9.125 1 95.69 173 CYS B O 1
ATOM 2926 N N . ASP B 1 174 ? 18.031 -18.594 -7.555 1 92.62 174 ASP B N 1
ATOM 2927 C CA . ASP B 1 174 ? 18.188 -19.984 -7.965 1 92.62 174 ASP B CA 1
ATOM 2928 C C . ASP B 1 174 ? 17.266 -20.312 -9.133 1 92.62 174 ASP B C 1
ATOM 2930 O O . ASP B 1 174 ? 16.047 -20.375 -8.969 1 92.62 174 ASP B O 1
ATOM 2934 N N . PRO B 1 175 ? 17.812 -20.609 -10.289 1 94.19 175 PRO B N 1
ATOM 2935 C CA . PRO B 1 175 ? 17 -20.953 -11.461 1 94.19 175 PRO B CA 1
ATOM 2936 C C . PRO B 1 175 ? 16.312 -22.297 -11.32 1 94.19 175 PRO B C 1
ATOM 2938 O O . PRO B 1 175 ? 15.406 -22.625 -12.102 1 94.19 175 PRO B O 1
ATOM 2941 N N . GLU B 1 176 ? 16.703 -23.141 -10.328 1 93.94 176 GLU B N 1
ATOM 2942 C CA . GLU B 1 176 ? 16.172 -24.484 -10.188 1 93.94 176 GLU B CA 1
ATOM 2943 C C . GLU B 1 176 ? 15.242 -24.594 -8.984 1 93.94 176 GLU B C 1
ATOM 2945 O O . GLU B 1 176 ? 14.844 -25.688 -8.594 1 93.94 176 GLU B O 1
ATOM 2950 N N . ARG B 1 177 ? 14.961 -23.516 -8.43 1 94.25 177 ARG B N 1
ATOM 2951 C CA . ARG B 1 177 ? 14.023 -23.531 -7.312 1 94.25 177 ARG B CA 1
ATOM 2952 C C . ARG B 1 177 ? 12.641 -24.016 -7.758 1 94.25 177 ARG B C 1
ATOM 2954 O O . ARG B 1 177 ? 12.094 -23.5 -8.734 1 94.25 177 ARG B O 1
ATOM 2961 N N . LYS B 1 178 ? 12.086 -24.969 -7.062 1 95.88 178 LYS B N 1
ATOM 2962 C CA . LYS B 1 178 ? 10.781 -25.516 -7.43 1 95.88 178 LYS B CA 1
ATOM 2963 C C . LYS B 1 178 ? 9.656 -24.812 -6.68 1 95.88 178 LYS B C 1
ATOM 2965 O O . LYS B 1 178 ? 9.789 -24.516 -5.488 1 95.88 178 LYS B O 1
ATOM 2970 N N . ASP B 1 179 ? 8.586 -24.516 -7.441 1 93.19 179 ASP B N 1
ATOM 2971 C CA . ASP B 1 179 ? 7.371 -24.062 -6.77 1 93.19 179 ASP B CA 1
ATOM 2972 C C . ASP B 1 179 ? 6.566 -25.25 -6.246 1 93.19 179 ASP B C 1
ATOM 2974 O O . ASP B 1 179 ? 7.055 -26.391 -6.242 1 93.19 179 ASP B O 1
ATOM 2978 N N . ASN B 1 180 ? 5.418 -25 -5.695 1 89.44 180 ASN B N 1
ATOM 2979 C CA . ASN B 1 180 ? 4.629 -26.062 -5.07 1 89.44 180 ASN B CA 1
ATOM 2980 C C . ASN B 1 180 ? 4.09 -27.047 -6.105 1 89.44 180 ASN B C 1
ATOM 2982 O O . ASN B 1 180 ? 3.551 -28.094 -5.75 1 89.44 180 ASN B O 1
ATOM 2986 N N . PHE B 1 181 ? 4.277 -26.719 -7.387 1 86.88 181 PHE B N 1
ATOM 2987 C CA . PHE B 1 181 ? 3.801 -27.578 -8.469 1 86.88 181 PHE B CA 1
ATOM 2988 C C . PHE B 1 181 ? 4.969 -28.281 -9.164 1 86.88 181 PHE B C 1
ATOM 2990 O O . PHE B 1 181 ? 4.785 -28.922 -10.188 1 86.88 181 PHE B O 1
ATOM 2997 N N . GLY B 1 182 ? 6.109 -28.062 -8.664 1 92 182 GLY B N 1
ATOM 2998 C CA . GLY B 1 182 ? 7.293 -28.719 -9.195 1 92 182 GLY B CA 1
ATOM 2999 C C . GLY B 1 182 ? 7.91 -27.984 -10.367 1 92 182 GLY B C 1
ATOM 3000 O O . GLY B 1 182 ? 8.805 -28.5 -11.031 1 92 182 GLY B O 1
ATOM 3001 N N . ARG B 1 183 ? 7.488 -26.875 -10.586 1 92.31 183 ARG B N 1
ATOM 3002 C CA . ARG B 1 183 ? 8.016 -26.094 -11.703 1 92.31 183 ARG B CA 1
ATOM 3003 C C . ARG B 1 183 ? 9.188 -25.219 -11.258 1 92.31 183 ARG B C 1
ATOM 3005 O O . ARG B 1 183 ? 9.18 -24.672 -10.148 1 92.31 183 ARG B O 1
ATOM 3012 N N . THR B 1 184 ? 10.125 -25.109 -12.203 1 95.44 184 THR B N 1
ATOM 3013 C CA . THR B 1 184 ? 11.273 -24.25 -11.961 1 95.44 184 THR B CA 1
ATOM 3014 C C . THR B 1 184 ? 11.297 -23.078 -12.945 1 95.44 184 THR B C 1
ATOM 3016 O O . THR B 1 184 ? 10.625 -23.125 -13.984 1 95.44 184 THR B O 1
ATOM 3019 N N . PRO B 1 185 ? 12.031 -21.938 -12.586 1 95.12 185 PRO B N 1
ATOM 3020 C CA . PRO B 1 185 ? 12.195 -20.891 -13.594 1 95.12 185 PRO B CA 1
ATOM 3021 C C . PRO B 1 185 ? 12.727 -21.438 -14.922 1 95.12 185 PRO B C 1
ATOM 3023 O O . PRO B 1 185 ? 12.266 -21.016 -15.984 1 95.12 185 PRO B O 1
ATOM 3026 N N . MET B 1 186 ? 13.586 -22.375 -14.859 1 92.88 186 MET B N 1
ATOM 3027 C CA . MET B 1 186 ? 14.148 -22.984 -16.062 1 92.88 186 MET B CA 1
ATOM 3028 C C . MET B 1 186 ? 13.062 -23.656 -16.891 1 92.88 186 MET B C 1
ATOM 3030 O O . MET B 1 186 ? 13.008 -23.469 -18.109 1 92.88 186 MET B O 1
ATOM 3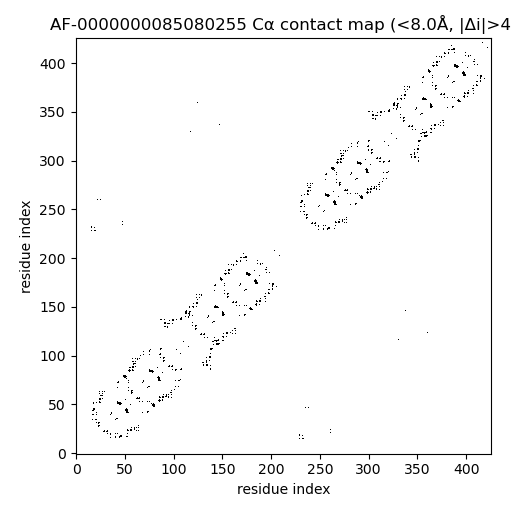034 N N . SER B 1 187 ? 12.25 -24.391 -16.219 1 91 187 SER B N 1
ATOM 3035 C CA . SER B 1 187 ? 11.188 -25.094 -16.938 1 91 187 SER B CA 1
ATOM 3036 C C . SER B 1 187 ? 10.18 -24.125 -17.547 1 91 187 SER B C 1
ATOM 3038 O O . SER B 1 187 ? 9.562 -24.438 -18.562 1 91 187 SER B O 1
ATOM 3040 N N . GLU B 1 188 ? 10.031 -22.906 -16.953 1 89.44 188 GLU B N 1
ATOM 3041 C CA . GLU B 1 188 ? 9.07 -21.906 -17.422 1 89.44 188 GLU B CA 1
ATOM 3042 C C . GLU B 1 188 ? 9.602 -21.156 -18.641 1 89.44 188 GLU B C 1
ATOM 3044 O O . GLU B 1 188 ? 8.836 -20.547 -19.375 1 89.44 188 GLU B O 1
ATOM 3049 N N . ALA B 1 189 ? 10.797 -21.047 -18.875 1 91.25 189 ALA B N 1
ATOM 3050 C CA . ALA B 1 189 ? 11.43 -20.312 -19.969 1 91.25 189 ALA B CA 1
ATOM 3051 C C . ALA B 1 189 ? 11 -20.859 -21.312 1 91.25 189 ALA B C 1
ATOM 3053 O O . ALA B 1 189 ? 10.992 -20.141 -22.312 1 91.25 189 ALA B O 1
ATOM 3054 N N . ALA B 1 190 ? 10.484 -22.031 -21.266 1 81.94 190 ALA B N 1
ATOM 3055 C CA . ALA B 1 190 ? 9.969 -22.641 -22.5 1 81.94 190 ALA B CA 1
ATOM 3056 C C . ALA B 1 190 ? 10.953 -22.469 -23.656 1 81.94 190 ALA B C 1
ATOM 3058 O O . ALA B 1 190 ? 12.109 -22.891 -23.562 1 81.94 190 ALA B O 1
ATOM 3059 N N . GLU B 1 191 ? 10.539 -21.609 -24.656 1 86.31 191 GLU B N 1
ATOM 3060 C CA . GLU B 1 191 ? 11.328 -21.469 -25.875 1 86.31 191 GLU B CA 1
ATOM 3061 C C . GLU B 1 191 ? 12 -20.094 -25.953 1 86.31 191 GLU B C 1
ATOM 3063 O O . GLU B 1 191 ? 12.383 -19.641 -27.031 1 86.31 191 GLU B O 1
ATOM 3068 N N . GLN B 1 192 ? 12.188 -19.562 -24.844 1 92 192 GLN B N 1
ATOM 3069 C CA . GLN B 1 192 ? 12.828 -18.25 -24.828 1 92 192 GLN B CA 1
ATOM 3070 C C . GLN B 1 192 ? 14.352 -18.391 -24.781 1 92 192 GLN B C 1
ATOM 3072 O O . GLN B 1 192 ? 14.938 -18.391 -23.703 1 92 192 GLN B O 1
ATOM 3077 N N . GLU B 1 193 ? 14.977 -18.375 -25.844 1 92.62 193 GLU B N 1
ATOM 3078 C CA . GLU B 1 193 ? 16.391 -18.719 -25.984 1 92.62 193 GLU B CA 1
ATOM 3079 C C . GLU B 1 193 ? 17.266 -17.797 -25.125 1 92.62 193 GLU B C 1
ATOM 3081 O O . GLU B 1 193 ? 18.125 -18.266 -24.391 1 92.62 193 GLU B O 1
ATOM 3086 N N . GLU B 1 194 ? 17.016 -16.562 -25.234 1 93.31 194 GLU B N 1
ATOM 3087 C CA . GLU B 1 194 ? 17.844 -15.609 -24.5 1 93.31 194 GLU B CA 1
ATOM 3088 C C . GLU B 1 194 ? 17.719 -15.828 -22.984 1 93.31 194 GLU B C 1
ATOM 3090 O O . GLU B 1 194 ? 18.703 -15.734 -22.266 1 93.31 194 GLU B O 1
ATOM 3095 N N . ILE B 1 195 ? 16.531 -16.125 -22.547 1 95.31 195 ILE B N 1
ATOM 3096 C CA . ILE B 1 195 ? 16.281 -16.328 -21.125 1 95.31 195 ILE B CA 1
ATOM 3097 C C . ILE B 1 195 ? 16.938 -17.641 -20.672 1 95.31 195 ILE B C 1
ATOM 3099 O O . ILE B 1 195 ? 17.531 -17.703 -19.578 1 95.31 195 ILE B O 1
ATOM 3103 N N . ILE B 1 196 ? 16.891 -18.625 -21.531 1 95.06 196 ILE B N 1
ATOM 3104 C CA . ILE B 1 196 ? 17.5 -19.906 -21.203 1 95.06 196 ILE B CA 1
ATOM 3105 C C . ILE B 1 196 ? 19 -19.734 -21.047 1 95.06 196 ILE B C 1
ATOM 3107 O O . ILE B 1 196 ? 19.594 -20.281 -20.094 1 95.06 196 ILE B O 1
ATOM 3111 N N . GLU B 1 197 ? 19.531 -18.969 -21.875 1 94.5 197 GLU B N 1
ATOM 3112 C CA . GLU B 1 197 ? 20.953 -18.719 -21.797 1 94.5 197 GLU B CA 1
ATOM 3113 C C . GLU B 1 197 ? 21.328 -18.031 -20.484 1 94.5 197 GLU B C 1
ATOM 3115 O O . GLU B 1 197 ? 22.328 -18.359 -19.859 1 94.5 197 GLU B O 1
ATOM 3120 N N . LEU B 1 198 ? 20.562 -17.109 -20.094 1 93.81 198 LEU B N 1
ATOM 3121 C CA . LEU B 1 198 ? 20.797 -16.375 -18.844 1 93.81 198 LEU B CA 1
ATOM 3122 C C . LEU B 1 198 ? 20.688 -17.312 -17.641 1 93.81 198 LEU B C 1
ATOM 3124 O O . LEU B 1 198 ? 21.516 -17.25 -16.719 1 93.81 198 LEU B O 1
ATOM 3128 N N . LEU B 1 199 ? 19.734 -18.125 -17.656 1 95.06 199 LEU B N 1
ATOM 3129 C CA . LEU B 1 199 ? 19.516 -19.062 -16.547 1 95.06 199 LEU B CA 1
ATOM 3130 C C . LEU B 1 199 ? 20.656 -20.062 -16.453 1 95.06 199 LEU B C 1
ATOM 3132 O O . LEU B 1 199 ? 21.094 -20.406 -15.344 1 95.06 199 LEU B O 1
ATOM 3136 N N . GLU B 1 200 ? 21.109 -20.484 -17.578 1 93.19 200 GLU B N 1
ATOM 3137 C CA . GLU B 1 200 ? 22.25 -21.391 -17.609 1 93.19 200 GLU B CA 1
ATOM 3138 C C . GLU B 1 200 ? 23.5 -20.719 -17.047 1 93.19 200 GLU B C 1
ATOM 3140 O O . GLU B 1 200 ? 24.281 -21.359 -16.328 1 93.19 200 GLU B O 1
ATOM 3145 N N . TRP B 1 201 ? 23.656 -19.562 -17.422 1 90.44 201 TRP B N 1
ATOM 3146 C CA . TRP B 1 201 ? 24.75 -18.797 -16.859 1 90.44 201 TRP B CA 1
ATOM 3147 C C . TRP B 1 201 ? 24.656 -18.734 -15.328 1 90.44 201 TRP B C 1
ATOM 3149 O O . TRP B 1 201 ? 25.672 -18.922 -14.633 1 90.44 201 TRP B O 1
ATOM 3159 N N . GLY B 1 202 ? 23.531 -18.438 -14.766 1 89.5 202 GLY B N 1
ATOM 3160 C CA . GLY B 1 202 ? 23.328 -18.406 -13.32 1 89.5 202 GLY B CA 1
ATOM 3161 C C . GLY B 1 202 ? 23.656 -19.703 -12.633 1 89.5 202 GLY B C 1
ATOM 3162 O O . GLY B 1 202 ? 24.203 -19.719 -11.531 1 89.5 202 GLY B O 1
ATOM 3163 N N . LEU B 1 203 ? 23.344 -20.828 -13.258 1 89.25 203 LEU B N 1
ATOM 3164 C CA . LEU B 1 203 ? 23.641 -22.141 -12.711 1 89.25 203 LEU B CA 1
ATOM 3165 C C . LEU B 1 203 ? 25.141 -22.391 -12.664 1 89.25 203 LEU B C 1
ATOM 3167 O O . LEU B 1 203 ? 25.641 -23.047 -11.742 1 89.25 203 LEU B O 1
ATOM 3171 N N . SER B 1 204 ? 25.797 -21.844 -13.617 1 87.31 204 SER B N 1
ATOM 3172 C CA . SER B 1 204 ? 27.234 -22.016 -13.695 1 87.31 204 SER B CA 1
ATOM 3173 C C . SER B 1 204 ? 27.953 -21.234 -12.602 1 87.31 204 SER B C 1
ATOM 3175 O O . SER B 1 204 ? 29.016 -21.641 -12.125 1 87.31 204 SER B O 1
ATOM 3177 N N . MET B 1 205 ? 27.438 -20.109 -12.242 1 82.06 205 MET B N 1
ATOM 3178 C CA . MET B 1 205 ? 28.047 -19.281 -11.211 1 82.06 205 MET B CA 1
ATOM 3179 C C . MET B 1 205 ? 27.891 -19.906 -9.836 1 82.06 205 MET B C 1
ATOM 3181 O O . MET B 1 205 ? 28.688 -19.641 -8.93 1 82.06 205 MET B O 1
ATOM 3185 N N . LYS B 1 206 ? 26.875 -20.562 -9.562 1 73.75 206 LYS B N 1
ATOM 3186 C CA . LYS B 1 206 ? 26.625 -21.172 -8.258 1 73.75 206 LYS B CA 1
ATOM 3187 C C . LYS B 1 206 ? 27.594 -22.344 -8.008 1 73.75 206 LYS B C 1
ATOM 3189 O O . LYS B 1 206 ? 28.016 -22.562 -6.875 1 73.75 206 LYS B O 1
ATOM 3194 N N . ASP B 1 207 ? 27.906 -23.281 -8.844 1 64.75 207 ASP B N 1
ATOM 3195 C CA . ASP B 1 207 ? 28.859 -24.375 -8.719 1 64.75 207 ASP B CA 1
ATOM 3196 C C . ASP B 1 207 ? 30.094 -24.141 -9.602 1 64.75 207 ASP B C 1
ATOM 3198 O O . ASP B 1 207 ? 30.172 -24.656 -10.719 1 64.75 207 ASP B O 1
ATOM 3202 N N . PRO B 1 208 ? 30.969 -23.188 -9.117 1 58.84 208 PRO B N 1
ATOM 3203 C CA . PRO B 1 208 ? 32.125 -23.016 -10 1 58.84 208 PRO B CA 1
ATOM 3204 C C . PRO B 1 208 ? 32.938 -24.297 -10.188 1 58.84 208 PRO B C 1
ATOM 3206 O O . PRO B 1 208 ? 33 -25.125 -9.273 1 58.84 208 PRO B O 1
ATOM 3209 N N . PRO B 1 209 ? 33.094 -24.703 -11.438 1 57.31 209 PRO B N 1
ATOM 3210 C CA . PRO B 1 209 ? 33.906 -25.906 -11.625 1 57.31 209 PRO B CA 1
ATOM 3211 C C . PRO B 1 209 ? 35.094 -25.953 -10.672 1 57.31 209 PRO B C 1
ATOM 3213 O O . PRO B 1 209 ? 35.625 -24.906 -10.289 1 57.31 209 PRO B O 1
ATOM 3216 N N . PRO B 1 210 ? 35.156 -27.094 -9.898 1 52.44 210 PRO B N 1
ATOM 3217 C CA . PRO B 1 210 ? 36.375 -27.219 -9.078 1 52.44 210 PRO B CA 1
ATOM 3218 C C . PRO B 1 210 ? 37.625 -26.719 -9.789 1 52.44 210 PRO B C 1
ATOM 3220 O O . PRO B 1 210 ? 37.719 -26.828 -11.016 1 52.44 210 PRO B O 1
ATOM 3223 N N . ASN B 1 211 ? 38.125 -25.641 -9.289 1 48.84 211 ASN B N 1
ATOM 3224 C CA . ASN B 1 211 ? 39.438 -25.297 -9.789 1 48.84 211 ASN B CA 1
ATOM 3225 C C . ASN B 1 211 ? 40.312 -26.531 -9.977 1 48.84 211 ASN B C 1
ATOM 3227 O O . ASN B 1 211 ? 40.531 -27.297 -9.039 1 48.84 211 ASN B O 1
ATOM 3231 N N . GLU B 1 212 ? 40.281 -27.047 -11.102 1 44.22 212 GLU B N 1
ATOM 3232 C CA . GLU B 1 212 ? 41.375 -27.984 -11.344 1 44.22 212 GLU B CA 1
ATOM 3233 C C . GLU B 1 212 ? 42.719 -27.406 -10.852 1 44.22 212 GLU B C 1
ATOM 3235 O O . GLU B 1 212 ? 43.219 -26.422 -11.391 1 44.22 212 GLU B O 1
ATOM 3240 N N . THR B 1 213 ? 42.938 -27.406 -9.5 1 37.12 213 THR B N 1
ATOM 3241 C CA . THR B 1 213 ? 44.344 -27.516 -9.18 1 37.12 213 THR B CA 1
ATOM 3242 C C . THR B 1 213 ? 44.906 -28.859 -9.609 1 37.12 213 THR B C 1
ATOM 3244 O O . THR B 1 213 ? 44.281 -29.891 -9.391 1 37.12 213 THR B O 1
#